Protein AF-0000000074527961 (afdb_homodimer)

Radius of gyration: 29.9 Å; Cα contacts (8 Å, |Δi|>4): 1436; chains: 2; bounding box: 62×96×98 Å

pLDDT: mean 75.79, std 20.91, range [19.77, 98.75]

Sequence (774 aa):
KKMTSTSEQVPQQLAVVESGIPLIKEGDTILVKLNSGSMILQQHIKPETNLKIGKKQTFPLKLLIGQPYYAFYEIFEEASAVIPGDDEAPQEEMQDEEGETVDANTKRLIDNNKSQTLTQDEILELKKQGVEGKEIISKLIEGSKSFQVRTQFSQQKYLKRKKKKYLTYFKVIDPSAYDICDFYFSKNPEKISHMRVDGLAQLLTLGSIYPNRKVMVMETCMGLVTAAVFERMGCYGEIIRVAPDDMLGKHVHAVTYLNINRNLASSVVRDVPFGKLVSGDMSDENATDENMVDCLLIATNQYSPISVLTNLYPYLRESGSFAIYSSYREPLEECHNKLKDDKSAVLVQLTETWMREYQVLPKRTHPMMTTSSASGFVLSGIKVKIDKKMTSTSEQVPQQLAVVESGIPLIKEGDTILVKLNSGSMILQQHIKPETNLKIGKKQTFPLKLLIGQPYYAFYEIFEEASAVIPGDDEAPQEEMQDEEGETVDANTKRLIDNNKSQTLTQDEILELKKQGVEGKEIISKLIEGSKSFQVRTQFSQQKYLKRKKKKYLTYFKVIDPSAYDICDFYFSKNPEKISHMRVDGLAQLLTLGSIYPNRKVMVMETCMGLVTAAVFERMGCYGEIIRVAPDDMLGKHVHAVTYLNINRNLASSVVRDVPFGKLVSGDMSDENATDENMVDCLLIATNQYSPISVLTNLYPYLRESGSFAIYSSYREPLEECHNKLKDDKSAVLVQLTETWMREYQVLPKRTHPMMTTSSASGFVLSGIKVKID

Organism: Naegleria gruberi (NCBI:txid5762)

Foldseek 3Di:
DPPPPPPPPPPPPPPPPPPDFDADAQQAWKWKAKLLRQATDIDHQDQVDWDDDPDPDIHGSVVRGGPGAFFKFWQQPPPRPGDSDDPPSLQHDPPPPPDDPPVDPVVPPPPPPVQFPQDPVNLVVCSVVVPDLVVSLVSRCVSHPCLVVDDPVVNSVVSSVSCSVNIIMMGIHQDALQNLQCNCLSPPCVQQQNAHSVNLVVQCVLQPQEAQWEEEEEERGLQSNVLNSCVRHVLGAAYEYEDAPVCWPPSNVNNSNNRDDPVSSPVRYDYDYLVVQQVCCCVPVVVLVVQATQGYEAYYPPDQPLVSCVSCVSSYDAQGKYKYWHQDDVSLVVNVVVCVVQVFWPPKDKDFDFDWDWRDDVVDIDTDPPGDPGNTMMIMTGTHDDD/DPPPPPPPPPPPPPPPPPPDFDADAQQAWKWKAKLLRQATDIDHQDQVDWDDDPDPDIHGSVVRGGPGAFFKFWQQPPDRPGDSDDPPSLQRPPPPPPPDPPVDPVVPPPPPVVQFPQDPVNLVVCSVVVPDLVVSLVSRCVSHPCLVVDDPVVNSVVSSVSCSVNIIMMGIHQDALQNLQCNCLSPPCVQQQNAHSVNLVVQCVLQPQEAQWEEEEEERGLQSNVLNSCVRHVLGAAYEYEYAPVCWPPSNVNNSNNRDDPVSSPVRYDYDYLCVQQVCCCVPVVVLVVQATQGYEAYYPPDQPLVSCVSCVSSYDAQGKYKYWHQDDVSLVVNVVVCVVQVFWPPKDKDFDFDWDWRDDVVDIDIDPPGDPGNTMMIMTGTHDDD

Solvent-accessible surface area (backbone atoms only — not comparable to full-atom values): 41952 Å² total; per-residue (Å²): 135,83,76,76,77,72,76,74,74,68,72,77,69,68,73,68,68,64,91,60,72,62,55,38,47,82,68,32,34,35,33,35,41,36,70,77,72,76,48,69,44,80,45,66,36,37,74,88,37,64,43,72,46,82,93,79,41,71,41,64,38,48,74,45,51,69,32,58,52,65,40,39,34,35,63,45,76,46,84,71,50,72,42,69,42,74,65,70,59,72,77,68,80,68,68,75,71,76,62,83,71,76,60,69,77,59,71,69,63,67,81,51,82,75,42,47,69,64,45,72,68,53,52,50,51,40,31,60,71,59,54,52,53,70,54,52,51,51,51,47,50,73,26,24,68,62,51,77,74,41,53,70,65,53,36,50,51,51,49,51,52,49,41,57,68,68,39,52,37,36,31,39,37,75,45,43,52,59,51,49,33,47,41,38,42,73,74,45,26,74,54,36,38,41,38,34,53,68,34,51,42,48,45,41,57,56,20,67,65,26,36,60,37,36,35,34,38,36,62,53,26,39,21,41,65,59,26,36,52,46,54,32,19,51,75,36,43,38,33,38,38,35,29,54,71,91,43,63,82,68,47,41,57,40,41,63,39,33,79,60,58,65,69,58,48,56,71,24,47,40,82,40,45,43,61,60,62,58,70,41,79,38,80,42,70,64,50,52,62,71,55,47,20,44,21,39,40,36,35,38,71,85,56,60,58,46,63,53,46,67,58,50,49,79,31,43,37,64,67,12,26,26,18,36,39,25,64,50,62,65,55,47,49,52,37,50,51,49,37,57,75,62,35,34,51,41,81,68,45,38,36,36,44,39,60,41,45,44,45,81,48,94,94,43,72,42,72,48,81,80,51,66,79,66,24,28,30,37,36,29,30,28,32,40,76,63,126,135,82,77,76,76,72,76,73,72,69,72,76,70,68,72,68,68,66,92,59,71,62,54,39,48,83,68,32,34,34,32,33,41,35,71,78,72,76,47,70,43,79,44,66,36,36,75,89,37,65,44,72,47,82,92,80,42,73,41,64,39,48,74,47,52,71,33,57,53,66,40,38,33,33,64,44,76,44,82,73,50,74,41,69,42,73,66,70,60,71,76,68,82,68,69,74,71,78,61,82,71,74,61,69,77,58,71,70,62,66,82,51,83,76,44,48,69,65,44,71,67,53,51,50,50,40,31,59,72,56,53,51,52,70,56,52,51,51,52,46,51,74,27,22,67,62,50,76,73,40,52,68,66,53,36,50,50,49,49,51,52,50,40,57,70,68,38,51,38,36,31,37,36,74,45,44,54,60,51,48,34,47,41,37,41,72,74,45,26,74,54,37,40,42,38,33,54,67,35,52,41,48,44,42,58,56,19,66,67,29,36,62,36,36,34,32,37,37,63,54,28,40,21,40,65,58,28,37,50,45,53,32,20,52,74,36,43,37,34,38,37,36,28,55,71,91,44,62,82,67,48,40,55,41,40,63,38,34,80,60,60,64,69,58,49,57,71,26,45,42,81,42,46,41,61,61,62,60,69,40,79,38,80,44,70,66,51,52,61,72,57,46,20,44,20,39,41,36,35,38,71,85,57,60,59,45,63,53,46,67,55,50,49,80,31,43,37,66,67,13,26,27,19,36,37,26,64,49,62,64,56,48,49,52,37,49,51,48,36,57,74,60,36,34,51,42,80,67,46,38,34,35,42,39,60,42,44,43,45,80,47,93,96,42,73,42,72,48,79,80,51,66,78,66,25,27,30,38,37,29,30,28,31,39,76,63,128

InterPro domains:
  IPR017423 tRNA (adenine(58)-N(1))-methyltransferase non-catalytic subunit TRM6 [PF04189] (24-287)
  IPR017423 tRNA (adenine(58)-N(1))-methyltransferase non-catalytic subunit TRM6 [PTHR12945] (11-286)
  IPR018247 EF-Hand 1, calcium-binding site [PS00018] (111-123)
  IPR029063 S-adenosyl-L-methionine-dependent methyltransferase superfamily [G3DSA:3.40.50.150] (194-386)

Nearest PDB structures (foldseek):
  5ccb-assembly1_B  TM=8.387E-01  e=3.618E-34  Homo sapiens
  5cd1-assembly1_E  TM=8.389E-01  e=4.598E-34  Homo sapiens
  5cd1-assembly1_B  TM=8.473E-01  e=5.923E-30  Homo sapiens
  5eqj-assembly1_A-2  TM=7.385E-01  e=2.740E-19  Saccharomyces cerevisiae S288C
  5erg-assembly1_A-2  TM=7.251E-01  e=2.909E-19  Saccharomyces cerevisiae S288C

Secondary structure (DSSP, 8-state):
------------------SSPPBP-TT-EEEEEETTSS-EEEEE--TT-EEEETTTEEEEGGGGTTPBTT-EEEEPSSS---EE-------------------SGGGS----GGGBSS-HHHHHHHHHTT--HHHHHHHHHHHBTTGGGS-HHHHHHHHHHHHHHH-EEEEEE---HHHHHHHHHHH-GGGGTT--HHHHHHHHHHTT--TTEEEEEEE-STTHHHHHHHHHHTT-EEEEEEE-GGGTTTS-HHHHHS---HHHHHHHEEEEEHHHHHS-TT-SHHHHHHT-EEEEEEE-SSS-HHHHHHHHGGGEEEEEEEEEEES-HHHHHHHHHHHHHHT-EEEEEEEEEEEEEEEEETTEEEE-TT--S---EEEEEEE----/------------------SSPPBP-TT-EEEEEETTSS-EEEEE--TT-EEEETTTEEEEGGGGTTPBTT-EEEEPSSS---EE--S----------------SGGGS----GGGBSS-HHHHHHHHHTT--HHHHHHHHHHHBTTGGGS-HHHHHHHHHHHHHHH-EEEEEE---HHHHHHHHHHH-GGGGTT--HHHHHHHHHHTT--TTEEEEEEE-STTHHHHHHHHHHTT-EEEEEEE-GGGTTTS-HHHHHS---HHHHHHHEEEEEHHHHHS-TT-SHHHHHHT-EEEEEEE-SSS-HHHHHHHHGGGEEEEEEEEEEES-HHHHHHHHHHHHHHT-EEEEEEEEEEEEEEEEETTEEEE-TT--S---EEEEEEE----

Structure (mmCIF, N/CA/C/O backbone):
data_AF-0000000074527961-model_v1
#
loop_
_entity.id
_entity.type
_entity.pdbx_description
1 polymer 'tRNA (adenine(58)-N(1))-methyltransferase non-catalytic subunit TRM6'
#
loop_
_atom_site.group_PDB
_atom_site.id
_atom_site.type_symbol
_atom_site.label_atom_id
_atom_site.label_alt_id
_atom_site.label_comp_id
_atom_site.label_asym_id
_atom_site.label_entity_id
_atom_site.label_seq_id
_atom_site.pdbx_PDB_ins_code
_atom_site.Cartn_x
_atom_site.Cartn_y
_atom_site.Cartn_z
_atom_site.occupancy
_atom_site.B_iso_or_equiv
_atom_site.auth_seq_id
_atom_site.auth_comp_id
_atom_site.auth_asym_id
_atom_site.auth_atom_id
_atom_site.pdbx_PDB_model_num
ATOM 1 N N . LYS A 1 1 ? -19.594 -15.367 47.594 1 19.95 1 LYS A N 1
ATOM 2 C CA . LYS A 1 1 ? -18.172 -15.492 47.344 1 19.95 1 LYS A CA 1
ATOM 3 C C . LYS A 1 1 ? -17.906 -15.688 45.844 1 19.95 1 LYS A C 1
ATOM 5 O O . LYS A 1 1 ? -17.812 -16.828 45.375 1 19.95 1 LYS A O 1
ATOM 10 N N . LYS A 1 2 ? -18.578 -15.094 44.938 1 23.19 2 LYS A N 1
ATOM 11 C CA . LYS A 1 2 ? -18.656 -15.289 43.469 1 23.19 2 LYS A CA 1
ATOM 12 C C . LYS A 1 2 ? -17.328 -15.008 42.812 1 23.19 2 LYS A C 1
ATOM 14 O O . LYS A 1 2 ? -16.797 -13.898 42.906 1 23.19 2 LYS A O 1
ATOM 19 N N . MET A 1 3 ? -16.453 -16.078 42.562 1 24.66 3 MET A N 1
ATOM 20 C CA . MET A 1 3 ? -15.086 -16.141 42.062 1 24.66 3 MET A CA 1
ATOM 21 C C . MET A 1 3 ? -14.977 -15.453 40.719 1 24.66 3 MET A C 1
ATOM 23 O O . MET A 1 3 ? -15.805 -15.688 39.812 1 24.66 3 MET A O 1
ATOM 27 N N . THR A 1 4 ? -14.5 -14.273 40.656 1 28.73 4 THR A N 1
ATOM 28 C CA . THR A 1 4 ? -14.203 -13.367 39.562 1 28.73 4 THR A CA 1
ATOM 29 C C . THR A 1 4 ? -13.406 -14.07 38.469 1 28.73 4 THR A C 1
ATOM 31 O O . THR A 1 4 ? -12.305 -14.562 38.719 1 28.73 4 THR A O 1
ATOM 34 N N . SER A 1 5 ? -14.078 -14.914 37.625 1 27.72 5 SER A N 1
ATOM 35 C CA . SER A 1 5 ? -13.484 -15.688 36.562 1 27.72 5 SER A CA 1
ATOM 36 C C . SER A 1 5 ? -12.531 -14.844 35.719 1 27.72 5 SER A C 1
ATOM 38 O O . SER A 1 5 ? -12.914 -13.789 35.188 1 27.72 5 SER A O 1
ATOM 40 N N . THR A 1 6 ? -11.281 -14.68 36.156 1 29.27 6 THR A N 1
ATOM 41 C CA . THR A 1 6 ? -10.117 -14.117 35.469 1 29.27 6 THR A CA 1
ATOM 42 C C . THR A 1 6 ? -10.016 -14.641 34.031 1 29.27 6 THR A C 1
ATOM 44 O O . THR A 1 6 ? -9.812 -15.844 33.844 1 29.27 6 THR A O 1
ATOM 47 N N . SER A 1 7 ? -10.82 -14.133 33.188 1 28.77 7 SER A N 1
ATOM 48 C CA . SER A 1 7 ? -10.781 -14.508 31.766 1 28.77 7 SER A CA 1
ATOM 49 C C . SER A 1 7 ? -9.344 -14.648 31.281 1 28.77 7 SER A C 1
ATOM 51 O O . SER A 1 7 ? -8.555 -13.711 31.375 1 28.77 7 SER A O 1
ATOM 53 N N . GLU A 1 8 ? -8.734 -15.805 31.438 1 28.42 8 GLU A N 1
ATOM 54 C CA . GLU A 1 8 ? -7.453 -16.266 30.922 1 28.42 8 GLU A CA 1
ATOM 55 C C . GLU A 1 8 ? -7.211 -15.758 29.5 1 28.42 8 GLU A C 1
ATOM 57 O O . GLU A 1 8 ? -7.988 -16.047 28.594 1 28.42 8 GLU A O 1
ATOM 62 N N . GLN A 1 9 ? -6.766 -14.586 29.406 1 28.14 9 GLN A N 1
ATOM 63 C CA . GLN A 1 9 ? -6.297 -14.031 28.141 1 28.14 9 GLN A CA 1
ATOM 64 C C . GLN A 1 9 ? -5.473 -15.055 27.375 1 28.14 9 GLN A C 1
ATOM 66 O O . GLN A 1 9 ? -4.492 -15.594 27.891 1 28.14 9 GLN A O 1
ATOM 71 N N . VAL A 1 10 ? -6.09 -15.938 26.594 1 29.77 10 VAL A N 1
ATOM 72 C CA . VAL A 1 10 ? -5.418 -16.875 25.719 1 29.77 10 VAL A CA 1
ATOM 73 C C . VAL A 1 10 ? -4.16 -16.234 25.125 1 29.77 10 VAL A C 1
ATOM 75 O O . VAL A 1 10 ? -4.203 -15.094 24.656 1 29.77 10 VAL A O 1
ATOM 78 N N . PRO A 1 11 ? -3.08 -16.594 25.641 1 30.14 11 PRO A N 1
ATOM 79 C CA . PRO A 1 11 ? -1.842 -16.125 25.031 1 30.14 11 PRO A CA 1
ATOM 80 C C . PRO A 1 11 ? -1.91 -16.109 23.5 1 30.14 11 PRO A C 1
ATOM 82 O O . PRO A 1 11 ? -2.436 -17.047 22.891 1 30.14 11 PRO A O 1
ATOM 85 N N . GLN A 1 12 ? -2.262 -15.008 22.938 1 31.58 12 GLN A N 1
ATOM 86 C CA . GLN A 1 12 ? -2.234 -14.891 21.484 1 31.58 12 GLN A CA 1
ATOM 87 C C . GLN A 1 12 ? -1.084 -15.703 20.891 1 31.58 12 GLN A C 1
ATOM 89 O O . GLN A 1 12 ? 0.084 -15.445 21.188 1 31.58 12 GLN A O 1
ATOM 94 N N . GLN A 1 13 ? -1.192 -17 20.875 1 30.23 13 GLN A N 1
ATOM 95 C CA . GLN A 1 13 ? -0.257 -17.828 20.141 1 30.23 13 GLN A CA 1
ATOM 96 C C . GLN A 1 13 ? 0.303 -17.094 18.922 1 30.23 13 GLN A C 1
ATOM 98 O O . GLN A 1 13 ? -0.451 -16.688 18.047 1 30.23 13 GLN A O 1
ATOM 103 N N . LEU A 1 14 ? 1.282 -16.328 19.156 1 33.59 14 LEU A N 1
ATOM 104 C CA . LEU A 1 14 ? 2.094 -15.852 18.031 1 33.59 14 LEU A CA 1
ATOM 105 C C . LEU A 1 14 ? 2.127 -16.891 16.906 1 33.59 14 LEU A C 1
ATOM 107 O O . LEU A 1 14 ? 2.531 -18.031 17.125 1 33.59 14 LEU A O 1
ATOM 111 N N . ALA A 1 15 ? 1.173 -17.062 16.172 1 35.06 15 ALA A N 1
ATOM 112 C CA . ALA A 1 15 ? 1.354 -17.953 15.039 1 35.06 15 ALA A CA 1
ATOM 113 C C . ALA A 1 15 ? 2.812 -17.984 14.594 1 35.06 15 ALA A C 1
ATOM 115 O O . ALA A 1 15 ? 3.314 -17 14.039 1 35.06 15 ALA A O 1
ATOM 116 N N . VAL A 1 16 ? 3.643 -18.5 15.383 1 34.03 16 VAL A N 1
ATOM 117 C CA . VAL A 1 16 ? 4.996 -18.812 14.922 1 34.03 16 VAL A CA 1
ATOM 118 C C . VAL A 1 16 ? 4.945 -19.359 13.5 1 34.03 16 VAL A C 1
ATOM 120 O O . VAL A 1 16 ? 4.238 -20.328 13.219 1 34.03 16 VAL A O 1
ATOM 123 N N . VAL A 1 17 ? 5.027 -18.5 12.43 1 41.44 17 VAL A N 1
ATOM 124 C CA . VAL A 1 17 ? 5.289 -18.953 11.07 1 41.44 17 VAL A CA 1
ATOM 125 C C . VAL A 1 17 ? 6.227 -20.156 11.094 1 41.44 17 VAL A C 1
ATOM 127 O O . VAL A 1 17 ? 7.359 -20.062 11.562 1 41.44 17 VAL A O 1
ATOM 130 N N . GLU A 1 18 ? 5.754 -21.281 11.297 1 42.38 18 GLU A N 1
ATOM 131 C CA . GLU A 1 18 ? 6.562 -22.484 11.125 1 42.38 18 GLU A CA 1
ATOM 132 C C . GLU A 1 18 ? 7.43 -22.391 9.875 1 42.38 18 GLU A C 1
ATOM 134 O O . GLU A 1 18 ? 6.992 -21.859 8.844 1 42.38 18 GLU A O 1
ATOM 139 N N . SER A 1 19 ? 8.734 -22.219 9.992 1 47.25 19 SER A N 1
ATOM 140 C CA . SER A 1 19 ? 9.844 -22.172 9.055 1 47.25 19 SER A CA 1
ATOM 141 C C . SER A 1 19 ? 9.578 -23.062 7.844 1 47.25 19 SER A C 1
ATOM 143 O O . SER A 1 19 ? 10.32 -23.016 6.859 1 47.25 19 SER A O 1
ATOM 145 N N . GLY A 1 20 ? 8.461 -23.875 7.84 1 55.97 20 GLY A N 1
ATOM 146 C CA . GLY A 1 20 ? 8.398 -24.844 6.758 1 55.97 20 GLY A CA 1
ATOM 147 C C . GLY A 1 20 ? 7.613 -24.344 5.559 1 55.97 20 GLY A C 1
ATOM 148 O O . GLY A 1 20 ? 6.973 -23.281 5.621 1 55.97 20 GLY A O 1
ATOM 149 N N . ILE A 1 21 ? 7.824 -24.922 4.438 1 64.5 21 ILE A N 1
ATOM 150 C CA . ILE A 1 21 ? 7.082 -24.672 3.201 1 64.5 21 ILE A CA 1
ATOM 151 C C . ILE A 1 21 ? 5.586 -24.828 3.463 1 64.5 21 ILE A C 1
ATOM 153 O O . ILE A 1 21 ? 5.137 -25.828 4.02 1 64.5 21 ILE A O 1
ATOM 157 N N . PRO A 1 22 ? 4.848 -23.734 3.223 1 77.94 22 PRO A N 1
ATOM 158 C CA . PRO A 1 22 ? 3.4 -23.859 3.424 1 77.94 22 PRO A CA 1
ATOM 159 C C . PRO A 1 22 ? 2.77 -24.906 2.525 1 77.94 22 PRO A C 1
ATOM 161 O O . PRO A 1 22 ? 2.941 -24.875 1.305 1 77.94 22 PRO A O 1
ATOM 164 N N . LEU A 1 23 ? 2.143 -25.891 3.164 1 86.94 23 LEU A N 1
ATOM 165 C CA . LEU A 1 23 ? 1.497 -26.969 2.436 1 86.94 23 LEU A CA 1
ATOM 166 C C . LEU A 1 23 ? -0.015 -26.766 2.393 1 86.94 23 LEU A C 1
ATOM 168 O O . LEU A 1 23 ? -0.594 -26.188 3.311 1 86.94 23 LEU A O 1
ATOM 172 N N . ILE A 1 24 ? -0.571 -27.266 1.3 1 90.75 24 ILE A N 1
ATOM 173 C CA . ILE A 1 24 ? -2.018 -27.172 1.122 1 90.75 24 ILE A CA 1
ATOM 174 C C . ILE A 1 24 ? -2.707 -28.156 2.066 1 90.75 24 ILE A C 1
ATOM 176 O O . ILE A 1 24 ? -2.285 -29.312 2.191 1 90.75 24 ILE A O 1
ATOM 180 N N . LYS A 1 25 ? -3.699 -27.656 2.758 1 91.94 25 LYS A N 1
ATOM 181 C CA . LYS A 1 25 ? -4.453 -28.484 3.697 1 91.94 25 LYS A CA 1
ATOM 182 C C . LYS A 1 25 ? -5.926 -28.562 3.299 1 91.94 25 LYS A C 1
ATOM 184 O O . LYS A 1 25 ? -6.418 -27.719 2.545 1 91.94 25 LYS A O 1
ATOM 189 N N . GLU A 1 26 ? -6.488 -29.578 3.809 1 92.31 26 GLU A N 1
ATOM 190 C CA . GLU A 1 26 ? -7.934 -29.672 3.629 1 92.31 26 GLU A CA 1
ATOM 191 C C . GLU A 1 26 ? -8.648 -28.484 4.25 1 92.31 26 GLU A C 1
ATOM 193 O O . GLU A 1 26 ? -8.32 -28.062 5.359 1 92.31 26 GLU A O 1
ATOM 198 N N . GLY A 1 27 ? -9.562 -27.875 3.492 1 90.38 27 GLY A N 1
ATOM 199 C CA . GLY A 1 27 ? -10.305 -26.734 3.992 1 90.38 27 GLY A CA 1
ATOM 200 C C . GLY A 1 27 ? -9.75 -25.406 3.52 1 90.38 27 GLY A C 1
ATOM 201 O O . GLY A 1 27 ? -10.406 -24.375 3.656 1 90.38 27 GLY A O 1
ATOM 202 N N . ASP A 1 28 ? -8.578 -25.516 2.924 1 92 28 ASP A N 1
ATOM 203 C CA . ASP A 1 28 ? -7.969 -24.281 2.42 1 92 28 ASP A CA 1
ATOM 204 C C . ASP A 1 28 ? -8.742 -23.734 1.228 1 92 28 ASP A C 1
ATOM 206 O O . ASP A 1 28 ? -9.375 -24.484 0.487 1 92 28 ASP A O 1
ATOM 210 N N . THR A 1 29 ? -8.812 -22.469 1.164 1 92.19 29 THR A N 1
ATOM 211 C CA . THR A 1 29 ? -9.203 -21.828 -0.081 1 92.19 29 THR A CA 1
ATOM 212 C C . THR A 1 29 ? -7.984 -21.547 -0.95 1 92.19 29 THR A C 1
ATOM 214 O O . THR A 1 29 ? -6.949 -21.094 -0.45 1 92.19 29 THR A O 1
ATOM 217 N N . ILE A 1 30 ? -8.078 -21.891 -2.234 1 92.31 30 ILE A N 1
ATOM 218 C CA . ILE A 1 30 ? -6.945 -21.672 -3.125 1 92.31 30 ILE A CA 1
ATOM 219 C C . ILE A 1 30 ? -7.406 -20.906 -4.363 1 92.31 30 ILE A C 1
ATOM 221 O O . ILE A 1 30 ? -8.594 -20.906 -4.703 1 92.31 30 ILE A O 1
ATOM 225 N N . LEU A 1 31 ? -6.5 -20.156 -4.883 1 91.88 31 LEU A N 1
ATOM 226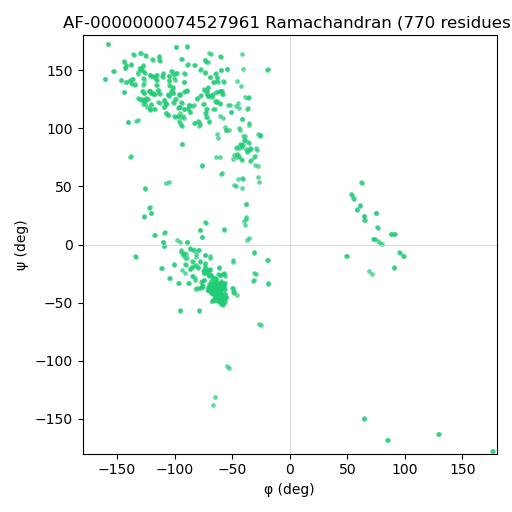 C CA . LEU A 1 31 ? -6.676 -19.609 -6.223 1 91.88 31 LEU A CA 1
ATOM 227 C C . LEU A 1 31 ? -5.867 -20.406 -7.246 1 91.88 31 LEU A C 1
ATOM 229 O O . LEU A 1 31 ? -4.734 -20.797 -6.973 1 91.88 31 LEU A O 1
ATOM 233 N N . VAL A 1 32 ? -6.516 -20.656 -8.312 1 89 32 VAL A N 1
ATOM 234 C CA . VAL A 1 32 ? -5.867 -21.438 -9.367 1 89 32 VAL A CA 1
ATOM 235 C C . VAL A 1 32 ? -5.672 -20.562 -10.602 1 89 32 VAL A C 1
ATOM 237 O O . VAL A 1 32 ? -6.629 -19.984 -11.117 1 89 32 VAL A O 1
ATOM 240 N N . LYS A 1 33 ? -4.441 -20.484 -10.961 1 84.81 33 LYS A N 1
ATOM 241 C CA . LYS A 1 33 ? -4.125 -19.719 -12.164 1 84.81 33 LYS A CA 1
ATOM 242 C C . LYS A 1 33 ? -3.721 -20.641 -13.305 1 84.81 33 LYS A C 1
ATOM 244 O O . LYS A 1 33 ? -2.744 -21.391 -13.195 1 84.81 33 LYS A O 1
ATOM 249 N N . LEU A 1 34 ? -4.473 -20.5 -14.352 1 76.81 34 LEU A N 1
ATOM 250 C CA . LEU A 1 34 ? -4.215 -21.359 -15.508 1 76.81 34 LEU A CA 1
ATOM 251 C C . LEU A 1 34 ? -3.252 -20.672 -16.469 1 76.81 34 LEU A C 1
ATOM 253 O O . LEU A 1 34 ? -3.158 -19.453 -16.5 1 76.81 34 LEU A O 1
ATOM 257 N N . ASN A 1 35 ? -2.412 -21.438 -17.172 1 65.31 35 ASN A N 1
ATOM 258 C CA . ASN A 1 35 ? -1.429 -20.922 -18.109 1 65.31 35 ASN A CA 1
ATOM 259 C C . ASN A 1 35 ? -2.096 -20.172 -19.266 1 65.31 35 ASN A C 1
ATOM 261 O O . ASN A 1 35 ? -1.451 -19.359 -19.938 1 65.31 35 ASN A O 1
ATOM 265 N N . SER A 1 36 ? -3.324 -20.547 -19.516 1 55.59 36 SER A N 1
ATOM 266 C CA . SER A 1 36 ? -3.943 -19.859 -20.641 1 55.59 36 SER A CA 1
ATOM 267 C C . SER A 1 36 ? -4.312 -18.422 -20.281 1 55.59 36 SER A C 1
ATOM 269 O O . SER A 1 36 ? -4.773 -17.656 -21.125 1 55.59 36 SER A O 1
ATOM 271 N N . GLY A 1 37 ? -3.717 -17.797 -19.203 1 55.47 37 GLY A N 1
ATOM 272 C CA . GLY A 1 37 ? -3.744 -16.391 -18.812 1 55.47 37 GLY A CA 1
ATOM 273 C C . GLY A 1 37 ? -5.094 -15.953 -18.281 1 55.47 37 GLY A C 1
ATOM 274 O O . GLY A 1 37 ? -5.215 -14.875 -17.688 1 55.47 37 GLY A O 1
ATOM 275 N N . SER A 1 38 ? -6.242 -16.641 -18.688 1 52.28 38 SER A N 1
ATOM 276 C CA . SER A 1 38 ? -7.516 -15.938 -18.562 1 52.28 38 SER A CA 1
ATOM 277 C C . SER A 1 38 ? -8.195 -16.266 -17.234 1 52.28 38 SER A C 1
ATOM 279 O O . SER A 1 38 ? -9.016 -15.492 -16.734 1 52.28 38 SER A O 1
ATOM 281 N N . MET A 1 39 ? -7.785 -17.422 -16.656 1 59.78 39 MET A N 1
ATOM 282 C CA . MET A 1 39 ? -8.828 -17.703 -15.672 1 59.78 39 MET A CA 1
ATOM 283 C C . MET A 1 39 ? -8.227 -18.047 -14.32 1 59.78 39 MET A C 1
ATOM 285 O O . MET A 1 39 ? -7.375 -18.938 -14.219 1 59.78 39 MET A O 1
ATOM 289 N N . ILE A 1 40 ? -8.375 -17.031 -13.383 1 67.25 40 ILE A N 1
ATOM 290 C CA . ILE A 1 40 ? -8.148 -17.359 -11.984 1 67.25 40 ILE A CA 1
ATOM 291 C C . ILE A 1 40 ? -9.43 -17.938 -11.383 1 67.25 40 ILE A C 1
ATOM 293 O O . ILE A 1 40 ? -10.508 -17.359 -11.516 1 67.25 40 ILE A O 1
ATOM 297 N N . LEU A 1 41 ? -9.375 -19.203 -10.891 1 79.75 41 LEU A N 1
ATOM 298 C CA . LEU A 1 41 ? -10.5 -19.844 -10.219 1 79.75 41 LEU A CA 1
ATOM 299 C C . LEU A 1 41 ? -10.273 -19.891 -8.711 1 79.75 41 LEU A C 1
ATOM 301 O O . LEU A 1 41 ? -9.141 -20.078 -8.258 1 79.75 41 LEU A O 1
ATOM 305 N N . GLN A 1 42 ? -11.297 -19.594 -8.047 1 86.5 42 GLN A N 1
ATOM 306 C CA . GLN A 1 42 ? -11.273 -19.781 -6.605 1 86.5 42 GLN A CA 1
ATOM 307 C C . GLN A 1 42 ? -11.891 -21.125 -6.215 1 86.5 42 GLN A C 1
ATOM 309 O O . GLN A 1 42 ? -12.953 -21.484 -6.727 1 86.5 42 GLN A O 1
ATOM 314 N N . GLN A 1 43 ? -11.156 -21.922 -5.383 1 89.19 43 GLN A N 1
ATOM 315 C CA . GLN A 1 43 ? -11.641 -23.234 -4.988 1 89.19 43 GLN A CA 1
ATOM 316 C C . GLN A 1 43 ? -11.414 -23.484 -3.5 1 89.19 43 GLN A C 1
ATOM 318 O O . GLN A 1 43 ? -10.406 -23.047 -2.939 1 89.19 43 GLN A O 1
ATOM 323 N N . HIS A 1 44 ? -12.367 -24.141 -2.906 1 91 44 HIS A N 1
ATOM 324 C CA . HIS A 1 44 ? -12.195 -24.688 -1.562 1 91 44 HIS A CA 1
ATOM 325 C C . HIS A 1 44 ? -11.781 -26.156 -1.61 1 91 44 HIS A C 1
ATOM 327 O O . HIS A 1 44 ? -12.43 -26.969 -2.279 1 91 44 HIS A O 1
ATOM 333 N N . ILE A 1 45 ? -10.773 -26.453 -0.935 1 91.56 45 ILE A N 1
ATOM 334 C CA . ILE A 1 45 ? -10.227 -27.797 -1.003 1 91.56 45 ILE A CA 1
ATOM 335 C C . ILE A 1 45 ? -11.07 -28.75 -0.14 1 91.56 45 ILE A C 1
ATOM 337 O O . ILE A 1 45 ? -10.992 -28.703 1.091 1 91.56 45 ILE A O 1
ATOM 341 N N . LYS A 1 46 ? -11.773 -29.484 -0.793 1 90.44 46 LYS A N 1
ATOM 342 C CA . LYS A 1 46 ? -12.508 -30.594 -0.208 1 90.44 46 LYS A CA 1
ATOM 343 C C . LYS A 1 46 ? -12.211 -31.891 -0.949 1 90.44 46 LYS A C 1
ATOM 345 O O . LYS A 1 46 ? -12.039 -31.891 -2.168 1 90.44 46 LYS A O 1
ATOM 350 N N . PRO A 1 47 ? -12.141 -32.938 -0.194 1 85.31 47 PRO A N 1
ATOM 351 C CA . PRO A 1 47 ? -11.75 -34.188 -0.812 1 85.31 47 PRO A CA 1
ATOM 352 C C . PRO A 1 47 ? -12.672 -34.594 -1.961 1 85.31 47 PRO A C 1
ATOM 354 O O . PRO A 1 47 ? -12.219 -35.219 -2.932 1 85.31 47 PRO A O 1
ATOM 357 N N . GLU A 1 48 ? -13.891 -34.156 -1.954 1 87.44 48 GLU A N 1
ATOM 358 C CA . GLU A 1 48 ? -14.852 -34.656 -2.947 1 87.44 48 GLU A CA 1
ATOM 359 C C . GLU A 1 48 ? -14.969 -33.656 -4.113 1 87.44 48 GLU A C 1
ATOM 361 O O . GLU A 1 48 ? -15.695 -33.938 -5.074 1 87.44 48 GLU A O 1
ATOM 366 N N . THR A 1 49 ? -14.195 -32.656 -4.078 1 88 49 THR A N 1
ATOM 367 C CA . THR A 1 49 ? -14.383 -31.609 -5.074 1 88 49 THR A CA 1
ATOM 368 C C . THR A 1 49 ? -13.367 -31.75 -6.203 1 88 49 THR A C 1
ATOM 370 O O . THR A 1 49 ? -12.219 -32.156 -5.973 1 88 49 THR A O 1
ATOM 373 N N . ASN A 1 50 ? -13.867 -31.438 -7.48 1 86.88 50 ASN A N 1
ATOM 374 C CA . ASN A 1 50 ? -13.016 -31.453 -8.664 1 86.88 50 ASN A CA 1
ATOM 375 C C . ASN A 1 50 ? -12.898 -30.062 -9.281 1 86.88 50 ASN A C 1
ATOM 377 O O . ASN A 1 50 ? -13.859 -29.297 -9.266 1 86.88 50 ASN A O 1
ATOM 381 N N . LEU A 1 51 ? -11.734 -29.844 -9.703 1 85.88 51 LEU A N 1
ATOM 382 C CA . LEU A 1 51 ? -11.484 -28.594 -10.43 1 85.88 51 LEU A CA 1
ATOM 383 C C . LEU A 1 51 ? -11.781 -28.766 -11.914 1 85.88 51 LEU A C 1
ATOM 385 O O . LEU A 1 51 ? -11.25 -29.672 -12.562 1 85.88 51 LEU A O 1
ATOM 389 N N . LYS A 1 52 ? -12.688 -27.984 -12.375 1 80.19 52 LYS A N 1
ATOM 390 C CA . LYS A 1 52 ? -12.992 -28 -13.805 1 80.19 52 LYS A CA 1
ATOM 391 C C . LYS A 1 52 ? -12.078 -27.062 -14.57 1 80.19 52 LYS A C 1
ATOM 393 O O . LYS A 1 52 ? -12 -25.875 -14.266 1 80.19 52 LYS A O 1
ATOM 398 N N . ILE A 1 53 ? -11.328 -27.578 -15.328 1 74.75 53 ILE A N 1
ATOM 399 C CA . ILE A 1 53 ? -10.422 -26.781 -16.156 1 74.75 53 ILE A CA 1
ATOM 400 C C . ILE A 1 53 ? -10.891 -26.797 -17.609 1 74.75 53 ILE A C 1
ATOM 402 O O . ILE A 1 53 ? -10.852 -27.844 -18.266 1 74.75 53 ILE A O 1
ATOM 406 N N . GLY A 1 54 ? -11.297 -25.672 -18.031 1 65.69 54 GLY A N 1
ATOM 407 C CA . GLY A 1 54 ? -11.82 -25.594 -19.391 1 65.69 54 GLY A CA 1
ATOM 408 C C . GLY A 1 54 ? -13.086 -26.422 -19.578 1 65.69 54 GLY A C 1
ATOM 409 O O . GLY A 1 54 ? -13.93 -26.484 -18.688 1 65.69 54 GLY A O 1
ATOM 410 N N . LYS A 1 55 ? -13.336 -26.938 -20.75 1 62.06 55 LYS A N 1
ATOM 411 C CA . LYS A 1 55 ? -14.562 -27.656 -21.094 1 62.06 55 LYS A CA 1
ATOM 412 C C . LYS A 1 55 ? -14.422 -29.141 -20.812 1 62.06 55 LYS A C 1
ATOM 414 O O . LYS A 1 55 ? -15.414 -29.844 -20.578 1 62.06 55 LYS A O 1
ATOM 419 N N . LYS A 1 56 ? -13.234 -29.531 -20.688 1 63 56 LYS A N 1
ATOM 420 C CA . LYS A 1 56 ? -13.188 -30.984 -20.812 1 63 56 LYS A CA 1
ATOM 421 C C . LYS A 1 56 ? -12.336 -31.609 -19.703 1 63 56 LYS A C 1
ATOM 423 O O . LYS A 1 56 ? -12.32 -32.812 -19.531 1 63 56 LYS A O 1
ATOM 428 N N . GLN A 1 57 ? -11.625 -30.797 -18.984 1 72.81 57 GLN A N 1
ATOM 429 C CA . GLN A 1 57 ? -10.688 -31.422 -18.062 1 72.81 57 GLN A CA 1
ATOM 430 C C . GLN A 1 57 ? -11.07 -31.141 -16.609 1 72.81 57 GLN A C 1
ATOM 432 O O . GLN A 1 57 ? -11.547 -30.047 -16.297 1 72.81 57 GLN A O 1
ATOM 437 N N . THR A 1 58 ? -11.039 -32.281 -15.875 1 78 58 THR A N 1
ATOM 438 C CA . THR A 1 58 ? -11.297 -32.125 -14.445 1 78 58 THR A CA 1
ATOM 439 C C . THR A 1 58 ? -10.102 -32.625 -13.633 1 78 58 THR A C 1
ATOM 441 O O . THR A 1 58 ? -9.383 -33.531 -14.055 1 78 58 THR A O 1
ATOM 444 N N . PHE A 1 59 ? -9.836 -31.984 -12.555 1 82.88 59 PHE A N 1
ATOM 445 C CA . PHE A 1 59 ? -8.742 -32.312 -11.656 1 82.88 59 PHE A CA 1
ATOM 446 C C . PHE A 1 59 ? -9.25 -32.5 -10.227 1 82.88 59 PHE A C 1
ATOM 448 O O . PHE A 1 59 ? -9.836 -31.562 -9.656 1 82.88 59 PHE A O 1
ATOM 455 N N . PRO A 1 60 ? -9 -33.75 -9.672 1 86.69 60 PRO A N 1
ATOM 456 C CA . PRO A 1 60 ? -9.422 -33.938 -8.289 1 86.69 60 PRO A CA 1
ATOM 457 C C . PRO A 1 60 ? -8.609 -33.094 -7.305 1 86.69 60 PRO A C 1
ATOM 459 O O . PRO A 1 60 ? -7.391 -33.25 -7.203 1 86.69 60 PRO A O 1
ATOM 462 N N . LEU A 1 61 ? -9.195 -32.344 -6.449 1 90.25 61 LEU A N 1
ATOM 463 C CA . LEU A 1 61 ? -8.523 -31.422 -5.551 1 90.25 61 LEU A CA 1
ATOM 464 C C . LEU A 1 61 ? -7.824 -32.188 -4.422 1 90.25 61 LEU A C 1
ATOM 466 O O . LEU A 1 61 ? -6.918 -31.641 -3.783 1 90.25 61 LEU A O 1
ATOM 470 N N . LYS A 1 62 ? -8.273 -33.375 -4.141 1 89.94 62 LYS A N 1
ATOM 471 C CA . LYS A 1 62 ? -7.66 -34.188 -3.086 1 89.94 62 LYS A CA 1
ATOM 472 C C . LYS A 1 62 ? -6.172 -34.406 -3.352 1 89.94 62 LYS A C 1
ATOM 474 O O . LYS A 1 62 ? -5.391 -34.562 -2.416 1 89.94 62 LYS A O 1
ATOM 479 N N . LEU A 1 63 ? -5.77 -34.312 -4.621 1 88.06 63 LEU A N 1
ATOM 480 C CA . LEU A 1 63 ? -4.383 -34.531 -5.008 1 88.06 63 LEU A CA 1
ATOM 481 C C . LEU A 1 63 ? -3.5 -33.375 -4.605 1 88.06 63 LEU A C 1
ATOM 483 O O . LEU A 1 63 ? -2.273 -33.5 -4.574 1 88.06 63 LEU A O 1
ATOM 487 N N . LEU A 1 64 ? -4.133 -32.312 -4.316 1 89.56 64 LEU A N 1
ATOM 488 C CA . LEU A 1 64 ? -3.369 -31.109 -3.951 1 89.56 64 LEU A CA 1
ATOM 489 C C . LEU A 1 64 ? -3.025 -31.125 -2.465 1 89.56 64 LEU A C 1
ATOM 491 O O . LEU A 1 64 ? -2.129 -30.391 -2.027 1 89.56 64 LEU A O 1
ATOM 495 N N . ILE A 1 65 ? -3.762 -31.922 -1.711 1 91.38 65 ILE A N 1
ATOM 496 C CA . ILE A 1 65 ? -3.561 -31.938 -0.266 1 91.38 65 ILE A CA 1
ATOM 497 C C . ILE A 1 65 ? -2.156 -32.438 0.056 1 91.38 65 ILE A C 1
ATOM 499 O O . ILE A 1 65 ? -1.736 -33.5 -0.435 1 91.38 65 ILE A O 1
ATOM 503 N N . GLY A 1 66 ? -1.367 -31.641 0.771 1 88.25 66 GLY A N 1
ATOM 504 C CA . GLY A 1 66 ? -0.006 -32 1.139 1 88.25 66 GLY A CA 1
ATOM 505 C C . GLY A 1 66 ? 1.034 -31.453 0.179 1 88.25 66 GLY A C 1
ATOM 506 O O . GLY A 1 66 ? 2.236 -31.562 0.428 1 88.25 66 GLY A O 1
ATOM 507 N N . GLN A 1 67 ? 0.567 -30.875 -0.875 1 86.06 67 GLN A N 1
ATOM 508 C CA . GLN A 1 67 ? 1.484 -30.281 -1.845 1 86.06 67 GLN A CA 1
ATOM 509 C C . GLN A 1 67 ? 1.788 -28.828 -1.502 1 86.06 67 GLN A C 1
ATOM 511 O O . GLN A 1 67 ? 1.01 -28.172 -0.805 1 86.06 67 GLN A O 1
ATOM 516 N N . PRO A 1 68 ? 2.92 -28.359 -1.94 1 85.25 68 PRO A N 1
ATOM 517 C CA . PRO A 1 68 ? 3.275 -26.969 -1.641 1 85.25 68 PRO A CA 1
ATOM 518 C C . PRO A 1 68 ? 2.467 -25.953 -2.457 1 85.25 68 PRO A C 1
ATOM 520 O O . PRO A 1 68 ? 2.098 -26.25 -3.602 1 85.25 68 PRO A O 1
ATOM 523 N N . TYR A 1 69 ? 2.234 -24.859 -1.856 1 87.81 69 TYR A N 1
ATOM 524 C CA . TYR A 1 69 ? 1.696 -23.719 -2.605 1 87.81 69 TYR A CA 1
ATOM 525 C C . TYR A 1 69 ? 2.689 -23.25 -3.658 1 87.81 69 TYR A C 1
ATOM 527 O O . TYR A 1 69 ? 3.9 -23.438 -3.508 1 87.81 69 TYR A O 1
ATOM 535 N N . TYR A 1 70 ? 2.154 -22.766 -4.746 1 85.56 70 TYR A N 1
ATOM 536 C CA . TYR A 1 70 ? 2.891 -22.078 -5.805 1 85.56 70 TYR A CA 1
ATOM 537 C C . TYR A 1 70 ? 3.664 -23.078 -6.66 1 85.56 70 TYR A C 1
ATOM 539 O O . TYR A 1 70 ? 4.582 -22.703 -7.395 1 85.56 70 TYR A O 1
ATOM 547 N N . ALA A 1 71 ? 3.266 -24.312 -6.465 1 79.69 71 ALA A N 1
ATOM 548 C CA . ALA A 1 71 ? 3.797 -25.328 -7.371 1 79.69 71 ALA A CA 1
ATOM 549 C C . ALA A 1 71 ? 3 -25.375 -8.672 1 79.69 71 ALA A C 1
ATOM 551 O O . ALA A 1 71 ? 1.854 -24.922 -8.719 1 79.69 71 ALA A O 1
ATOM 552 N N . PHE A 1 72 ? 3.67 -25.828 -9.68 1 76.81 72 PHE A N 1
ATOM 553 C CA . PHE A 1 72 ? 3.02 -26.031 -10.969 1 76.81 72 PHE A CA 1
ATOM 554 C C . PHE A 1 72 ? 2.482 -27.453 -11.086 1 76.81 72 PHE A C 1
ATOM 556 O O . PHE A 1 72 ? 3.137 -28.406 -10.664 1 76.81 72 PHE A O 1
ATOM 563 N N . TYR A 1 73 ? 1.297 -27.484 -11.664 1 77.38 73 TYR A N 1
ATOM 564 C CA . TYR A 1 73 ? 0.682 -28.781 -11.898 1 77.38 73 TYR A CA 1
ATOM 565 C C . TYR A 1 73 ? 0.281 -28.953 -13.359 1 77.38 73 TYR A C 1
ATOM 567 O O . TYR A 1 73 ? -0.263 -28.016 -13.969 1 77.38 73 TYR A O 1
ATOM 575 N N . GLU A 1 74 ? 0.677 -30.047 -13.906 1 75.62 74 GLU A N 1
ATOM 576 C CA . GLU A 1 74 ? 0.277 -30.391 -15.266 1 75.62 74 GLU A CA 1
ATOM 577 C C . GLU A 1 74 ? -0.833 -31.438 -15.273 1 75.62 74 GLU A C 1
ATOM 579 O O . GLU A 1 74 ? -0.8 -32.375 -14.492 1 75.62 74 GLU A O 1
ATOM 584 N N . ILE A 1 75 ? -1.895 -31.203 -16.062 1 70.7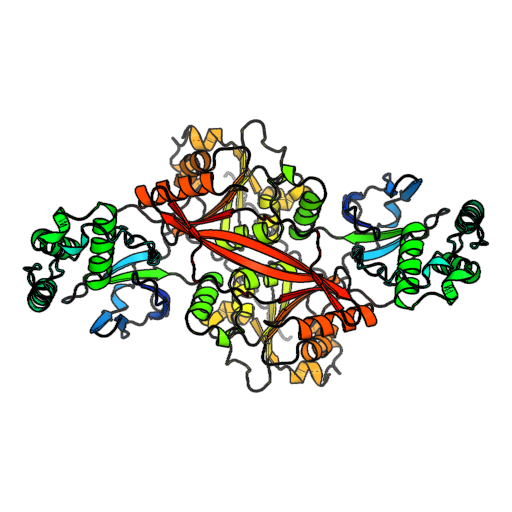5 75 ILE A N 1
ATOM 585 C CA . ILE A 1 75 ? -3.016 -32.125 -16.156 1 70.75 75 ILE A CA 1
ATOM 586 C C . ILE A 1 75 ? -2.842 -33.031 -17.391 1 70.75 75 ILE A C 1
ATOM 588 O O . ILE A 1 75 ? -2.689 -32.531 -18.5 1 70.75 75 ILE A O 1
ATOM 592 N N . PHE A 1 76 ? -2.715 -34.375 -17.078 1 61.31 76 PHE A N 1
ATOM 593 C CA . PHE A 1 76 ? -2.658 -35.344 -18.172 1 61.31 76 PHE A CA 1
ATOM 594 C C . PHE A 1 76 ? -4.016 -36.031 -18.359 1 61.31 76 PHE A C 1
ATOM 596 O O . PHE A 1 76 ? -4.824 -36.094 -17.438 1 61.31 76 PHE A O 1
ATOM 603 N N . GLU A 1 77 ? -4.645 -36 -19.469 1 52.78 77 GLU A N 1
ATOM 604 C CA . GLU A 1 77 ? -5.945 -36.594 -19.766 1 52.78 77 GLU A CA 1
ATOM 605 C C . GLU A 1 77 ? -6.238 -37.781 -18.828 1 52.78 77 GLU A C 1
ATOM 607 O O . GLU A 1 77 ? -7.355 -37.906 -18.344 1 52.78 77 GLU A O 1
ATOM 612 N N . GLU A 1 78 ? -5.484 -38.906 -18.984 1 47.06 78 GLU A N 1
ATOM 613 C CA . GLU A 1 78 ? -5.953 -39.969 -18.125 1 47.06 78 GLU A CA 1
ATOM 614 C C . GLU A 1 78 ? -5.742 -39.625 -16.656 1 47.06 78 GLU A C 1
ATOM 616 O O . GLU A 1 78 ? -5.211 -38.562 -16.328 1 47.06 78 GLU A O 1
ATOM 621 N N . ALA A 1 79 ? -5.258 -40.656 -15.734 1 42.69 79 ALA A N 1
ATOM 622 C CA . ALA A 1 79 ? -5.145 -40.531 -14.281 1 42.69 79 ALA A CA 1
ATOM 623 C C . ALA A 1 79 ? -4.242 -39.344 -13.922 1 42.69 79 ALA A C 1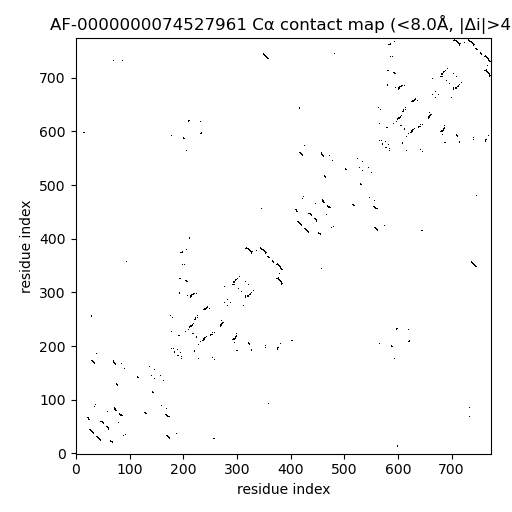
ATOM 625 O O . ALA A 1 79 ? -3.154 -39.188 -14.477 1 42.69 79 ALA A O 1
ATOM 626 N N . SER A 1 80 ? -4.754 -38.25 -13.391 1 45.41 80 SER A N 1
ATOM 627 C CA . SER A 1 80 ? -4.277 -36.906 -13.039 1 45.41 80 SER A CA 1
ATOM 628 C C . SER A 1 80 ? -2.928 -36.969 -12.328 1 45.41 80 SER A C 1
ATOM 630 O O . SER A 1 80 ? -2.838 -37.438 -11.203 1 45.41 80 SER A O 1
ATOM 632 N N . ALA A 1 81 ? -1.932 -37.625 -13.07 1 43.25 81 ALA A N 1
ATOM 633 C CA . ALA A 1 81 ? -0.692 -37.5 -12.305 1 43.25 81 ALA A CA 1
ATOM 634 C C . ALA A 1 81 ? -0.235 -36.062 -12.188 1 43.25 81 ALA A C 1
ATOM 636 O O . ALA A 1 81 ? -0.38 -35.281 -13.133 1 43.25 81 ALA A O 1
ATOM 637 N N . VAL A 1 82 ? -0.203 -35.594 -10.984 1 47.22 82 VAL A N 1
ATOM 638 C CA . VAL A 1 82 ? 0.303 -34.312 -10.516 1 47.22 82 VAL A CA 1
ATOM 639 C C . VAL A 1 82 ? 1.806 -34.219 -10.773 1 47.22 82 VAL A C 1
ATOM 641 O O . VAL A 1 82 ? 2.578 -35.031 -10.266 1 47.22 82 VAL A O 1
ATOM 644 N N . ILE A 1 83 ? 2.344 -34 -12 1 45.66 83 ILE A N 1
ATOM 645 C CA . ILE A 1 83 ? 3.779 -33.75 -12.016 1 45.66 83 ILE A CA 1
ATOM 646 C C . ILE A 1 83 ? 4.031 -32.25 -11.711 1 45.66 83 ILE A C 1
ATOM 648 O O . ILE A 1 83 ? 3.51 -31.375 -12.391 1 45.66 83 ILE A O 1
ATOM 652 N N . PRO A 1 84 ? 4.461 -32.031 -10.523 1 44.31 84 PRO A N 1
ATOM 653 C CA . PRO A 1 84 ? 4.945 -30.672 -10.344 1 44.31 84 PRO A CA 1
ATOM 654 C C . PRO A 1 84 ? 5.754 -30.172 -11.539 1 44.31 84 PRO A C 1
ATOM 656 O O . PRO A 1 84 ? 6.68 -30.859 -11.992 1 44.31 84 PRO A O 1
ATOM 659 N N . GLY A 1 85 ? 5.098 -29.891 -12.641 1 40.69 85 GLY A N 1
ATOM 660 C CA . GLY A 1 85 ? 5.719 -29.562 -13.914 1 40.69 85 GLY A CA 1
ATOM 661 C C . GLY A 1 85 ? 6.848 -28.562 -13.797 1 40.69 85 GLY A C 1
ATOM 662 O O . GLY A 1 85 ? 6.973 -27.891 -12.773 1 40.69 85 GLY A O 1
ATOM 663 N N . ASP A 1 86 ? 7.84 -28.797 -14.555 1 35.53 86 ASP A N 1
ATOM 664 C CA . ASP A 1 86 ? 8.945 -27.875 -14.828 1 35.53 86 ASP A CA 1
ATOM 665 C C . ASP A 1 86 ? 8.43 -26.469 -15.141 1 35.53 86 ASP A C 1
ATOM 667 O O . ASP A 1 86 ? 7.359 -26.312 -15.742 1 35.53 86 ASP A O 1
ATOM 671 N N . ASP A 1 87 ? 8.773 -25.547 -14.398 1 38 87 ASP A N 1
ATOM 672 C CA . ASP A 1 87 ? 8.523 -24.109 -14.43 1 38 87 ASP A CA 1
ATOM 673 C C . ASP A 1 87 ? 8.5 -23.594 -15.859 1 38 87 ASP A C 1
ATOM 675 O O . ASP A 1 87 ? 8.766 -22.406 -16.094 1 38 87 ASP A O 1
ATOM 679 N N . GLU A 1 88 ? 8.586 -24.469 -16.844 1 36.62 88 GLU A N 1
ATOM 680 C CA . GLU A 1 88 ? 8.555 -23.625 -18.031 1 36.62 88 GLU A CA 1
ATOM 681 C C . GLU A 1 88 ? 7.273 -22.797 -18.094 1 36.62 88 GLU A C 1
ATOM 683 O O . GLU A 1 88 ? 6.207 -23.312 -18.422 1 36.62 88 GLU A O 1
ATOM 688 N N . ALA A 1 89 ? 7.078 -22 -17.188 1 38.06 89 ALA A N 1
ATOM 689 C CA . ALA A 1 89 ? 5.996 -21.031 -17.359 1 38.06 89 ALA A CA 1
ATOM 690 C C . ALA A 1 89 ? 5.727 -20.781 -18.844 1 38.06 89 ALA A C 1
ATOM 692 O O . ALA A 1 89 ? 6.637 -20.438 -19.594 1 38.06 89 ALA A O 1
ATOM 693 N N . PRO A 1 90 ? 4.82 -21.484 -19.438 1 36.5 90 PRO A N 1
ATOM 694 C CA . PRO A 1 90 ? 4.621 -20.922 -20.781 1 36.5 90 PRO A CA 1
ATOM 695 C C . PRO A 1 90 ? 4.73 -19.391 -20.797 1 36.5 90 PRO A C 1
ATOM 697 O O . PRO A 1 90 ? 4.441 -18.734 -19.781 1 36.5 90 PRO A O 1
ATOM 700 N N . GLN A 1 91 ? 5.719 -18.828 -21.5 1 35.88 91 GLN A N 1
ATOM 701 C CA . GLN A 1 91 ? 5.863 -17.406 -21.766 1 35.88 91 GLN A CA 1
ATOM 702 C C . GLN A 1 91 ? 4.508 -16.703 -21.734 1 35.88 91 GLN A C 1
ATOM 704 O O . GLN A 1 91 ? 3.553 -17.172 -22.375 1 35.88 91 GLN A O 1
ATOM 709 N N . GLU A 1 92 ? 4.133 -16.156 -20.641 1 36.81 92 GLU A N 1
ATOM 710 C CA . GLU A 1 92 ? 2.934 -15.328 -20.562 1 36.81 92 GLU A CA 1
ATOM 711 C C . GLU A 1 92 ? 2.506 -14.828 -21.938 1 36.81 92 GLU A C 1
ATOM 713 O O . GLU A 1 92 ? 3.332 -14.711 -22.844 1 36.81 92 GLU A O 1
ATOM 718 N N . GLU A 1 93 ? 1.236 -14.625 -22.109 1 34.94 93 GLU A N 1
ATOM 719 C CA . GLU A 1 93 ? 0.497 -14.234 -23.312 1 34.94 93 GLU A CA 1
ATOM 720 C C . GLU A 1 93 ? 1.188 -13.078 -24.031 1 34.94 93 GLU A C 1
ATOM 722 O O . GLU A 1 93 ? 1.363 -12 -23.469 1 34.94 93 GLU A O 1
ATOM 727 N N . MET A 1 94 ? 2.248 -13.25 -24.766 1 32.81 94 MET A N 1
ATOM 728 C CA . MET A 1 94 ? 2.479 -12.258 -25.812 1 32.81 94 MET A CA 1
ATOM 729 C C . MET A 1 94 ? 1.16 -11.805 -26.438 1 32.81 94 MET A C 1
ATOM 731 O O . MET A 1 94 ? 0.399 -12.617 -26.953 1 32.81 94 MET A O 1
ATOM 735 N N . GLN A 1 95 ? 0.508 -10.922 -25.75 1 32.59 95 GLN A N 1
ATOM 736 C CA . GLN A 1 95 ? -0.522 -10.375 -26.625 1 32.59 95 GLN A CA 1
ATOM 737 C C . GLN A 1 95 ? -0.015 -10.258 -28.062 1 32.59 95 GLN A C 1
ATOM 739 O O . GLN A 1 95 ? 1.14 -9.891 -28.281 1 32.59 95 GLN A O 1
ATOM 744 N N . ASP A 1 96 ? -0.721 -10.805 -28.938 1 33.69 96 ASP A N 1
ATOM 745 C CA . ASP A 1 96 ? -0.627 -10.734 -30.391 1 33.69 96 ASP A CA 1
ATOM 746 C C . ASP A 1 96 ? -0.31 -9.305 -30.844 1 33.69 96 ASP A C 1
ATOM 748 O O . ASP A 1 96 ? -1.142 -8.406 -30.719 1 33.69 96 ASP A O 1
ATOM 752 N N . GLU A 1 97 ? 0.735 -8.633 -30.438 1 31.38 97 GLU A N 1
ATOM 753 C CA . GLU A 1 97 ? 0.858 -7.543 -31.406 1 31.38 97 GLU A CA 1
ATOM 754 C C . GLU A 1 97 ? 0.673 -8.055 -32.812 1 31.38 97 GLU A C 1
ATOM 756 O O . GLU A 1 97 ? 1.344 -9 -33.25 1 31.38 97 GLU A O 1
ATOM 761 N N . GLU A 1 98 ? -0.536 -7.84 -33.344 1 31.19 98 GLU A N 1
ATOM 762 C CA . GLU A 1 98 ? -0.726 -7.73 -34.812 1 31.19 98 GLU A CA 1
ATOM 763 C C . GLU A 1 98 ? 0.414 -6.949 -35.438 1 31.19 98 GLU A C 1
ATOM 765 O O . GLU A 1 98 ? 0.344 -5.727 -35.562 1 31.19 98 GLU A O 1
ATOM 770 N N . GLY A 1 99 ? 1.519 -6.785 -34.906 1 29.66 99 GLY A N 1
ATOM 771 C CA . GLY A 1 99 ? 2.34 -6.07 -35.875 1 29.66 99 GLY A CA 1
ATOM 772 C C . GLY A 1 99 ? 2.15 -6.562 -37.281 1 29.66 99 GLY A C 1
ATOM 773 O O . GLY A 1 99 ? 1.625 -7.656 -37.5 1 29.66 99 GLY A O 1
ATOM 774 N N . GLU A 1 100 ? 2.365 -5.582 -38.25 1 29.95 100 GLU A N 1
ATOM 775 C CA . GLU A 1 100 ? 2.371 -5.59 -39.719 1 29.95 100 GLU A CA 1
ATOM 776 C C . GLU A 1 100 ? 3.008 -6.863 -40.25 1 29.95 100 GLU A C 1
ATOM 778 O O . GLU A 1 100 ? 3.959 -7.387 -39.656 1 29.95 100 GLU A O 1
ATOM 783 N N . THR A 1 101 ? 2.207 -7.5 -41.125 1 30.25 101 THR A N 1
ATOM 784 C CA . THR A 1 101 ? 2.326 -8.297 -42.344 1 30.25 101 THR A CA 1
ATOM 785 C C . THR A 1 101 ? 3.58 -7.914 -43.094 1 30.25 101 THR A C 1
ATOM 787 O O . THR A 1 101 ? 3.639 -6.84 -43.719 1 30.25 101 THR A O 1
ATOM 790 N N . VAL A 1 102 ? 4.703 -7.969 -42.656 1 31.12 102 VAL A N 1
ATOM 791 C CA . VAL A 1 102 ? 5.488 -8.062 -43.875 1 31.12 102 VAL A CA 1
ATOM 792 C C . VAL A 1 102 ? 4.855 -9.094 -44.812 1 31.12 102 VAL A C 1
ATOM 794 O O . VAL A 1 102 ? 4.754 -10.273 -44.469 1 31.12 102 VAL A O 1
ATOM 797 N N . ASP A 1 103 ? 3.861 -8.727 -45.594 1 32.09 103 ASP A N 1
ATOM 798 C CA . ASP A 1 103 ? 3.217 -9.281 -46.781 1 32.09 103 ASP A CA 1
ATOM 799 C C . ASP A 1 103 ? 4.223 -10.039 -47.625 1 32.09 103 ASP A C 1
ATOM 801 O O . ASP A 1 103 ? 3.855 -10.609 -48.656 1 32.09 103 ASP A O 1
ATOM 805 N N . ALA A 1 104 ? 5.527 -9.609 -47.625 1 31.91 104 ALA A N 1
ATOM 806 C CA . ALA A 1 104 ? 5.988 -10.109 -48.938 1 31.91 104 ALA A CA 1
ATOM 807 C C . ALA A 1 104 ? 5.734 -11.609 -49.062 1 31.91 104 ALA A C 1
ATOM 809 O O . ALA A 1 104 ? 5.141 -12.062 -50.031 1 31.91 104 ALA A O 1
ATOM 810 N N . ASN A 1 105 ? 6.801 -12.453 -48.938 1 32.62 105 ASN A N 1
ATOM 811 C CA . ASN A 1 105 ? 6.824 -13.82 -49.438 1 32.62 105 ASN A CA 1
ATOM 812 C C . ASN A 1 105 ? 6.023 -14.766 -48.562 1 32.62 105 ASN A C 1
ATOM 814 O O . ASN A 1 105 ? 6.227 -15.984 -48.594 1 32.62 105 ASN A O 1
ATOM 818 N N . THR A 1 106 ? 5.324 -14.289 -47.594 1 33.78 106 THR A N 1
ATOM 819 C CA . THR A 1 106 ? 4.43 -15.18 -46.844 1 33.78 106 THR A CA 1
ATOM 820 C C . THR A 1 106 ? 3.254 -15.609 -47.719 1 33.78 106 THR A C 1
ATOM 822 O O . THR A 1 106 ? 2.346 -16.297 -47.25 1 33.78 106 THR A O 1
ATOM 825 N N . LYS A 1 107 ? 3.164 -14.922 -48.906 1 34.62 107 LYS A N 1
ATOM 826 C CA . LYS A 1 107 ? 2.176 -15.398 -49.875 1 34.62 107 LYS A CA 1
ATOM 827 C C . LYS A 1 107 ? 2.314 -16.906 -50.094 1 34.62 107 LYS A C 1
ATOM 829 O O . LYS A 1 107 ? 1.43 -17.531 -50.688 1 34.62 107 LYS A O 1
ATOM 834 N N . ARG A 1 108 ? 3.494 -17.375 -50.094 1 34.12 108 ARG A N 1
ATOM 835 C CA . ARG A 1 108 ? 3.607 -18.75 -50.562 1 34.12 108 ARG A CA 1
ATOM 836 C C . ARG A 1 108 ? 3.379 -19.75 -49.406 1 34.12 108 ARG A C 1
ATOM 838 O O . ARG A 1 108 ? 3.42 -20.953 -49.625 1 34.12 108 ARG A O 1
ATOM 845 N N . LEU A 1 109 ? 3.57 -19.266 -48.125 1 36.97 109 LEU A N 1
ATOM 846 C CA . LEU A 1 109 ? 3.316 -20.359 -47.188 1 36.97 109 LEU A CA 1
ATOM 847 C C . LEU A 1 109 ? 1.819 -20.609 -47.031 1 36.97 109 LEU A C 1
ATOM 849 O O . LEU A 1 109 ? 1.097 -19.781 -46.469 1 36.97 109 LEU A O 1
ATOM 853 N N . ILE A 1 110 ? 1.128 -21.078 -48 1 34.53 110 ILE A N 1
ATOM 854 C CA . ILE A 1 110 ? -0.215 -21.641 -48 1 34.53 110 ILE A CA 1
ATOM 855 C C . ILE A 1 110 ? -0.443 -22.422 -46.719 1 34.53 110 ILE A C 1
ATOM 857 O O . ILE A 1 110 ? 0.305 -23.344 -46.406 1 34.53 110 ILE A O 1
ATOM 861 N N . ASP A 1 111 ? -0.882 -21.828 -45.688 1 39.66 111 ASP A N 1
ATOM 862 C CA . ASP A 1 111 ? -1.438 -22.516 -44.531 1 39.66 111 ASP A CA 1
ATOM 863 C C . ASP A 1 111 ? -2.266 -23.719 -44.938 1 39.66 111 ASP A C 1
ATOM 865 O O . ASP A 1 111 ? -3.479 -23.625 -45.125 1 39.66 111 ASP A O 1
ATOM 869 N N . ASN A 1 112 ? -1.97 -24.438 -45.938 1 37.12 112 ASN A N 1
ATOM 870 C CA . ASN A 1 112 ? -2.746 -25.641 -46.188 1 37.12 112 ASN A CA 1
ATOM 871 C C . ASN A 1 112 ? -2.744 -26.562 -44.969 1 37.12 112 ASN A C 1
ATOM 873 O O . ASN A 1 112 ? -1.687 -26.844 -44.406 1 37.12 112 ASN A O 1
ATOM 877 N N . ASN A 1 113 ? -3.738 -26.578 -44.125 1 42.34 113 ASN A N 1
ATOM 878 C CA . ASN A 1 113 ? -4.066 -27.578 -43.125 1 42.34 113 ASN A CA 1
ATOM 879 C C . ASN A 1 113 ? -3.379 -28.922 -43.438 1 42.34 113 ASN A C 1
ATOM 881 O O . ASN A 1 113 ? -3.461 -29.844 -42.625 1 42.34 113 ASN A O 1
ATOM 885 N N . LYS A 1 114 ? -2.912 -29.031 -44.531 1 44.81 114 LYS A N 1
ATOM 886 C CA . LYS A 1 114 ? -2.33 -30.281 -45 1 44.81 114 LYS A CA 1
ATOM 887 C C . LYS A 1 114 ? -0.9 -30.438 -44.5 1 44.81 114 LYS A C 1
ATOM 889 O O . LYS A 1 114 ? -0.291 -31.5 -44.688 1 44.81 114 LYS A O 1
ATOM 894 N N . SER A 1 115 ? -0.37 -29.438 -43.906 1 49.88 115 SER A N 1
ATOM 895 C CA . SER A 1 115 ? 1.05 -29.531 -43.594 1 49.88 115 SER A CA 1
ATOM 896 C C . SER A 1 115 ? 1.264 -30.125 -42.188 1 49.88 115 SER A C 1
ATOM 898 O O . SER A 1 115 ? 2.398 -30.406 -41.812 1 49.88 115 SER A O 1
ATOM 900 N N . GLN A 1 116 ? 0.273 -30.266 -41.375 1 55.78 116 GLN A N 1
ATOM 901 C CA . GLN A 1 116 ? 0.385 -30.938 -40.094 1 55.78 116 GLN A CA 1
ATOM 902 C C . GLN A 1 116 ? 0.046 -32.406 -40.188 1 55.78 116 GLN A C 1
ATOM 904 O O . GLN A 1 116 ? -1.041 -32.781 -40.656 1 55.78 116 GLN A O 1
ATOM 909 N N . THR A 1 117 ? 1.021 -33.188 -40.031 1 59.69 117 THR A N 1
ATOM 910 C CA . THR A 1 117 ? 0.836 -34.625 -40.156 1 59.69 117 THR A CA 1
ATOM 911 C C . THR A 1 117 ? 0.043 -35.188 -38.969 1 59.69 117 THR A C 1
ATOM 913 O O . THR A 1 117 ? -0.649 -36.188 -39.125 1 59.69 117 THR A O 1
ATOM 916 N N . LEU A 1 118 ? 0.164 -34.438 -37.875 1 66.44 118 LEU A N 1
ATOM 917 C CA . LEU A 1 118 ? -0.595 -34.969 -36.75 1 66.44 118 LEU A CA 1
ATOM 918 C C . LEU A 1 118 ? -1.97 -34.312 -36.656 1 66.44 118 LEU A C 1
ATOM 920 O O . LEU A 1 118 ? -2.072 -33.094 -36.531 1 66.44 118 LEU A O 1
ATOM 924 N N . THR A 1 119 ? -3 -35.125 -36.906 1 64.12 119 THR A N 1
ATOM 925 C CA . THR A 1 119 ? -4.379 -34.656 -36.844 1 64.12 119 THR A CA 1
ATOM 926 C C . THR A 1 119 ? -4.797 -34.438 -35.375 1 64.12 119 THR A C 1
ATOM 928 O O . THR A 1 119 ? -4.148 -34.938 -34.469 1 64.12 119 THR A O 1
ATOM 931 N N . GLN A 1 120 ? -5.766 -33.625 -35.156 1 65.81 120 GLN A N 1
ATOM 932 C CA . GLN A 1 120 ? -6.332 -33.406 -33.844 1 65.81 120 GLN A CA 1
ATOM 933 C C . GLN A 1 120 ? -6.652 -34.719 -33.125 1 65.81 120 GLN A C 1
ATOM 935 O O . GLN A 1 120 ? -6.418 -34.875 -31.938 1 65.81 120 GLN A O 1
ATOM 940 N N . ASP A 1 121 ? -7.199 -35.625 -33.969 1 64.81 121 ASP A N 1
ATOM 941 C CA . ASP A 1 121 ? -7.574 -36.906 -33.438 1 64.81 121 ASP A CA 1
ATOM 942 C C . ASP A 1 121 ? -6.344 -37.688 -32.938 1 64.81 121 ASP A C 1
ATOM 944 O O . ASP A 1 121 ? -6.387 -38.344 -31.906 1 64.81 121 ASP A O 1
ATOM 948 N N . GLU A 1 122 ? -5.277 -37.531 -33.625 1 69.44 122 GLU A N 1
ATOM 949 C CA . GLU A 1 122 ? -4.039 -38.188 -33.25 1 69.44 122 GLU A CA 1
ATOM 950 C C . GLU A 1 122 ? -3.451 -37.594 -31.984 1 69.44 122 GLU A C 1
ATOM 952 O O . GLU A 1 122 ? -2.918 -38.312 -31.125 1 69.44 122 GLU A O 1
ATOM 957 N N . ILE A 1 123 ? -3.58 -36.344 -31.859 1 70.69 123 ILE A N 1
ATOM 958 C CA . ILE A 1 123 ? -3.082 -35.625 -30.688 1 70.69 123 ILE A CA 1
ATOM 959 C C . ILE A 1 123 ? -3.883 -36.031 -29.453 1 70.69 123 ILE A C 1
ATOM 961 O O . ILE A 1 123 ? -3.311 -36.312 -28.391 1 70.69 123 ILE A O 1
ATOM 965 N N . LEU A 1 124 ? -5.125 -36.219 -29.703 1 66 124 LEU A N 1
ATOM 966 C CA . LEU A 1 124 ? -5.988 -36.656 -28.609 1 66 124 LEU A CA 1
ATOM 967 C C . LEU A 1 124 ? -5.648 -38.062 -28.188 1 66 124 LEU A C 1
ATOM 969 O O . LEU A 1 124 ? -5.676 -38.375 -27 1 66 124 LEU A O 1
ATOM 973 N N . GLU A 1 125 ? -5.375 -38.781 -29.188 1 68.5 125 GLU A N 1
ATOM 974 C CA . GLU A 1 125 ? -5 -40.188 -28.906 1 68.5 125 GLU A CA 1
ATOM 975 C C . GLU A 1 125 ? -3.689 -40.25 -28.125 1 68.5 125 GLU A C 1
ATOM 977 O O . GLU A 1 125 ? -3.533 -41.094 -27.234 1 68.5 125 GLU A O 1
ATOM 982 N N . LEU A 1 126 ? -2.836 -39.406 -28.453 1 72.94 126 LEU A N 1
ATOM 983 C CA . LEU A 1 126 ? -1.561 -39.375 -27.75 1 72.94 126 LEU A CA 1
ATOM 984 C C . LEU A 1 126 ? -1.756 -38.906 -26.297 1 72.94 126 LEU A C 1
ATOM 986 O O . LEU A 1 126 ? -1.123 -39.469 -25.391 1 72.94 126 LEU A O 1
ATOM 990 N N . LYS A 1 127 ? -2.623 -38.031 -26.125 1 65.56 127 LYS A N 1
ATOM 991 C CA . LYS A 1 127 ? -2.941 -37.562 -24.797 1 65.56 127 LYS A CA 1
ATOM 992 C C . LYS A 1 127 ? -3.566 -38.656 -23.938 1 65.56 127 LYS A C 1
ATOM 994 O O . LYS A 1 127 ? -3.223 -38.812 -22.766 1 65.56 127 LYS A O 1
ATOM 999 N N . LYS A 1 128 ? -4.352 -39.406 -24.609 1 64.5 128 LYS A N 1
ATOM 1000 C CA . LYS A 1 128 ? -5.023 -40.531 -23.938 1 64.5 128 LYS A CA 1
ATOM 1001 C C . LYS A 1 128 ? -4.02 -41.594 -23.516 1 64.5 128 LYS A C 1
ATOM 1003 O O . LYS A 1 128 ? -4.215 -42.281 -22.516 1 64.5 128 LYS A O 1
ATOM 1008 N N . GLN A 1 129 ? -2.982 -41.625 -24.281 1 64.38 129 GLN A N 1
ATOM 1009 C CA . GLN A 1 129 ? -1.958 -42.625 -24.016 1 64.38 129 GLN A CA 1
ATOM 1010 C C . GLN A 1 129 ? -0.988 -42.156 -22.938 1 64.38 129 GLN A C 1
ATOM 1012 O O . GLN A 1 129 ? -0.095 -42.906 -22.531 1 64.38 129 GLN A O 1
ATOM 1017 N N . GLY A 1 130 ? -1.195 -40.906 -22.531 1 61.09 130 GLY A N 1
ATOM 1018 C CA . GLY A 1 130 ? -0.403 -40.406 -21.422 1 61.09 130 GLY A CA 1
ATOM 1019 C C . GLY A 1 130 ? 0.875 -39.719 -21.859 1 61.09 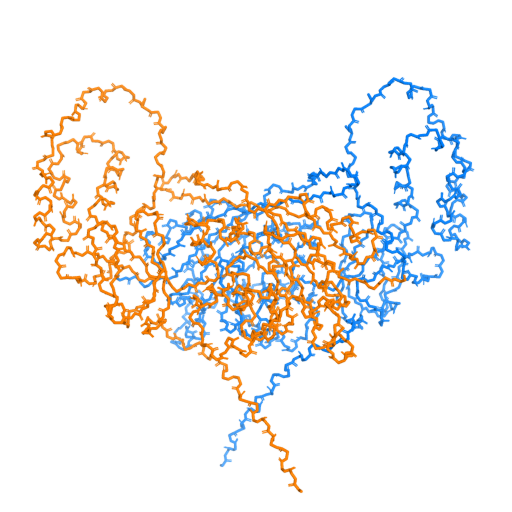130 GLY A C 1
ATOM 1020 O O . GLY A 1 130 ? 1.825 -39.594 -21.078 1 61.09 130 GLY A O 1
ATOM 1021 N N . VAL A 1 131 ? 0.961 -39.531 -23.078 1 64.5 131 VAL A N 1
ATOM 1022 C CA . VAL A 1 131 ? 2.164 -38.875 -23.562 1 64.5 131 VAL A CA 1
ATOM 1023 C C . VAL A 1 131 ? 2.246 -37.438 -23 1 64.5 131 VAL A C 1
ATOM 1025 O O . VAL A 1 131 ? 1.245 -36.719 -22.969 1 64.5 131 VAL A O 1
ATOM 1028 N N . GLU A 1 132 ? 3.418 -37.188 -22.5 1 64.19 132 GLU A N 1
ATOM 1029 C CA . GLU A 1 132 ? 3.66 -35.875 -21.859 1 64.19 132 GLU A CA 1
ATOM 1030 C C . GLU A 1 132 ? 3.52 -34.75 -22.859 1 64.19 132 GLU A C 1
ATOM 1032 O O . GLU A 1 132 ? 3.791 -34.906 -24.047 1 64.19 132 GLU A O 1
ATOM 1037 N N . GLY A 1 133 ? 3.006 -33.625 -22.438 1 63.75 133 GLY A N 1
ATOM 1038 C CA . GLY A 1 133 ? 2.787 -32.469 -23.25 1 63.75 133 GLY A CA 1
ATOM 1039 C C . GLY A 1 133 ? 3.996 -32.062 -24.094 1 63.75 133 GLY A C 1
ATOM 1040 O O . GLY A 1 133 ? 3.865 -31.766 -25.281 1 63.75 133 GLY A O 1
ATOM 1041 N N . LYS A 1 134 ? 5.082 -32.188 -23.469 1 67 134 LYS A N 1
ATOM 1042 C CA . LYS A 1 134 ? 6.312 -31.828 -24.172 1 67 134 LYS A CA 1
ATOM 1043 C C . LYS A 1 134 ? 6.531 -32.719 -25.375 1 67 134 LYS A C 1
ATOM 1045 O O . LYS A 1 134 ? 6.977 -32.281 -26.438 1 67 134 LYS A O 1
ATOM 1050 N N . GLU A 1 135 ? 6.211 -33.938 -25.219 1 69.94 135 GLU A N 1
ATOM 1051 C CA . GLU A 1 135 ? 6.379 -34.906 -26.297 1 69.94 135 GLU A CA 1
ATOM 1052 C C . GLU A 1 135 ? 5.379 -34.656 -27.422 1 69.94 135 GLU A C 1
ATOM 1054 O O . GLU A 1 135 ? 5.711 -34.781 -28.609 1 69.94 135 GLU A O 1
ATOM 1059 N N . ILE A 1 136 ? 4.266 -34.281 -27.016 1 71.06 136 ILE A N 1
ATOM 1060 C CA . ILE A 1 136 ? 3.24 -33.969 -28 1 71.06 136 ILE A CA 1
ATOM 1061 C C . ILE A 1 136 ? 3.693 -32.781 -28.844 1 71.06 136 ILE A C 1
ATOM 1063 O O . ILE A 1 136 ? 3.576 -32.781 -30.078 1 71.06 136 ILE A O 1
ATOM 1067 N N . ILE A 1 137 ? 4.191 -31.844 -28.234 1 74.12 137 ILE A N 1
ATOM 1068 C CA . ILE A 1 137 ? 4.652 -30.641 -28.922 1 74.12 137 ILE A CA 1
ATOM 1069 C C . ILE A 1 137 ? 5.805 -31 -29.859 1 74.12 137 ILE A C 1
ATOM 1071 O O . ILE A 1 137 ? 5.871 -30.516 -31 1 74.12 137 ILE A O 1
ATOM 1075 N N . SER A 1 138 ? 6.641 -31.828 -29.422 1 75.12 138 SER A N 1
ATOM 1076 C CA . SER A 1 138 ? 7.75 -32.281 -30.266 1 75.12 138 SER A CA 1
ATOM 1077 C C . SER A 1 138 ? 7.25 -32.969 -31.516 1 75.12 138 SER A C 1
ATOM 1079 O O . SER A 1 138 ? 7.777 -32.75 -32.594 1 75.12 138 SER A O 1
ATOM 1081 N N . LYS A 1 139 ? 6.285 -33.75 -31.297 1 74.44 139 LYS A N 1
ATOM 1082 C CA . LYS A 1 139 ? 5.719 -34.469 -32.438 1 74.44 139 LYS A CA 1
ATOM 1083 C C . LYS A 1 139 ? 5.027 -33.531 -33.406 1 74.44 139 LYS A C 1
ATOM 1085 O O . LYS A 1 139 ? 5.082 -33.75 -34.625 1 74.44 139 LYS A O 1
ATOM 1090 N N . LEU A 1 140 ? 4.48 -32.562 -32.844 1 74.94 140 LEU A N 1
ATOM 1091 C CA . LEU A 1 140 ? 3.822 -31.562 -33.688 1 74.94 140 LEU A CA 1
ATOM 1092 C C . LEU A 1 140 ? 4.844 -30.797 -34.531 1 74.94 140 LEU A C 1
ATOM 1094 O O . LEU A 1 140 ? 4.613 -30.547 -35.719 1 74.94 140 LEU A O 1
ATOM 1098 N N . ILE A 1 141 ? 5.855 -30.484 -33.938 1 75.88 141 ILE A N 1
ATOM 1099 C CA . ILE A 1 141 ? 6.926 -29.766 -34.625 1 75.88 141 ILE A CA 1
ATOM 1100 C C . ILE A 1 141 ? 7.496 -30.625 -35.75 1 75.88 141 ILE A C 1
ATOM 1102 O O . ILE A 1 141 ? 7.711 -30.156 -36.875 1 75.88 141 ILE A O 1
ATOM 1106 N N . GLU A 1 142 ? 7.676 -31.797 -35.406 1 71.44 142 GLU A N 1
ATOM 1107 C CA . GLU A 1 142 ? 8.234 -32.75 -36.375 1 71.44 142 GLU A CA 1
ATOM 1108 C C . GLU A 1 142 ? 7.285 -32.938 -37.531 1 71.44 142 GLU A C 1
ATOM 1110 O O . GLU A 1 142 ? 7.73 -33.156 -38.656 1 71.44 142 GLU A O 1
ATOM 1115 N N . GLY A 1 143 ? 6.062 -32.781 -37.188 1 65.69 143 GLY A N 1
ATOM 1116 C CA . GLY A 1 143 ? 5.066 -33 -38.219 1 65.69 143 GLY A CA 1
ATOM 1117 C C . GLY A 1 143 ? 4.715 -31.766 -39 1 65.69 143 GLY A C 1
ATOM 1118 O O . GLY A 1 143 ? 3.947 -31.828 -39.969 1 65.69 143 GLY A O 1
ATOM 1119 N N . SER A 1 144 ? 5.234 -30.703 -38.5 1 65.44 144 SER A N 1
ATOM 1120 C CA . SER A 1 144 ? 4.926 -29.453 -39.188 1 65.44 144 SER A CA 1
ATOM 1121 C C . SER A 1 144 ? 6.027 -29.078 -40.188 1 65.44 144 SER A C 1
ATOM 1123 O O . SER A 1 144 ? 7.133 -28.719 -39.781 1 65.44 144 SER A O 1
ATOM 1125 N N . LYS A 1 145 ? 5.738 -29.266 -41.375 1 63.72 145 LYS A N 1
ATOM 1126 C CA . LYS A 1 145 ? 6.695 -28.938 -42.438 1 63.72 145 LYS A CA 1
ATOM 1127 C C . LYS A 1 145 ? 7.027 -27.453 -42.438 1 63.72 145 LYS A C 1
ATOM 1129 O O . LYS A 1 145 ? 8.156 -27.062 -42.75 1 63.72 145 LYS A O 1
ATOM 1134 N N . SER A 1 146 ? 6.074 -26.703 -42.125 1 63.53 146 SER A N 1
ATOM 1135 C CA . SER A 1 146 ? 6.242 -25.25 -42.219 1 63.53 146 SER A CA 1
ATOM 1136 C C . SER A 1 146 ? 6.969 -24.703 -40.969 1 63.53 146 SER A C 1
ATOM 1138 O O . SER A 1 146 ? 7.48 -23.594 -41 1 63.53 146 SER A O 1
ATOM 1140 N N . PHE A 1 147 ? 7.02 -25.406 -39.938 1 74.62 147 PHE A N 1
ATOM 1141 C CA . PHE A 1 147 ? 7.625 -24.938 -38.688 1 74.62 147 PHE A CA 1
ATOM 1142 C C . PHE A 1 147 ? 9.102 -24.609 -38.906 1 74.62 147 PHE A C 1
ATOM 1144 O O . PHE A 1 147 ? 9.594 -23.594 -38.406 1 74.62 147 PHE A O 1
ATOM 1151 N N . GLN A 1 148 ? 9.75 -25.422 -39.656 1 65.94 148 GLN A N 1
ATOM 1152 C CA . GLN A 1 148 ? 11.188 -25.266 -39.812 1 65.94 148 GLN A CA 1
ATOM 1153 C C . GLN A 1 148 ? 11.523 -24.031 -40.625 1 65.94 148 GLN A C 1
ATOM 1155 O O . GLN A 1 148 ? 12.602 -23.453 -40.5 1 65.94 148 GLN A O 1
ATOM 1160 N N . VAL A 1 149 ? 10.555 -23.625 -41.375 1 65.56 149 VAL A N 1
ATOM 1161 C CA . VAL A 1 149 ? 10.844 -22.531 -42.312 1 65.56 149 VAL A CA 1
ATOM 1162 C C . VAL A 1 149 ? 10.453 -21.203 -41.656 1 65.56 149 VAL A C 1
ATOM 1164 O O . VAL A 1 149 ? 10.82 -20.125 -42.156 1 65.56 149 VAL A O 1
ATOM 1167 N N . ARG A 1 150 ? 9.875 -21.297 -40.562 1 67.38 150 ARG A N 1
ATOM 1168 C CA . ARG A 1 150 ? 9.43 -20.078 -39.875 1 67.38 150 ARG A CA 1
ATOM 1169 C C . ARG A 1 150 ? 10.602 -19.375 -39.188 1 67.38 150 ARG A C 1
ATOM 1171 O O . ARG A 1 150 ? 11.633 -19.984 -38.938 1 67.38 150 ARG A O 1
ATOM 1178 N N . THR A 1 151 ? 10.414 -17.984 -39.125 1 68.88 151 THR A N 1
ATOM 1179 C CA . THR A 1 151 ? 11.391 -17.25 -38.312 1 68.88 151 THR A CA 1
ATOM 1180 C C . THR A 1 151 ? 11.375 -17.719 -36.875 1 68.88 151 THR A C 1
ATOM 1182 O O . THR A 1 151 ? 10.43 -18.391 -36.438 1 68.88 151 THR A O 1
ATOM 1185 N N . GLN A 1 152 ? 12.383 -17.422 -36.219 1 64 152 GLN A N 1
ATOM 1186 C CA . GLN A 1 152 ? 12.477 -17.812 -34.812 1 64 152 GLN A CA 1
ATOM 1187 C C . GLN A 1 152 ? 11.297 -17.266 -34 1 64 152 GLN A C 1
ATOM 1189 O O . GLN A 1 152 ? 10.75 -17.953 -33.156 1 64 152 GLN A O 1
ATOM 1194 N N . PHE A 1 153 ? 11.008 -16.125 -34.375 1 61.16 153 PHE A N 1
ATOM 1195 C CA . PHE A 1 153 ? 9.891 -15.477 -33.688 1 61.16 153 PHE A CA 1
ATOM 1196 C C . PHE A 1 153 ? 8.586 -16.219 -33.969 1 61.16 153 PHE A C 1
ATOM 1198 O O . PHE A 1 153 ? 7.809 -16.469 -33.031 1 61.16 153 PHE A O 1
ATOM 1205 N N . SER A 1 154 ? 8.453 -16.469 -35.219 1 65.81 154 SER A N 1
ATOM 1206 C CA . SER A 1 154 ? 7.234 -17.172 -35.594 1 65.81 154 SER A CA 1
ATOM 1207 C C . SER A 1 154 ? 7.191 -18.578 -35.031 1 65.81 154 SER A C 1
ATOM 1209 O O . SER A 1 154 ? 6.117 -19.078 -34.688 1 65.81 154 SER A O 1
ATOM 1211 N N . GLN A 1 155 ? 8.281 -19.172 -34.938 1 66.5 155 GLN A N 1
ATOM 1212 C CA . GLN A 1 155 ? 8.367 -20.5 -34.344 1 66.5 155 GLN A CA 1
ATOM 1213 C C . GLN A 1 155 ? 7.969 -20.469 -32.875 1 66.5 155 GLN A C 1
ATOM 1215 O O . GLN A 1 155 ? 7.207 -21.312 -32.406 1 66.5 155 GLN A O 1
ATOM 1220 N N . GLN A 1 156 ? 8.445 -19.484 -32.219 1 65.38 156 GLN A N 1
ATOM 1221 C CA . GLN A 1 156 ? 8.133 -19.359 -30.781 1 65.38 156 GLN A CA 1
ATOM 1222 C C . GLN A 1 156 ? 6.645 -19.094 -30.578 1 65.38 156 GLN A C 1
ATOM 1224 O O . GLN A 1 156 ? 6.035 -19.656 -29.656 1 65.38 156 GLN A O 1
ATOM 1229 N N . LYS A 1 157 ? 6.254 -18.281 -31.391 1 64.5 157 LYS A N 1
ATOM 1230 C CA . LYS A 1 157 ? 4.824 -18 -31.328 1 64.5 157 LYS A CA 1
ATOM 1231 C C . LYS A 1 157 ? 3.996 -19.266 -31.547 1 64.5 157 LYS A C 1
ATOM 1233 O O . LYS A 1 157 ? 3.018 -19.5 -30.828 1 64.5 157 LYS A O 1
ATOM 1238 N N . TYR A 1 158 ? 4.41 -20 -32.625 1 66.94 158 TYR A N 1
ATOM 1239 C CA . TYR A 1 158 ? 3.75 -21.266 -32.938 1 66.94 158 TYR A CA 1
ATOM 1240 C C . TYR A 1 158 ? 3.801 -22.203 -31.75 1 66.94 158 TYR A C 1
ATOM 1242 O O . TYR A 1 158 ? 2.785 -22.797 -31.359 1 66.94 158 TYR A O 1
ATOM 1250 N N . LEU A 1 159 ? 4.879 -22.328 -31.172 1 68.44 159 LEU A N 1
ATOM 1251 C CA . LEU A 1 159 ? 5.078 -23.234 -30.031 1 68.44 159 LEU A CA 1
ATOM 1252 C C . LEU A 1 159 ? 4.223 -22.812 -28.844 1 68.44 159 LEU A C 1
ATOM 1254 O O . LEU A 1 159 ? 3.6 -23.641 -28.188 1 68.44 159 LEU A O 1
ATOM 1258 N N . LYS A 1 160 ? 4.23 -21.625 -28.641 1 65.94 160 LYS A N 1
ATOM 1259 C CA . LYS A 1 160 ? 3.438 -21.078 -27.547 1 65.94 160 LYS A CA 1
ATOM 1260 C C . LYS A 1 160 ? 1.952 -21.375 -27.734 1 65.94 160 LYS A C 1
ATOM 1262 O O . LYS A 1 160 ? 1.257 -21.766 -26.797 1 65.94 160 LYS A O 1
ATOM 1267 N N . ARG A 1 161 ? 1.59 -21.203 -28.922 1 65.69 161 ARG A N 1
ATOM 1268 C CA . ARG A 1 161 ? 0.188 -21.438 -29.25 1 65.69 161 ARG A CA 1
ATOM 1269 C C . ARG A 1 161 ? -0.172 -22.906 -29.078 1 65.69 161 ARG A C 1
ATOM 1271 O O . ARG A 1 161 ? -1.243 -23.234 -28.562 1 65.69 161 ARG A O 1
ATOM 1278 N N . LYS A 1 162 ? 0.703 -23.719 -29.5 1 65.62 162 LYS A N 1
ATOM 1279 C CA . LYS A 1 162 ? 0.438 -25.156 -29.422 1 65.62 162 LYS A CA 1
ATOM 1280 C C . LYS A 1 162 ? 0.489 -25.641 -27.969 1 65.62 162 LYS A C 1
ATOM 1282 O O . LYS A 1 162 ? -0.305 -26.5 -27.578 1 65.62 162 LYS A O 1
ATOM 1287 N N . LYS A 1 163 ? 1.399 -25.109 -27.281 1 63.84 163 LYS A N 1
ATOM 1288 C CA . LYS A 1 163 ? 1.487 -25.469 -25.859 1 63.84 163 LYS A CA 1
ATOM 1289 C C . LYS A 1 163 ? 0.223 -25.047 -25.109 1 63.84 163 LYS A C 1
ATOM 1291 O O . LYS A 1 163 ? -0.309 -25.812 -24.312 1 63.84 163 LYS A O 1
ATOM 1296 N N . LYS A 1 164 ? -0.153 -23.875 -25.359 1 64.12 164 LYS A N 1
ATOM 1297 C CA . LYS A 1 164 ? -1.377 -23.375 -24.734 1 64.12 164 LYS A CA 1
ATOM 1298 C C . LYS A 1 164 ? -2.566 -24.266 -25.062 1 64.12 164 LYS A C 1
ATOM 1300 O O . LYS A 1 164 ? -3.441 -24.5 -24.234 1 64.12 164 LYS A O 1
ATOM 1305 N N . LYS A 1 165 ? -2.465 -24.719 -26.188 1 63.47 165 LYS A N 1
ATOM 1306 C CA . LYS A 1 165 ? -3.584 -25.531 -26.688 1 63.47 165 LYS A CA 1
ATOM 1307 C C . LYS A 1 165 ? -3.541 -26.938 -26.109 1 63.47 165 LYS A C 1
ATOM 1309 O O . LYS A 1 165 ? -4.578 -27.5 -25.75 1 63.47 165 LYS A O 1
ATOM 1314 N N . TYR A 1 166 ? -2.373 -27.484 -25.953 1 64.56 166 TYR A N 1
ATOM 1315 C CA . TYR A 1 166 ? -2.336 -28.906 -25.688 1 64.56 166 TYR A CA 1
ATOM 1316 C C . TYR A 1 166 ? -1.849 -29.188 -24.266 1 64.56 166 TYR A C 1
ATOM 1318 O O . TYR A 1 166 ? -2.021 -30.281 -23.75 1 64.56 166 TYR A O 1
ATOM 1326 N N . LEU A 1 167 ? -1.199 -28.234 -23.719 1 66.5 167 LEU A N 1
ATOM 1327 C CA . LEU A 1 167 ? -0.714 -28.391 -22.359 1 66.5 167 LEU A CA 1
ATOM 1328 C C . LEU A 1 167 ? -1.5 -27.5 -21.391 1 66.5 167 LEU A C 1
ATOM 1330 O O . LEU A 1 167 ? -1.674 -26.312 -21.641 1 66.5 167 LEU A O 1
ATOM 1334 N N . THR A 1 168 ? -2.152 -28.25 -20.469 1 70.56 168 THR A N 1
ATOM 1335 C CA . THR A 1 168 ? -2.854 -27.469 -19.453 1 70.56 168 THR A CA 1
ATOM 1336 C C . THR A 1 168 ? -2.107 -27.516 -18.125 1 70.56 168 THR A C 1
ATOM 1338 O O . THR A 1 168 ? -1.862 -28.594 -17.578 1 70.56 168 THR A O 1
ATOM 1341 N N . TYR A 1 169 ? -1.575 -26.344 -17.797 1 76 169 TYR A N 1
ATOM 1342 C CA . TYR A 1 169 ? -0.901 -26.203 -16.516 1 76 169 TYR A CA 1
ATOM 1343 C C . TYR A 1 169 ? -1.608 -25.172 -15.641 1 76 169 TYR A C 1
ATOM 1345 O O . TYR A 1 169 ? -2.301 -24.281 -16.156 1 76 169 TYR A O 1
ATOM 1353 N N . PHE A 1 170 ? -1.568 -25.547 -14.32 1 81.12 170 PHE A N 1
ATOM 1354 C CA . PHE A 1 170 ? -2.1 -24.516 -13.43 1 81.12 170 PHE A CA 1
ATOM 1355 C C . PHE A 1 170 ? -1.222 -24.375 -12.195 1 81.12 170 PHE A C 1
ATOM 1357 O O . PHE A 1 170 ? -0.471 -25.281 -11.844 1 81.12 170 PHE A O 1
ATOM 1364 N N . LYS A 1 171 ? -1.326 -23.203 -11.688 1 84.75 171 LYS A N 1
ATOM 1365 C CA . LYS A 1 171 ? -0.637 -22.891 -10.43 1 84.75 171 LYS A CA 1
ATOM 1366 C C . LYS A 1 171 ? -1.631 -22.719 -9.289 1 84.75 171 LYS A C 1
ATOM 1368 O O . LYS A 1 171 ? -2.732 -22.203 -9.492 1 84.75 171 LYS A O 1
ATOM 1373 N N . VAL A 1 172 ? -1.169 -23.172 -8.148 1 88.44 172 VAL A N 1
ATOM 1374 C CA . VAL A 1 172 ? -2.004 -23.016 -6.961 1 88.44 172 VAL A CA 1
ATOM 1375 C C . VAL A 1 172 ? -1.457 -21.891 -6.09 1 88.44 172 VAL A C 1
ATOM 1377 O O . VAL A 1 172 ? -0.285 -21.906 -5.707 1 88.44 172 VAL A O 1
ATOM 1380 N N . ILE A 1 173 ? -2.348 -20.969 -5.758 1 91.31 173 ILE A N 1
ATOM 1381 C CA . ILE A 1 173 ? -1.928 -19.781 -5.039 1 91.31 173 ILE A CA 1
ATOM 1382 C C . ILE A 1 173 ? -2.604 -19.734 -3.668 1 91.31 173 ILE A C 1
ATOM 1384 O O . ILE A 1 173 ? -3.799 -20.016 -3.551 1 91.31 173 ILE A O 1
ATOM 1388 N N . ASP A 1 174 ? -1.743 -19.531 -2.658 1 91.19 174 ASP A N 1
ATOM 1389 C CA . ASP A 1 174 ? -2.301 -19.125 -1.371 1 91.19 174 ASP A CA 1
ATOM 1390 C C . ASP A 1 174 ? -2.777 -17.672 -1.414 1 91.19 174 ASP A C 1
ATOM 1392 O O . ASP A 1 174 ? -1.965 -16.75 -1.497 1 91.19 174 ASP A O 1
ATOM 1396 N N . PRO A 1 175 ? -4.016 -17.484 -1.312 1 92.12 175 PRO A N 1
ATOM 1397 C CA . PRO A 1 175 ? -4.555 -16.156 -1.631 1 92.12 175 PRO A CA 1
ATOM 1398 C C . PRO A 1 175 ? -4.188 -15.109 -0.585 1 92.12 175 PRO A C 1
ATOM 1400 O O . PRO A 1 175 ? -4.414 -15.312 0.609 1 92.12 175 PRO A O 1
ATOM 1403 N N . SER A 1 176 ? -3.645 -14.023 -1.026 1 91.75 176 SER A N 1
ATOM 1404 C CA . SER A 1 176 ? -3.539 -12.773 -0.288 1 91.75 176 SER A CA 1
ATOM 1405 C C . SER A 1 176 ? -4.637 -11.797 -0.694 1 91.75 176 SER A C 1
ATOM 1407 O O . SER A 1 176 ? -5.391 -12.062 -1.636 1 91.75 176 SER A O 1
ATOM 1409 N N . ALA A 1 177 ? -4.742 -10.727 0.068 1 93.31 177 ALA A N 1
ATOM 1410 C CA . ALA A 1 177 ? -5.703 -9.703 -0.337 1 93.31 177 ALA A CA 1
ATOM 1411 C C . ALA A 1 177 ? -5.402 -9.195 -1.744 1 93.31 177 ALA A C 1
ATOM 1413 O O . ALA A 1 177 ? -6.32 -8.891 -2.508 1 93.31 177 ALA A O 1
ATOM 1414 N N . TYR A 1 178 ? -4.191 -9.133 -2.021 1 92.75 178 TYR A N 1
ATOM 1415 C CA . TYR A 1 178 ? -3.77 -8.75 -3.365 1 92.75 178 TYR A CA 1
ATOM 1416 C C . TYR A 1 178 ? -4.305 -9.727 -4.406 1 92.75 178 TYR A C 1
ATOM 1418 O O . TYR A 1 178 ? -4.883 -9.312 -5.414 1 92.75 178 TYR A O 1
ATOM 1426 N N . ASP A 1 179 ? -4.133 -10.984 -4.152 1 92.44 179 ASP A N 1
ATOM 1427 C CA . ASP A 1 179 ? -4.559 -12.023 -5.078 1 92.44 179 ASP A CA 1
ATOM 1428 C C . ASP A 1 179 ? -6.078 -12.031 -5.238 1 92.44 179 ASP A C 1
ATOM 1430 O O . ASP A 1 179 ? -6.59 -12.203 -6.348 1 92.44 179 ASP A O 1
ATOM 1434 N N . ILE A 1 180 ? -6.676 -11.852 -4.18 1 93.69 180 ILE A N 1
ATOM 1435 C CA . ILE A 1 180 ? -8.133 -11.844 -4.191 1 93.69 180 ILE A CA 1
ATOM 1436 C C . ILE A 1 180 ? -8.641 -10.648 -4.992 1 93.69 180 ILE A C 1
ATOM 1438 O O . ILE A 1 180 ? -9.57 -10.781 -5.793 1 93.69 180 ILE A O 1
ATOM 1442 N N . CYS A 1 181 ? -8.031 -9.539 -4.766 1 94.44 181 CYS A N 1
ATOM 1443 C CA . CYS A 1 181 ? -8.391 -8.352 -5.523 1 94.44 181 CYS A CA 1
ATOM 1444 C C . CYS A 1 181 ? -8.188 -8.57 -7.016 1 94.44 181 CYS A C 1
ATOM 1446 O O . CYS A 1 181 ? -9.062 -8.25 -7.82 1 94.44 181 CYS A O 1
ATOM 1448 N N . ASP A 1 182 ? -7.109 -9.094 -7.316 1 90.62 182 ASP A N 1
ATOM 1449 C CA . ASP A 1 182 ? -6.781 -9.359 -8.719 1 90.62 182 ASP A CA 1
ATOM 1450 C C . ASP A 1 182 ? -7.77 -10.344 -9.336 1 90.62 182 ASP A C 1
ATOM 1452 O O . ASP A 1 182 ? -8.188 -10.172 -10.484 1 90.62 182 ASP A O 1
ATOM 1456 N N . PHE A 1 183 ? -8.125 -11.328 -8.609 1 90.38 183 PHE A N 1
ATOM 1457 C CA . PHE A 1 183 ? -9.102 -12.328 -9.031 1 90.38 183 PHE A CA 1
ATOM 1458 C C . PHE A 1 183 ? -10.438 -11.68 -9.367 1 90.38 183 PHE A C 1
ATOM 1460 O O . PHE A 1 183 ? -10.961 -11.859 -10.469 1 90.38 183 PHE A O 1
ATOM 1467 N N . TYR A 1 184 ? -10.945 -10.867 -8.422 1 91.5 184 TYR A N 1
ATOM 1468 C CA . TYR A 1 184 ? -12.234 -10.219 -8.633 1 91.5 184 TYR A CA 1
ATOM 1469 C C . TYR A 1 184 ? -12.164 -9.211 -9.773 1 91.5 184 TYR A C 1
ATOM 1471 O O . TYR A 1 184 ? -13.086 -9.117 -10.578 1 91.5 184 TYR A O 1
ATOM 1479 N N . PHE A 1 185 ? -11.086 -8.547 -9.812 1 90.75 185 PHE A N 1
ATOM 1480 C CA . PHE A 1 185 ? -10.945 -7.52 -10.836 1 90.75 185 PHE A CA 1
ATOM 1481 C C . PHE A 1 185 ? -10.938 -8.141 -12.227 1 90.75 185 PHE A C 1
ATOM 1483 O O . PHE A 1 185 ? -11.484 -7.562 -13.172 1 90.75 185 PHE A O 1
ATOM 1490 N N . SER A 1 186 ? -10.344 -9.242 -12.375 1 85.69 186 SER A N 1
ATOM 1491 C CA . SER A 1 186 ? -10.242 -9.93 -13.664 1 85.69 186 SER A CA 1
ATOM 1492 C C . SER A 1 186 ? -11.562 -10.594 -14.039 1 85.69 186 SER A C 1
ATOM 1494 O O . SER A 1 186 ? -11.945 -10.602 -15.211 1 85.69 186 SER A O 1
ATOM 1496 N N . LYS A 1 187 ? -12.273 -11.094 -13.086 1 86.81 187 LYS A N 1
ATOM 1497 C CA . LYS A 1 187 ? -13.461 -11.906 -13.359 1 86.81 187 LYS A CA 1
ATOM 1498 C C . LYS A 1 187 ? -14.727 -11.062 -13.32 1 86.81 187 LYS A C 1
ATOM 1500 O O . LYS A 1 187 ? -15.547 -11.125 -14.234 1 86.81 187 LYS A O 1
ATOM 1505 N N . ASN A 1 188 ? -14.906 -10.406 -12.18 1 90.44 188 ASN A N 1
ATOM 1506 C CA . ASN A 1 188 ? -16.094 -9.602 -11.945 1 90.44 188 ASN A CA 1
ATOM 1507 C C . ASN A 1 188 ? -15.758 -8.289 -11.25 1 90.44 188 ASN A C 1
ATOM 1509 O O . ASN A 1 188 ? -16.062 -8.102 -10.07 1 90.44 188 ASN A O 1
ATOM 1513 N N . PRO A 1 189 ? -15.195 -7.359 -12.055 1 91.31 189 PRO A N 1
ATOM 1514 C CA . PRO A 1 189 ? -14.75 -6.113 -11.43 1 91.31 189 PRO A CA 1
ATOM 1515 C C . PRO A 1 189 ? -15.883 -5.336 -10.766 1 91.31 189 PRO A C 1
ATOM 1517 O O . PRO A 1 189 ? -15.656 -4.602 -9.805 1 91.31 189 PRO A O 1
ATOM 1520 N N . GLU A 1 190 ? -17.109 -5.477 -11.188 1 92.44 190 GLU A N 1
ATOM 1521 C CA . GLU A 1 190 ? -18.25 -4.754 -10.625 1 92.44 190 GLU A CA 1
ATOM 1522 C C . GLU A 1 190 ? -18.484 -5.152 -9.172 1 92.44 190 GLU A C 1
ATOM 1524 O O . GLU A 1 190 ? -18.953 -4.34 -8.367 1 92.44 190 GLU A O 1
ATOM 1529 N N . LYS A 1 191 ? -18.125 -6.34 -8.836 1 92 191 LYS A N 1
ATOM 1530 C CA . LYS A 1 191 ? -18.375 -6.859 -7.492 1 92 191 LYS A CA 1
ATOM 1531 C C . LYS A 1 191 ? -17.5 -6.156 -6.461 1 92 191 LYS A C 1
ATOM 1533 O O . LYS A 1 191 ? -17.797 -6.164 -5.27 1 92 191 LYS A O 1
ATOM 1538 N N . ILE A 1 192 ? -16.406 -5.57 -6.922 1 93.88 192 ILE A N 1
ATOM 1539 C CA . ILE A 1 192 ? -15.516 -4.887 -5.992 1 93.88 192 ILE A CA 1
ATOM 1540 C C . ILE A 1 192 ? -15.398 -3.414 -6.383 1 93.88 192 ILE A C 1
ATOM 1542 O O . ILE A 1 192 ? -14.344 -2.801 -6.191 1 93.88 192 ILE A O 1
ATOM 1546 N N . SER A 1 193 ? -16.359 -2.932 -6.973 1 93.75 193 SER A N 1
ATOM 1547 C CA . SER A 1 193 ? -16.453 -1.523 -7.348 1 93.75 193 SER A CA 1
ATOM 1548 C C . SER A 1 193 ? -15.281 -1.12 -8.242 1 93.75 193 SER A C 1
ATOM 1550 O O . SER A 1 193 ? -14.773 -0.003 -8.141 1 93.75 193 SER A O 1
ATOM 1552 N N . HIS A 1 194 ? -14.773 -2.055 -9.016 1 93.44 194 HIS A N 1
ATOM 1553 C CA . HIS A 1 194 ? -13.727 -1.854 -10.016 1 93.44 194 HIS A CA 1
ATOM 1554 C C . HIS A 1 194 ? -12.414 -1.437 -9.359 1 93.44 194 HIS A C 1
ATOM 1556 O O . HIS A 1 194 ? -11.594 -0.767 -9.984 1 93.44 194 HIS A O 1
ATOM 1562 N N . MET A 1 195 ? -12.273 -1.791 -8.133 1 94.31 195 MET A N 1
ATOM 1563 C CA . MET A 1 195 ? -11.031 -1.487 -7.441 1 94.31 195 MET A CA 1
ATOM 1564 C C . MET A 1 195 ? -9.914 -2.416 -7.902 1 94.31 195 MET A C 1
ATOM 1566 O O . MET A 1 195 ? -10.031 -3.639 -7.805 1 94.31 195 MET A O 1
ATOM 1570 N N . ARG A 1 196 ? -8.914 -1.812 -8.406 1 93.62 196 ARG A N 1
ATOM 1571 C CA . ARG A 1 196 ? -7.73 -2.578 -8.789 1 93.62 196 ARG A CA 1
ATOM 1572 C C . ARG A 1 196 ? -6.75 -2.695 -7.629 1 93.62 196 ARG A C 1
ATOM 1574 O O . ARG A 1 196 ? -6.926 -2.045 -6.598 1 93.62 196 ARG A O 1
ATOM 1581 N N . VAL A 1 197 ? -5.734 -3.49 -7.742 1 93.12 197 VAL A N 1
ATOM 1582 C CA . VAL A 1 197 ? -4.801 -3.793 -6.664 1 93.12 197 VAL A CA 1
ATOM 1583 C C . VAL A 1 197 ? -4.07 -2.52 -6.242 1 93.12 197 VAL A C 1
ATOM 1585 O O . VAL A 1 197 ? -3.76 -2.336 -5.062 1 93.12 197 VAL A O 1
ATOM 1588 N N . ASP A 1 198 ? -3.684 -1.656 -7.152 1 91.62 198 ASP A N 1
ATOM 1589 C CA . ASP A 1 198 ? -3.004 -0.413 -6.801 1 91.62 198 ASP A CA 1
ATOM 1590 C C . ASP A 1 198 ? -3.924 0.509 -6.004 1 91.62 198 ASP A C 1
ATOM 1592 O O . ASP A 1 198 ? -3.475 1.189 -5.078 1 91.62 198 ASP A O 1
ATOM 1596 N N . GLY A 1 199 ? -5.191 0.566 -6.434 1 93.31 199 GLY A N 1
ATOM 1597 C CA . GLY A 1 199 ? -6.164 1.324 -5.664 1 93.31 199 GLY A CA 1
ATOM 1598 C C . GLY A 1 199 ? -6.324 0.821 -4.242 1 93.31 199 GLY A C 1
ATOM 1599 O O . GLY A 1 199 ? -6.402 1.615 -3.303 1 93.31 199 GLY A O 1
ATOM 1600 N N . LEU A 1 200 ? -6.371 -0.479 -4.109 1 95.94 200 LEU A N 1
ATOM 1601 C CA . LEU A 1 200 ? -6.477 -1.087 -2.787 1 95.94 200 LEU A CA 1
ATOM 1602 C C . LEU A 1 200 ? -5.27 -0.724 -1.925 1 95.94 200 LEU A C 1
ATOM 1604 O O . LEU A 1 200 ? -5.426 -0.367 -0.755 1 95.94 200 LEU A O 1
ATOM 1608 N N . ALA A 1 201 ? -4.148 -0.825 -2.516 1 94.19 201 ALA A N 1
ATOM 1609 C CA . ALA A 1 201 ? -2.92 -0.484 -1.8 1 94.19 201 ALA A CA 1
ATOM 1610 C C . ALA A 1 201 ? -2.945 0.968 -1.332 1 94.19 201 ALA A C 1
ATOM 1612 O O . ALA A 1 201 ? -2.57 1.268 -0.195 1 94.19 201 ALA A O 1
ATOM 1613 N N . GLN A 1 202 ? -3.355 1.811 -2.166 1 93.56 202 GLN A N 1
ATOM 1614 C CA . GLN A 1 202 ? -3.424 3.23 -1.835 1 93.56 202 GLN A CA 1
ATOM 1615 C C . GLN A 1 202 ? -4.445 3.49 -0.731 1 93.56 202 GLN A C 1
ATOM 1617 O O . GLN A 1 202 ? -4.184 4.262 0.193 1 93.56 202 GLN A O 1
ATOM 1622 N N . LEU A 1 203 ? -5.555 2.877 -0.863 1 97.12 203 LEU A N 1
ATOM 1623 C CA . LEU A 1 203 ? -6.602 3.031 0.14 1 97.12 203 LEU A CA 1
ATOM 1624 C C . LEU A 1 203 ? -6.082 2.676 1.528 1 97.12 203 LEU A C 1
ATOM 1626 O O . LEU A 1 203 ? -6.281 3.43 2.482 1 97.12 203 LEU A O 1
ATOM 1630 N N . LEU A 1 204 ? -5.387 1.595 1.595 1 96.94 204 LEU A N 1
ATOM 1631 C CA . LEU A 1 204 ? -4.898 1.104 2.877 1 96.94 204 LEU A CA 1
ATOM 1632 C C . LEU A 1 204 ? -3.781 1.997 3.41 1 96.94 204 LEU A C 1
ATOM 1634 O O . LEU A 1 204 ? -3.689 2.23 4.617 1 96.94 204 LEU A O 1
ATOM 1638 N N . THR A 1 205 ? -2.975 2.439 2.533 1 93.5 205 THR A N 1
ATOM 1639 C CA . THR A 1 205 ? -1.861 3.293 2.934 1 93.5 205 THR A CA 1
ATOM 1640 C C . THR A 1 205 ? -2.367 4.641 3.439 1 93.5 205 THR A C 1
ATOM 1642 O O . THR A 1 205 ? -1.998 5.078 4.531 1 93.5 205 THR A O 1
ATOM 1645 N N . LEU A 1 206 ? -3.23 5.238 2.684 1 95.25 206 LEU A N 1
ATOM 1646 C CA . LEU A 1 206 ? -3.76 6.555 3.029 1 95.25 206 LEU A CA 1
ATOM 1647 C C . LEU A 1 206 ? -4.684 6.469 4.238 1 95.25 206 LEU A C 1
ATOM 1649 O O . LEU A 1 206 ? -4.832 7.441 4.98 1 95.25 206 LEU A O 1
ATOM 1653 N N . GLY A 1 207 ? -5.246 5.336 4.406 1 96.69 207 GLY A N 1
ATOM 1654 C CA . GLY A 1 207 ? -6.082 5.102 5.57 1 96.69 207 GLY A CA 1
ATOM 1655 C C . GLY A 1 207 ? -5.285 4.809 6.828 1 96.69 207 GLY A C 1
ATOM 1656 O O . GLY A 1 207 ? -5.855 4.629 7.906 1 96.69 207 GLY A O 1
ATOM 1657 N N . SER A 1 208 ? -4.012 4.699 6.719 1 93.88 208 SER A N 1
ATOM 1658 C CA . SER A 1 208 ? -3.094 4.48 7.832 1 93.88 208 SER A CA 1
ATOM 1659 C C . SER A 1 208 ? -3.379 3.15 8.523 1 93.88 208 SER A C 1
ATOM 1661 O O . SER A 1 208 ? -3.51 3.1 9.75 1 93.88 208 SER A O 1
ATOM 1663 N N . ILE A 1 209 ? -3.408 2.096 7.746 1 95.62 209 ILE A N 1
ATOM 1664 C CA . ILE A 1 209 ? -3.74 0.781 8.289 1 95.62 209 ILE A CA 1
ATOM 1665 C C . ILE A 1 209 ? -2.461 0.058 8.711 1 95.62 209 ILE A C 1
ATOM 1667 O O . ILE A 1 209 ? -1.618 -0.263 7.867 1 95.62 209 ILE A O 1
ATOM 1671 N N . TYR A 1 210 ? -2.312 -0.225 9.945 1 91.88 210 TYR A N 1
ATOM 1672 C CA . TYR A 1 210 ? -1.231 -1.025 10.508 1 91.88 210 TYR A CA 1
ATOM 1673 C C . TYR A 1 210 ? -1.634 -1.616 11.859 1 91.88 210 TYR A C 1
ATOM 1675 O O . TYR A 1 210 ? -2.715 -1.323 12.375 1 91.88 210 TYR A O 1
ATOM 1683 N N . PRO A 1 211 ? -0.904 -2.459 12.453 1 92.12 211 PRO A N 1
ATOM 1684 C CA . PRO A 1 211 ? -1.317 -3.211 13.641 1 92.12 211 PRO A CA 1
ATOM 1685 C C . PRO A 1 211 ? -1.682 -2.307 14.82 1 92.12 211 PRO A C 1
ATOM 1687 O O . PRO A 1 211 ? -1.187 -1.18 14.914 1 92.12 211 PRO A O 1
ATOM 1690 N N . ASN A 1 212 ? -2.541 -2.729 15.633 1 91.19 212 ASN A N 1
ATOM 1691 C CA . ASN A 1 212 ? -2.969 -2.133 16.891 1 91.19 212 ASN A CA 1
ATOM 1692 C C . ASN A 1 212 ? -3.867 -0.92 16.656 1 91.19 212 ASN A C 1
ATOM 1694 O O . ASN A 1 212 ? -3.852 0.028 17.453 1 91.19 212 ASN A O 1
ATOM 1698 N N . ARG A 1 213 ? -4.543 -0.93 15.539 1 93.44 213 ARG A N 1
ATOM 1699 C CA . ARG A 1 213 ? -5.523 0.112 15.242 1 93.44 213 ARG A CA 1
ATOM 1700 C C . ARG A 1 213 ? -6.941 -0.444 15.289 1 93.44 213 ARG A C 1
ATOM 1702 O O . ARG A 1 213 ? -7.148 -1.646 15.117 1 93.44 213 ARG A O 1
ATOM 1709 N N . LYS A 1 214 ? -7.766 0.428 15.695 1 96.19 214 LYS A N 1
ATOM 1710 C CA . LYS A 1 214 ? -9.188 0.138 15.547 1 96.19 214 LYS A CA 1
ATOM 1711 C C . LYS A 1 214 ? -9.742 0.762 14.273 1 96.19 214 LYS A C 1
ATOM 1713 O O . LYS A 1 214 ? -9.758 1.986 14.125 1 96.19 214 LYS A O 1
ATOM 1718 N N . VAL A 1 215 ? -10.234 -0.09 13.367 1 97.62 215 VAL A N 1
ATOM 1719 C CA . VAL A 1 215 ? -10.57 0.364 12.023 1 97.62 215 VAL A CA 1
ATOM 1720 C C . VAL A 1 215 ? -12.055 0.118 11.75 1 97.62 215 VAL A C 1
ATOM 1722 O O . VAL A 1 215 ? -12.562 -0.973 12.016 1 97.62 215 VAL A O 1
ATOM 1725 N N . MET A 1 216 ? -12.711 1.108 11.289 1 97.94 216 MET A N 1
ATOM 1726 C CA . MET A 1 216 ? -14.086 0.954 10.812 1 97.94 216 MET A CA 1
ATOM 1727 C C . MET A 1 216 ? -14.117 0.888 9.289 1 97.94 216 MET A C 1
ATOM 1729 O O . MET A 1 216 ? -13.531 1.733 8.609 1 97.94 216 MET A O 1
ATOM 1733 N N . VAL A 1 217 ? -14.82 -0.128 8.828 1 97.5 217 VAL A N 1
ATOM 1734 C CA . VAL A 1 217 ? -14.883 -0.338 7.387 1 97.5 217 VAL A CA 1
ATOM 1735 C C . VAL A 1 217 ? -16.344 -0.4 6.934 1 97.5 217 VAL A C 1
ATOM 1737 O O . VAL A 1 217 ? -17.125 -1.182 7.473 1 97.5 217 VAL A O 1
ATOM 1740 N N . MET A 1 218 ? -16.719 0.413 6.031 1 96.75 218 MET A N 1
ATOM 1741 C CA . MET A 1 218 ? -17.953 0.292 5.273 1 96.75 218 MET A CA 1
ATOM 1742 C C . MET A 1 218 ? -17.672 0.085 3.789 1 96.75 218 MET A C 1
ATOM 1744 O O . MET A 1 218 ? -17.109 0.964 3.133 1 96.75 218 MET A O 1
ATOM 1748 N N . GLU A 1 219 ? -18.062 -1.021 3.309 1 95.44 219 GLU A N 1
ATOM 1749 C CA . GLU A 1 219 ? -17.688 -1.34 1.933 1 95.44 219 GLU A CA 1
ATOM 1750 C C . GLU A 1 219 ? -18.797 -2.105 1.224 1 95.44 219 GLU A C 1
ATOM 1752 O O . GLU A 1 219 ? -19.703 -2.65 1.872 1 95.44 219 GLU A O 1
ATOM 1757 N N . THR A 1 220 ? -18.75 -2.014 -0.112 1 92.19 220 THR A N 1
ATOM 1758 C CA . THR A 1 220 ? -19.531 -2.879 -0.999 1 92.19 220 THR A CA 1
ATOM 1759 C C . THR A 1 220 ? -18.609 -3.57 -2.008 1 92.19 220 THR A C 1
ATOM 1761 O O . THR A 1 220 ? -18.875 -3.555 -3.211 1 92.19 220 THR A O 1
ATOM 1764 N N . CYS A 1 221 ? -17.562 -4.137 -1.53 1 94 221 CYS A N 1
ATOM 1765 C CA . CYS A 1 221 ? -16.531 -4.766 -2.35 1 94 221 CYS A CA 1
ATOM 1766 C C . CYS A 1 221 ? -16.344 -6.227 -1.969 1 94 221 CYS A C 1
ATOM 1768 O O . CYS A 1 221 ? -15.219 -6.727 -1.931 1 94 221 CYS A O 1
ATOM 1770 N N . MET A 1 222 ? -17.406 -6.863 -1.539 1 91.81 222 MET A N 1
ATOM 1771 C CA . MET A 1 222 ? -17.438 -8.297 -1.247 1 91.81 222 MET A CA 1
ATOM 1772 C C . MET A 1 222 ? -16.531 -8.625 -0.071 1 91.81 222 MET A C 1
ATOM 1774 O O . MET A 1 222 ? -15.984 -9.734 0.01 1 91.81 222 MET A O 1
ATOM 1778 N N . GLY A 1 223 ? -16.203 -7.695 0.742 1 93.06 223 GLY A N 1
ATOM 1779 C CA . GLY A 1 223 ? -15.367 -7.93 1.905 1 93.06 223 GLY A CA 1
ATOM 1780 C C . GLY A 1 223 ? -13.883 -7.801 1.604 1 93.06 223 GLY A C 1
ATOM 1781 O O . GLY A 1 223 ? -13.047 -8.117 2.449 1 93.06 223 GLY A O 1
ATOM 1782 N N . LEU A 1 224 ? -13.578 -7.344 0.456 1 95.81 224 LEU A N 1
ATOM 1783 C CA . LEU A 1 224 ? -12.188 -7.242 0.022 1 95.81 224 LEU A CA 1
ATOM 1784 C C . LEU A 1 224 ? -11.406 -6.289 0.919 1 95.81 224 LEU A C 1
ATOM 1786 O O . LEU A 1 224 ? -10.297 -6.605 1.353 1 95.81 224 LEU A O 1
ATOM 1790 N N . VAL A 1 225 ? -12.016 -5.164 1.238 1 97 225 VAL A N 1
ATOM 1791 C CA . VAL A 1 225 ? -11.336 -4.168 2.059 1 97 225 VAL A CA 1
ATOM 1792 C C . VAL A 1 225 ? -11.141 -4.707 3.475 1 97 225 VAL A C 1
ATOM 1794 O O . VAL A 1 225 ? -10.062 -4.574 4.055 1 97 225 VAL A O 1
ATOM 1797 N N . THR A 1 226 ? -12.133 -5.332 3.945 1 94.81 226 THR A N 1
ATOM 1798 C CA . THR A 1 226 ? -12.047 -5.945 5.266 1 94.81 226 THR A CA 1
ATOM 1799 C C . THR A 1 226 ? -10.93 -6.988 5.305 1 94.81 226 THR A C 1
ATOM 1801 O O . THR A 1 226 ? -10.141 -7.027 6.246 1 94.81 226 THR A O 1
ATOM 1804 N N . ALA A 1 227 ? -10.891 -7.781 4.281 1 93.81 227 ALA A N 1
ATOM 1805 C CA . ALA A 1 227 ? -9.859 -8.812 4.195 1 93.81 227 ALA A CA 1
ATOM 1806 C C . ALA A 1 227 ? -8.469 -8.188 4.152 1 93.81 227 ALA A C 1
ATOM 1808 O O . ALA A 1 227 ? -7.547 -8.664 4.816 1 93.81 227 ALA A O 1
ATOM 1809 N N . ALA A 1 228 ? -8.359 -7.184 3.375 1 95.94 228 ALA A N 1
ATOM 1810 C CA . ALA A 1 228 ? -7.074 -6.512 3.223 1 95.94 228 ALA A CA 1
ATOM 1811 C C . ALA A 1 228 ? -6.633 -5.863 4.531 1 95.94 228 ALA A C 1
ATOM 1813 O O . ALA A 1 228 ? -5.457 -5.918 4.891 1 95.94 228 ALA A O 1
ATOM 1814 N N . VAL A 1 229 ? -7.551 -5.262 5.246 1 96.25 229 VAL A N 1
ATOM 1815 C CA . VAL A 1 229 ? -7.258 -4.66 6.543 1 96.25 229 VAL A CA 1
ATOM 1816 C C . VAL A 1 229 ? -6.836 -5.742 7.531 1 96.25 229 VAL A C 1
ATOM 1818 O O . VAL A 1 229 ? -5.859 -5.574 8.266 1 96.25 229 VAL A O 1
ATOM 1821 N N . PHE A 1 230 ? -7.535 -6.801 7.516 1 93.12 230 PHE A N 1
ATOM 1822 C CA . PHE A 1 230 ? -7.227 -7.922 8.398 1 93.12 230 PHE A CA 1
ATOM 1823 C C . PHE A 1 230 ? -5.809 -8.43 8.156 1 93.12 230 PHE A C 1
ATOM 1825 O O . PHE A 1 230 ? -5.039 -8.609 9.102 1 93.12 230 PHE A O 1
ATOM 1832 N N . GLU A 1 231 ? -5.555 -8.656 6.91 1 91.5 231 GLU A N 1
ATOM 1833 C CA . GLU A 1 231 ? -4.23 -9.148 6.547 1 91.5 231 GLU A CA 1
ATOM 1834 C C . GLU A 1 231 ? -3.143 -8.172 6.977 1 91.5 231 GLU A C 1
ATOM 1836 O O . GLU A 1 231 ? -2.117 -8.578 7.531 1 91.5 231 GLU A O 1
ATOM 1841 N N . ARG A 1 232 ? -3.379 -6.969 6.766 1 92.69 232 ARG A N 1
ATOM 1842 C CA . ARG A 1 232 ? -2.383 -5.938 7.051 1 92.69 232 ARG A CA 1
ATOM 1843 C C . ARG A 1 232 ? -2.164 -5.789 8.555 1 92.69 232 ARG A C 1
ATOM 1845 O O . ARG A 1 232 ? -1.039 -5.555 9 1 92.69 232 ARG A O 1
ATOM 1852 N N . MET A 1 233 ? -3.107 -5.91 9.336 1 92.5 233 MET A N 1
ATOM 1853 C CA . MET A 1 233 ? -2.988 -5.738 10.781 1 92.5 233 MET A CA 1
ATOM 1854 C C . MET A 1 233 ? -2.516 -7.027 11.445 1 92.5 233 MET A C 1
ATOM 1856 O O . MET A 1 233 ? -2.064 -7.012 12.586 1 92.5 233 MET A O 1
ATOM 1860 N N . GLY A 1 234 ? -2.537 -8.125 10.844 1 82.81 234 GLY A N 1
ATOM 1861 C CA . GLY A 1 234 ?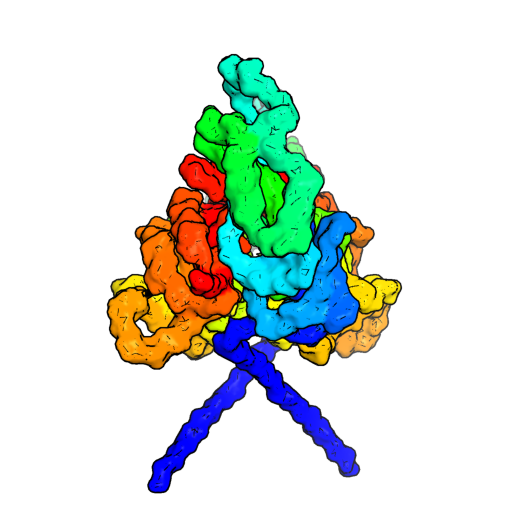 -2.07 -9.391 11.383 1 82.81 234 GLY A CA 1
ATOM 1862 C C . GLY A 1 234 ? -2.824 -9.828 12.625 1 82.81 234 GLY A C 1
ATOM 1863 O O . GLY A 1 234 ? -2.221 -10.297 13.594 1 82.81 234 GLY A O 1
ATOM 1864 N N . CYS A 1 235 ? -3.996 -9.602 12.844 1 80.75 235 CYS A N 1
ATOM 1865 C CA . CYS A 1 235 ? -4.855 -9.961 13.969 1 80.75 235 CYS A CA 1
ATOM 1866 C C . CYS A 1 235 ? -4.633 -9.023 15.148 1 80.75 235 CYS A C 1
ATOM 1868 O O . CYS A 1 235 ? -5.184 -9.234 16.234 1 80.75 235 CYS A O 1
ATOM 1870 N N . TYR A 1 236 ? -3.775 -8.125 14.938 1 88.69 236 TYR A N 1
ATOM 1871 C CA . TYR A 1 236 ? -3.484 -7.145 15.969 1 88.69 236 TYR A CA 1
ATOM 1872 C C . TYR A 1 236 ? -4.32 -5.883 15.781 1 88.69 236 TYR A C 1
ATOM 1874 O O . TYR A 1 236 ? -3.986 -5.031 14.953 1 88.69 236 TYR A O 1
ATOM 1882 N N . GLY A 1 237 ? -5.348 -5.758 16.562 1 92 237 GLY A N 1
ATOM 1883 C CA . GLY A 1 237 ? -6.273 -4.641 16.469 1 92 237 GLY A CA 1
ATOM 1884 C C . GLY A 1 237 ? -7.723 -5.07 16.391 1 92 237 GLY A C 1
ATOM 1885 O O . GLY A 1 237 ? -8.07 -6.184 16.797 1 92 237 GLY A O 1
ATOM 1886 N N . GLU A 1 238 ? -8.539 -4.133 15.953 1 95 238 GLU A N 1
ATOM 1887 C CA . GLU A 1 238 ? -9.969 -4.402 15.844 1 95 238 GLU A CA 1
ATOM 1888 C C . GLU A 1 238 ? -10.539 -3.816 14.555 1 95 238 GLU A C 1
ATOM 1890 O O . GLU A 1 238 ? -10.148 -2.727 14.133 1 95 238 GLU A O 1
ATOM 1895 N N . ILE A 1 239 ? -11.445 -4.605 14 1 95.5 239 ILE A N 1
ATOM 1896 C CA . ILE A 1 239 ? -12.125 -4.152 12.789 1 95.5 239 ILE A CA 1
ATOM 1897 C C . ILE A 1 239 ? -13.633 -4.098 13.039 1 95.5 239 ILE A C 1
ATOM 1899 O O . ILE A 1 239 ? -14.242 -5.098 13.43 1 95.5 239 ILE A O 1
ATOM 1903 N N . ILE A 1 240 ? -14.156 -2.951 12.883 1 95.56 240 ILE A N 1
ATOM 1904 C CA . ILE A 1 240 ? -15.609 -2.785 12.906 1 95.56 240 ILE A CA 1
ATOM 1905 C C . ILE A 1 240 ? -16.141 -2.707 11.477 1 95.56 240 ILE A C 1
ATOM 1907 O O . ILE A 1 240 ? -15.914 -1.719 10.781 1 95.56 240 ILE A O 1
ATOM 1911 N N . ARG A 1 241 ? -16.781 -3.697 11.133 1 94.19 241 ARG A N 1
ATOM 1912 C CA . ARG A 1 241 ? -17.391 -3.723 9.805 1 94.19 241 ARG A CA 1
ATOM 1913 C C . ARG A 1 241 ? -18.828 -3.234 9.852 1 94.19 241 ARG A C 1
ATOM 1915 O O . ARG A 1 241 ? -19.656 -3.803 10.562 1 94.19 241 ARG A O 1
ATOM 1922 N N . VAL A 1 242 ? -19.078 -2.201 9.086 1 94.56 242 VAL A N 1
ATOM 1923 C CA . VAL A 1 242 ? -20.422 -1.614 9.047 1 94.56 242 VAL A CA 1
ATOM 1924 C C . VAL A 1 242 ? -21.109 -1.989 7.734 1 94.56 242 VAL A C 1
ATOM 1926 O O . VAL A 1 242 ? -20.516 -1.871 6.66 1 94.56 242 VAL A O 1
ATOM 1929 N N . ALA A 1 243 ? -22.25 -2.467 7.828 1 89.06 243 ALA A N 1
ATOM 1930 C CA . ALA A 1 243 ? -23.031 -2.861 6.648 1 89.06 243 ALA A CA 1
ATOM 1931 C C . ALA A 1 243 ? -24.5 -2.537 6.828 1 89.06 243 ALA A C 1
ATOM 1933 O O . ALA A 1 243 ? -24.984 -2.381 7.957 1 89.06 243 ALA A O 1
ATOM 1934 N N . PRO A 1 244 ? -25.094 -2.357 5.629 1 84.19 244 PRO A N 1
ATOM 1935 C CA . PRO A 1 244 ? -26.547 -2.246 5.754 1 84.19 244 PRO A CA 1
ATOM 1936 C C . PRO A 1 244 ? -27.172 -3.432 6.488 1 84.19 244 PRO A C 1
ATOM 1938 O O . PRO A 1 244 ? -26.641 -4.547 6.426 1 84.19 244 PRO A O 1
ATOM 1941 N N . ASP A 1 245 ? -28.203 -3.207 7.098 1 78.31 245 ASP A N 1
ATOM 1942 C CA . ASP A 1 245 ? -28.844 -4.18 7.977 1 78.31 245 ASP A CA 1
ATOM 1943 C C . ASP A 1 245 ? -29.156 -5.473 7.227 1 78.31 245 ASP A C 1
ATOM 1945 O O . ASP A 1 245 ? -29.047 -6.562 7.793 1 78.31 245 ASP A O 1
ATOM 1949 N N . ASP A 1 246 ? -29.453 -5.367 5.98 1 77.62 246 ASP A N 1
ATOM 1950 C CA . ASP A 1 246 ? -29.828 -6.547 5.211 1 77.62 246 ASP A CA 1
ATOM 1951 C C . ASP A 1 246 ? -28.609 -7.258 4.648 1 77.62 246 ASP A C 1
ATOM 1953 O O . ASP A 1 246 ? -28.719 -8.344 4.078 1 77.62 246 ASP A O 1
ATOM 1957 N N . MET A 1 247 ? -27.469 -6.688 4.871 1 75.12 247 MET A N 1
ATOM 1958 C CA . MET A 1 247 ? -26.281 -7.23 4.238 1 75.12 247 MET A CA 1
ATOM 1959 C C . MET A 1 247 ? -25.281 -7.727 5.285 1 75.12 247 MET A C 1
ATOM 1961 O O . MET A 1 247 ? -24.172 -8.148 4.949 1 75.12 247 MET A O 1
ATOM 1965 N N . LEU A 1 248 ? -25.766 -7.707 6.445 1 71 248 LEU A N 1
ATOM 1966 C CA . LEU A 1 248 ? -24.859 -8.133 7.508 1 71 248 LEU A CA 1
ATOM 1967 C C . LEU A 1 248 ? -24.453 -9.586 7.316 1 71 248 LEU A C 1
ATOM 1969 O O . LEU A 1 248 ? -25.297 -10.453 7.09 1 71 248 LEU A O 1
ATOM 1973 N N . GLY A 1 249 ? -23.203 -9.836 7.23 1 65.38 249 GLY A N 1
ATOM 1974 C CA . GLY A 1 249 ? -22.688 -11.188 7.121 1 65.38 249 GLY A CA 1
ATOM 1975 C C . GLY A 1 249 ? -22.547 -11.656 5.688 1 65.38 249 GLY A C 1
ATOM 1976 O O . GLY A 1 249 ? -21.891 -12.672 5.422 1 65.38 249 GLY A O 1
ATOM 1977 N N . LYS A 1 250 ? -23.188 -11.109 4.688 1 61.5 250 LYS A N 1
ATOM 1978 C CA . LYS A 1 250 ? -23.234 -11.633 3.322 1 61.5 250 LYS A CA 1
ATOM 1979 C C . LYS A 1 250 ? -21.984 -11.227 2.537 1 61.5 250 LYS A C 1
ATOM 1981 O O . LYS A 1 250 ? -21.516 -11.969 1.672 1 61.5 250 LYS A O 1
ATOM 1986 N N . HIS A 1 251 ? -21.406 -10.188 2.826 1 59.47 251 HIS A N 1
ATOM 1987 C CA . HIS A 1 251 ? -20.359 -9.625 1.979 1 59.47 251 HIS A CA 1
ATOM 1988 C C . HIS A 1 251 ? -18.984 -9.805 2.613 1 59.47 251 HIS A C 1
ATOM 1990 O O . HIS A 1 251 ? -18.203 -8.852 2.676 1 59.47 251 HIS A O 1
ATOM 1996 N N . VAL A 1 252 ? -18.844 -11.188 2.922 1 70.44 252 VAL A N 1
ATOM 1997 C CA . VAL A 1 252 ? -17.578 -11.398 3.631 1 70.44 252 VAL A CA 1
ATOM 1998 C C . VAL A 1 252 ? -16.766 -12.484 2.928 1 70.44 252 VAL A C 1
ATOM 2000 O O . VAL A 1 252 ? -15.859 -13.07 3.521 1 70.44 252 VAL A O 1
ATOM 2003 N N . HIS A 1 253 ? -17.031 -12.641 1.669 1 77.5 253 HIS A N 1
ATOM 2004 C CA . HIS A 1 253 ? -16.422 -13.75 0.949 1 77.5 253 HIS A CA 1
ATOM 2005 C C . HIS A 1 253 ? -14.906 -13.609 0.907 1 77.5 253 HIS A C 1
ATOM 2007 O O . HIS A 1 253 ? -14.18 -14.586 1.114 1 77.5 253 HIS A O 1
ATOM 2013 N N . ALA A 1 254 ? -14.516 -12.422 0.729 1 84.56 254 ALA A N 1
ATOM 2014 C CA . ALA A 1 254 ? -13.078 -12.219 0.579 1 84.56 254 ALA A CA 1
ATOM 2015 C C . ALA A 1 254 ? -12.336 -12.586 1.86 1 84.56 254 ALA A C 1
ATOM 2017 O O . ALA A 1 254 ? -11.219 -13.109 1.81 1 84.56 254 ALA A O 1
ATOM 2018 N N . VAL A 1 255 ? -12.977 -12.398 2.936 1 84.31 255 VAL A N 1
ATOM 2019 C CA . VAL A 1 255 ? -12.344 -12.711 4.211 1 84.31 255 VAL A CA 1
ATOM 2020 C C . VAL A 1 255 ? -12.188 -14.227 4.352 1 84.31 255 VAL A C 1
ATOM 2022 O O . VAL A 1 255 ? -11.18 -14.703 4.875 1 84.31 255 VAL A O 1
ATOM 2025 N N . THR A 1 256 ? -13.125 -14.898 3.822 1 83.81 256 THR A N 1
ATOM 2026 C CA . THR A 1 256 ? -13.094 -16.359 3.914 1 83.81 256 THR A CA 1
ATOM 2027 C C . THR A 1 256 ? -12.023 -16.938 2.994 1 83.81 256 THR A C 1
ATOM 2029 O O . THR A 1 256 ? -11.594 -18.078 3.172 1 83.81 256 THR A O 1
ATOM 2032 N N . TYR A 1 257 ? -11.734 -16.094 2.043 1 87.88 257 TYR A N 1
ATOM 2033 C CA . TYR A 1 257 ? -10.719 -16.562 1.109 1 87.88 257 TYR A CA 1
ATOM 2034 C C . TYR A 1 257 ? -9.336 -16.531 1.748 1 87.88 257 TYR A C 1
ATOM 2036 O O . TYR A 1 257 ? -8.414 -17.203 1.273 1 87.88 257 TYR A O 1
ATOM 2044 N N . LEU A 1 258 ? -9.328 -15.727 2.805 1 87.38 258 LEU A N 1
ATOM 2045 C CA . LEU A 1 258 ? -8.055 -15.703 3.516 1 87.38 258 LEU A CA 1
ATOM 2046 C C . LEU A 1 258 ? -7.91 -16.922 4.41 1 87.38 258 LEU A C 1
ATOM 2048 O O . LEU A 1 258 ? -8.875 -17.375 5.031 1 87.38 258 LEU A O 1
ATOM 2052 N N . ASN A 1 259 ? -7.215 -17.953 4.16 1 84.94 259 ASN A N 1
ATOM 2053 C CA . ASN A 1 259 ? -6.988 -19.156 4.938 1 84.94 259 ASN A CA 1
ATOM 2054 C C . ASN A 1 259 ? -6.656 -18.844 6.391 1 84.94 259 ASN A C 1
ATOM 2056 O O . ASN A 1 259 ? -5.637 -19.297 6.918 1 84.94 259 ASN A O 1
ATOM 2060 N N . ILE A 1 260 ? -7.555 -17.969 6.977 1 79.94 260 ILE A N 1
ATOM 2061 C CA . ILE A 1 260 ? -7.359 -17.594 8.367 1 79.94 260 ILE A CA 1
ATOM 2062 C C . ILE A 1 260 ? -8.289 -18.406 9.266 1 79.94 260 ILE A C 1
ATOM 2064 O O . ILE A 1 260 ? -9.406 -18.75 8.859 1 79.94 260 ILE A O 1
ATOM 2068 N N . ASN A 1 261 ? -7.781 -18.656 10.391 1 76.75 261 ASN A N 1
ATOM 2069 C CA . ASN A 1 261 ? -8.602 -19.328 11.391 1 76.75 261 ASN A CA 1
ATOM 2070 C C . ASN A 1 261 ? -9.867 -18.531 11.703 1 76.75 261 ASN A C 1
ATOM 2072 O O . ASN A 1 261 ? -9.797 -17.344 12.023 1 76.75 261 ASN A O 1
ATOM 2076 N N . ARG A 1 262 ? -10.961 -19.188 11.656 1 74.31 262 ARG A N 1
ATOM 2077 C CA . ARG A 1 262 ? -12.258 -18.547 11.828 1 74.31 262 ARG A CA 1
ATOM 2078 C C . ARG A 1 262 ? -12.367 -17.906 13.195 1 74.31 262 ARG A C 1
ATOM 2080 O O . ARG A 1 262 ? -12.945 -16.812 13.336 1 74.31 262 ARG A O 1
ATOM 2087 N N . ASN A 1 263 ? -11.859 -18.547 14.133 1 74.94 263 ASN A N 1
ATOM 2088 C CA . ASN A 1 263 ? -11.922 -18.016 15.484 1 74.94 263 ASN A CA 1
ATOM 2089 C C . ASN A 1 263 ? -11.117 -16.719 15.609 1 74.94 263 ASN A C 1
ATOM 2091 O O . ASN A 1 263 ? -11.555 -15.781 16.281 1 74.94 263 ASN A O 1
ATOM 2095 N N . LEU A 1 264 ? -10.078 -16.703 14.938 1 79.06 264 LEU A N 1
ATOM 2096 C CA . LEU A 1 264 ? -9.25 -15.508 14.945 1 79.06 264 LEU A CA 1
ATOM 2097 C C . LEU A 1 264 ? -9.938 -14.359 14.227 1 79.06 264 LEU A C 1
ATOM 2099 O O . LEU A 1 264 ? -9.945 -13.227 14.711 1 79.06 264 LEU A O 1
ATOM 2103 N N . ALA A 1 265 ? -10.539 -14.711 13.195 1 80.06 265 ALA A N 1
ATOM 2104 C CA . ALA A 1 265 ? -11.234 -13.688 12.414 1 80.06 265 ALA A CA 1
ATOM 2105 C C . ALA A 1 265 ? -12.383 -13.078 13.219 1 80.06 265 ALA A C 1
ATOM 2107 O O . ALA A 1 265 ? -12.578 -11.859 13.203 1 80.06 265 ALA A O 1
ATOM 2108 N N . SER A 1 266 ? -13.008 -13.906 13.945 1 82.31 266 SER A N 1
ATOM 2109 C CA . SER A 1 266 ? -14.18 -13.453 14.695 1 82.31 266 SER A CA 1
ATOM 2110 C C . SER A 1 266 ? -13.773 -12.602 15.891 1 82.31 266 SER A C 1
ATOM 2112 O O . SER A 1 266 ? -14.555 -11.789 16.375 1 82.31 266 SER A O 1
ATOM 2114 N N . SER A 1 267 ? -12.625 -12.82 16.312 1 85 267 SER A N 1
ATOM 2115 C CA . SER A 1 267 ? -12.148 -12.039 17.453 1 85 267 SER A CA 1
ATOM 2116 C C . SER A 1 267 ? -11.688 -10.656 17.016 1 85 267 SER A C 1
ATOM 2118 O O . SER A 1 267 ? -11.633 -9.727 17.828 1 85 267 SER A O 1
ATOM 2120 N N . VAL A 1 268 ? -11.414 -10.492 15.789 1 89.75 268 VAL A N 1
ATOM 2121 C CA . VAL A 1 268 ? -10.828 -9.25 15.305 1 89.75 268 VAL A CA 1
ATOM 2122 C C . VAL A 1 268 ? -11.891 -8.43 14.578 1 89.75 268 VAL A C 1
ATOM 2124 O O . VAL A 1 268 ? -11.875 -7.195 14.633 1 89.75 268 VAL A O 1
ATOM 2127 N N . VAL A 1 269 ? -12.859 -9.141 13.992 1 90.62 269 VAL A N 1
ATOM 2128 C CA . VAL A 1 269 ? -13.859 -8.469 13.172 1 90.62 269 VAL A CA 1
ATOM 2129 C C . VAL A 1 269 ? -15.211 -8.477 13.883 1 90.62 269 VAL A C 1
ATOM 2131 O O . VAL A 1 269 ? -15.711 -9.539 14.266 1 90.62 269 VAL A O 1
ATOM 2134 N N . ARG A 1 270 ? -15.742 -7.305 14.047 1 90.31 270 ARG A N 1
ATOM 2135 C CA . ARG A 1 270 ? -17.078 -7.141 14.617 1 90.31 270 ARG A CA 1
ATOM 2136 C C . ARG A 1 270 ? -18.016 -6.469 13.625 1 90.31 270 ARG A C 1
ATOM 2138 O O . ARG A 1 270 ? -17.703 -5.41 13.078 1 90.31 270 ARG A O 1
ATOM 2145 N N . ASP A 1 271 ? -19.156 -7.078 13.469 1 90.5 271 ASP A N 1
ATOM 2146 C CA . ASP A 1 271 ? -20.156 -6.516 12.562 1 90.5 271 ASP A CA 1
ATOM 2147 C C . ASP A 1 271 ? -21.109 -5.586 13.305 1 90.5 271 ASP A C 1
ATOM 2149 O O . ASP A 1 271 ? -21.609 -5.93 14.375 1 90.5 271 ASP A O 1
ATOM 2153 N N . VAL A 1 272 ? -21.297 -4.426 12.727 1 91.25 272 VAL A N 1
ATOM 2154 C CA . VAL A 1 272 ? -22.234 -3.455 13.289 1 91.25 272 VAL A CA 1
ATOM 2155 C C . VAL A 1 272 ? -23.172 -2.945 12.195 1 91.25 272 VAL A C 1
ATOM 2157 O O . VAL A 1 272 ? -22.719 -2.49 11.141 1 91.25 272 VAL A O 1
ATOM 2160 N N . PRO A 1 273 ? -24.438 -3.057 12.43 1 90.81 273 PRO A N 1
ATOM 2161 C CA . PRO A 1 273 ? -25.375 -2.531 11.43 1 90.81 273 PRO A CA 1
ATOM 2162 C C . PRO A 1 273 ? -25.297 -1.012 11.289 1 90.81 273 PRO A C 1
ATOM 2164 O O . PRO A 1 273 ? -25.156 -0.304 12.289 1 90.81 273 PRO A O 1
ATOM 2167 N N . PHE A 1 274 ? -25.375 -0.606 10.07 1 91.5 274 PHE A N 1
ATOM 2168 C CA . PHE A 1 274 ? -25.328 0.819 9.766 1 91.5 274 PHE A CA 1
ATOM 2169 C C . PHE A 1 274 ? -26.422 1.57 10.523 1 91.5 274 PHE A C 1
ATOM 2171 O O . PHE A 1 274 ? -26.172 2.643 11.078 1 91.5 274 PHE A O 1
ATOM 2178 N N . GLY A 1 275 ? -27.641 0.995 10.57 1 87.94 275 GLY A N 1
ATOM 2179 C CA . GLY A 1 275 ? -28.766 1.615 11.242 1 87.94 275 GLY A CA 1
ATOM 2180 C C . GLY A 1 275 ? -28.531 1.86 12.719 1 87.94 275 GLY A C 1
ATOM 2181 O O . GLY A 1 275 ? -29 2.854 13.273 1 87.94 275 GLY A O 1
ATOM 2182 N N . LYS A 1 276 ? -27.781 1.048 13.328 1 86.12 276 LYS A N 1
ATOM 2183 C CA . LYS A 1 276 ? -27.469 1.188 14.75 1 86.12 276 LYS A CA 1
ATOM 2184 C C . LYS A 1 276 ? -26.578 2.408 15 1 86.12 276 LYS A C 1
ATOM 2186 O O . LYS A 1 276 ? -26.734 3.086 16.016 1 86.12 276 LYS A O 1
ATOM 2191 N N . LEU A 1 277 ? -25.672 2.65 14.117 1 87.62 277 LEU A N 1
ATOM 2192 C CA . LEU A 1 277 ? -24.75 3.775 14.273 1 87.62 277 LEU A CA 1
ATOM 2193 C C . LEU A 1 277 ? -25.453 5.094 13.945 1 87.62 277 LEU A C 1
ATOM 2195 O O . LEU A 1 277 ? -25.141 6.125 14.547 1 87.62 277 LEU A O 1
ATOM 2199 N N . VAL A 1 278 ? -26.422 5.066 13.023 1 85.88 278 VAL A N 1
ATOM 2200 C CA . VAL A 1 278 ? -27.109 6.273 12.578 1 85.88 278 VAL A CA 1
ATOM 2201 C C . VAL A 1 278 ? -28.156 6.68 13.617 1 85.88 278 VAL A C 1
ATOM 2203 O O . VAL A 1 278 ? -28.328 7.867 13.898 1 85.88 278 VAL A O 1
ATOM 2206 N N . SER A 1 279 ? -29.156 5.754 13.961 1 76.62 279 SER A N 1
ATOM 2207 C CA . SER A 1 279 ? -30.25 6.051 14.891 1 76.62 279 SER A CA 1
ATOM 2208 C C . SER A 1 279 ? -29.703 6.5 16.25 1 76.62 279 SER A C 1
ATOM 2210 O O . SER A 1 279 ? -30.422 7.141 17.016 1 76.62 279 SER A O 1
ATOM 2212 N N . GLY A 1 280 ? -28.453 6.809 16.359 1 62.28 280 GLY A N 1
ATOM 2213 C CA . GLY A 1 280 ? -27.938 7.336 17.609 1 62.28 280 GLY A CA 1
ATOM 2214 C C . GLY A 1 280 ? -28.344 6.516 18.828 1 62.28 280 GLY A C 1
ATOM 2215 O O . GLY A 1 280 ? -28.359 7.023 19.938 1 62.28 280 GLY A O 1
ATOM 2216 N N . ASP A 1 281 ? -29.234 5.594 18.625 1 52.12 281 ASP A N 1
ATOM 2217 C CA . ASP A 1 281 ? -29.562 5.004 19.922 1 52.12 281 ASP A CA 1
ATOM 2218 C C . ASP A 1 281 ? -28.328 4.887 20.812 1 52.12 281 ASP A C 1
ATOM 2220 O O . ASP A 1 281 ? -27.891 3.781 21.125 1 52.12 281 ASP A O 1
ATOM 2224 N N . MET A 1 282 ? -27.422 5.703 20.438 1 49.44 282 MET A N 1
ATOM 2225 C CA . MET A 1 282 ? -26.25 6.141 21.203 1 49.44 282 MET A CA 1
ATOM 2226 C C . MET A 1 282 ? -26.641 6.59 22.594 1 49.44 282 MET A C 1
ATOM 2228 O O . MET A 1 282 ? -25.859 7.215 23.297 1 49.44 282 MET A O 1
ATOM 2232 N N . SER A 1 283 ? -27.828 6.773 22.797 1 48 283 SER A N 1
ATOM 2233 C CA . SER A 1 283 ? -28.172 7.176 24.156 1 48 283 SER A CA 1
ATOM 2234 C C . SER A 1 283 ? -27.188 6.625 25.172 1 48 283 SER A C 1
ATOM 2236 O O . SER A 1 283 ? -27.156 7.066 26.328 1 48 283 SER A O 1
ATOM 2238 N N . ASP A 1 284 ? -26.609 5.617 24.859 1 47.53 284 ASP A N 1
ATOM 2239 C CA . ASP A 1 284 ? -25.641 5.145 25.859 1 47.53 284 ASP A CA 1
ATOM 2240 C C . ASP A 1 284 ? -24.25 5.672 25.562 1 47.53 284 ASP A C 1
ATOM 2242 O O . ASP A 1 284 ? -23.656 5.359 24.516 1 47.53 284 ASP A O 1
ATOM 2246 N N . GLU A 1 285 ? -23.938 6.887 26.062 1 52.47 285 GLU A N 1
ATOM 2247 C CA . GLU A 1 285 ? -22.594 7.461 26.094 1 52.47 285 GLU A CA 1
ATOM 2248 C C . GLU A 1 285 ? -21.531 6.379 25.922 1 52.47 285 GLU A C 1
ATOM 2250 O O . GLU A 1 285 ? -20.5 6.613 25.281 1 52.47 285 GLU A O 1
ATOM 2255 N N . ASN A 1 286 ? -21.891 5.301 26.438 1 54.81 286 ASN A N 1
ATOM 2256 C CA . ASN A 1 286 ? -20.953 4.176 26.422 1 54.81 286 ASN A CA 1
ATOM 2257 C C . ASN A 1 286 ? -20.828 3.576 25.031 1 54.81 286 ASN A C 1
ATOM 2259 O O . ASN A 1 286 ? -19.766 3.064 24.672 1 54.81 286 ASN A O 1
ATOM 2263 N N . ALA A 1 287 ? -21.875 3.781 24.188 1 56.44 287 ALA A N 1
ATOM 2264 C CA . ALA A 1 287 ? -21.875 3.17 22.859 1 56.44 287 ALA A CA 1
ATOM 2265 C C . ALA A 1 287 ? -20.953 3.912 21.906 1 56.44 287 ALA A C 1
ATOM 2267 O O . ALA A 1 287 ? -20.25 3.289 21.109 1 56.44 287 ALA A O 1
ATOM 2268 N N . THR A 1 288 ? -20.906 5.203 22.047 1 63.28 288 THR A N 1
ATOM 2269 C CA . THR A 1 288 ? -20.016 5.98 21.172 1 63.28 288 THR A CA 1
ATOM 2270 C C . THR A 1 288 ? -18.547 5.637 21.453 1 63.28 288 THR A C 1
ATOM 2272 O O . THR A 1 288 ? -17.766 5.48 20.531 1 63.28 288 THR A O 1
ATOM 2275 N N . ASP A 1 289 ? -18.375 5.461 22.672 1 74.19 289 ASP A N 1
ATOM 2276 C CA . ASP A 1 289 ? -16.984 5.207 23.031 1 74.19 289 ASP A CA 1
ATOM 2277 C C . ASP A 1 289 ? -16.516 3.85 22.5 1 74.19 289 ASP A C 1
ATOM 2279 O O . ASP A 1 289 ? -15.383 3.713 22.047 1 74.19 289 ASP A O 1
ATOM 2283 N N . GLU A 1 290 ? -17.469 2.957 22.453 1 82.5 290 GLU A N 1
ATOM 2284 C CA . GLU A 1 290 ? -17.109 1.613 22.031 1 82.5 290 GLU A CA 1
ATOM 2285 C C . GLU A 1 290 ? -16.859 1.57 20.516 1 82.5 290 GLU A C 1
ATOM 2287 O O . GLU A 1 290 ? -16.109 0.722 20.031 1 82.5 290 GLU A O 1
ATOM 2292 N N . ASN A 1 291 ? -17.422 2.535 19.859 1 89.25 291 ASN A N 1
ATOM 2293 C CA . ASN A 1 291 ? -17.344 2.486 18.406 1 89.25 291 ASN A CA 1
ATOM 2294 C C . ASN A 1 291 ? -16.406 3.566 17.859 1 89.25 291 ASN A C 1
ATOM 2296 O O . ASN A 1 291 ? -16.359 3.793 16.656 1 89.25 291 ASN A O 1
ATOM 2300 N N . MET A 1 292 ? -15.703 4.184 18.781 1 92.81 292 MET A N 1
ATOM 2301 C CA . MET A 1 292 ? -14.695 5.145 18.344 1 92.81 292 MET A CA 1
ATOM 2302 C C . MET A 1 292 ? -13.516 4.43 17.688 1 92.81 292 MET A C 1
ATOM 2304 O O . MET A 1 292 ? -13.047 3.406 18.188 1 92.81 292 MET A O 1
ATOM 2308 N N . VAL A 1 293 ? -13.117 4.98 16.562 1 96.25 293 VAL A N 1
ATOM 2309 C CA . VAL A 1 293 ? -12.094 4.258 15.82 1 96.25 293 VAL A CA 1
ATOM 2310 C C . VAL A 1 293 ? -10.945 5.203 15.469 1 96.25 293 VAL A C 1
ATOM 2312 O O . VAL A 1 293 ? -11.102 6.426 15.531 1 96.25 293 VAL A O 1
ATOM 2315 N N . ASP A 1 294 ? -9.828 4.59 15.086 1 95.5 294 ASP A N 1
ATOM 2316 C CA . ASP A 1 294 ? -8.641 5.32 14.656 1 95.5 294 ASP A CA 1
ATOM 2317 C C . ASP A 1 294 ? -8.688 5.621 13.164 1 95.5 294 ASP A C 1
ATOM 2319 O O . ASP A 1 294 ? -8.102 6.609 12.703 1 95.5 294 ASP A O 1
ATOM 2323 N N . CYS A 1 295 ? -9.289 4.695 12.445 1 97.75 295 CYS A N 1
ATOM 2324 C CA . CYS A 1 295 ? -9.297 4.762 10.992 1 97.75 295 CYS A CA 1
ATOM 2325 C C . CYS A 1 295 ? -10.688 4.477 10.438 1 97.75 295 CYS A C 1
ATOM 2327 O O . CYS A 1 295 ? -11.383 3.586 10.93 1 97.75 295 CYS A O 1
ATOM 2329 N N . LEU A 1 296 ? -11.039 5.254 9.477 1 98.62 296 LEU A N 1
ATOM 2330 C CA . LEU A 1 296 ? -12.312 5.059 8.797 1 98.62 296 LEU A CA 1
ATOM 2331 C C . LEU A 1 296 ? -12.094 4.824 7.301 1 98.62 296 LEU A C 1
ATOM 2333 O O . LEU A 1 296 ? -11.562 5.695 6.605 1 98.62 296 LEU A O 1
ATOM 2337 N N . LEU A 1 297 ? -12.484 3.629 6.863 1 98.75 297 LEU A N 1
ATOM 2338 C CA . LEU A 1 297 ? -12.398 3.303 5.445 1 98.75 297 LEU A CA 1
ATOM 2339 C C . LEU A 1 297 ? -13.789 3.139 4.84 1 98.75 297 LEU A C 1
ATOM 2341 O O . LEU A 1 297 ? -14.625 2.41 5.375 1 98.75 297 LEU A O 1
ATOM 2345 N N . ILE A 1 298 ? -13.977 3.83 3.734 1 98.56 298 ILE A N 1
ATOM 2346 C CA . ILE A 1 298 ? -15.219 3.707 2.975 1 98.56 298 ILE A CA 1
ATOM 2347 C C . ILE A 1 298 ? -14.898 3.334 1.528 1 98.56 298 ILE A C 1
ATOM 2349 O O . ILE A 1 298 ? -14.078 3.986 0.877 1 98.56 298 ILE A O 1
ATOM 2353 N N . ALA A 1 299 ? -15.477 2.285 1.03 1 97.44 299 ALA A N 1
ATOM 2354 C CA . ALA A 1 299 ? -15.289 1.869 -0.358 1 97.44 299 ALA A CA 1
ATOM 2355 C C . ALA A 1 299 ? -16.609 1.359 -0.953 1 97.44 299 ALA A C 1
ATOM 2357 O O . ALA A 1 299 ? -17.016 0.233 -0.675 1 97.44 299 ALA A O 1
ATOM 2358 N N . THR A 1 300 ? -17.219 2.156 -1.809 1 94.19 300 THR A N 1
ATOM 2359 C CA . THR A 1 300 ? -18.516 1.75 -2.334 1 94.19 300 THR A CA 1
ATOM 2360 C C . THR A 1 300 ? -18.844 2.502 -3.621 1 94.19 300 THR A C 1
ATOM 2362 O O . THR A 1 300 ? -18.484 3.674 -3.768 1 94.19 300 THR A O 1
ATOM 2365 N N . ASN A 1 301 ? -19.438 1.839 -4.504 1 92.75 301 ASN A N 1
ATOM 2366 C CA . ASN A 1 301 ? -20.078 2.469 -5.652 1 92.75 301 ASN A CA 1
ATOM 2367 C C . ASN A 1 301 ? -21.594 2.391 -5.562 1 92.75 301 ASN A C 1
ATOM 2369 O O . ASN A 1 301 ? -22.297 2.943 -6.41 1 92.75 301 ASN A O 1
ATOM 2373 N N . GLN A 1 302 ? -22.078 1.784 -4.547 1 91.94 302 GLN A N 1
ATOM 2374 C CA . GLN A 1 302 ? -23.516 1.517 -4.441 1 91.94 302 GLN A CA 1
ATOM 2375 C C . GLN A 1 302 ? -24.203 2.586 -3.605 1 91.94 302 GLN A C 1
ATOM 2377 O O . GLN A 1 302 ? -25.391 2.871 -3.812 1 91.94 302 GLN A O 1
ATOM 2382 N N . TYR A 1 303 ? -23.516 3.098 -2.643 1 93.12 303 TYR A N 1
ATOM 2383 C CA . TYR A 1 303 ? -24.078 4.109 -1.76 1 93.12 303 TYR A CA 1
ATOM 2384 C C . TYR A 1 303 ? -23.375 5.453 -1.944 1 93.12 303 TYR A C 1
ATOM 2386 O O . TYR A 1 303 ? -22.281 5.512 -2.5 1 93.12 303 TYR A O 1
ATOM 2394 N N . SER A 1 304 ? -24.078 6.477 -1.471 1 95.31 304 SER A N 1
ATOM 2395 C CA . SER A 1 304 ? -23.5 7.816 -1.514 1 95.31 304 SER A CA 1
ATOM 2396 C C . SER A 1 304 ? -22.375 7.965 -0.488 1 95.31 304 SER A C 1
ATOM 2398 O O . SER A 1 304 ? -22.625 7.945 0.719 1 95.31 304 SER A O 1
ATOM 2400 N N . PRO A 1 305 ? -21.172 8.195 -0.959 1 96.75 305 PRO A N 1
ATOM 2401 C CA . PRO A 1 305 ? -20.047 8.32 -0.018 1 96.75 305 PRO A CA 1
ATOM 2402 C C . PRO A 1 305 ? -20.266 9.438 0.999 1 96.75 305 PRO A C 1
ATOM 2404 O O . PRO A 1 305 ? -19.891 9.289 2.168 1 96.75 305 PRO A O 1
ATOM 2407 N N . ILE A 1 306 ? -20.859 10.523 0.575 1 97.19 306 ILE A N 1
ATOM 2408 C CA . ILE A 1 306 ? -21.047 11.656 1.47 1 97.19 306 ILE A CA 1
ATOM 2409 C C . ILE A 1 306 ? -22.016 11.281 2.582 1 97.19 306 ILE A C 1
ATOM 2411 O O . ILE A 1 306 ? -21.859 11.688 3.732 1 97.19 306 ILE A O 1
ATOM 2415 N N . SER A 1 307 ? -23.062 10.578 2.221 1 95.69 307 SER A N 1
ATOM 2416 C CA . SER A 1 307 ? -24.016 10.117 3.223 1 95.69 307 SER A CA 1
ATOM 2417 C C . SER A 1 307 ? -23.359 9.188 4.23 1 95.69 307 SER A C 1
ATOM 2419 O O . SER A 1 307 ? -23.562 9.328 5.441 1 95.69 307 SER A O 1
ATOM 2421 N N . VAL A 1 308 ? -22.594 8.273 3.752 1 96.38 308 VAL A N 1
ATOM 2422 C CA . VAL A 1 308 ? -21.906 7.324 4.621 1 96.38 308 VAL A CA 1
ATOM 2423 C C . VAL A 1 308 ? -20.906 8.062 5.516 1 96.38 308 VAL A C 1
ATOM 2425 O O . VAL A 1 308 ? -20.891 7.852 6.73 1 96.38 308 VAL A O 1
ATOM 2428 N N . LEU A 1 309 ? -20.109 8.938 4.926 1 97.38 309 LEU A N 1
ATOM 2429 C CA . LEU A 1 309 ? -19.109 9.711 5.66 1 97.38 309 LEU A CA 1
ATOM 2430 C C . LEU A 1 309 ? -19.766 10.523 6.773 1 97.38 309 LEU A C 1
ATOM 2432 O O . LEU A 1 309 ? -19.312 10.5 7.918 1 97.38 309 LEU A O 1
ATOM 2436 N N . THR A 1 310 ? -20.859 11.219 6.445 1 95.38 310 THR A N 1
ATOM 2437 C CA . THR A 1 310 ? -21.531 12.094 7.398 1 95.38 310 THR A CA 1
ATOM 2438 C C . THR A 1 310 ? -21.984 11.305 8.625 1 95.38 310 THR A C 1
ATOM 2440 O O . THR A 1 310 ? -21.906 11.797 9.75 1 95.38 310 THR A O 1
ATOM 2443 N N . ASN A 1 311 ? -22.422 10.133 8.438 1 94.19 311 ASN A N 1
ATOM 2444 C CA . ASN A 1 311 ? -23 9.336 9.516 1 94.19 311 ASN A CA 1
ATOM 2445 C C . ASN A 1 311 ? -21.906 8.609 10.312 1 94.19 311 ASN A C 1
ATOM 2447 O O . ASN A 1 311 ? -22.078 8.352 11.508 1 94.19 311 ASN A O 1
ATOM 2451 N N . LEU A 1 312 ? -20.781 8.32 9.703 1 95.88 312 LEU A N 1
ATOM 2452 C CA . LEU A 1 312 ? -19.766 7.527 10.383 1 95.88 312 LEU A CA 1
ATOM 2453 C C . LEU A 1 312 ? -18.656 8.422 10.922 1 95.88 312 LEU A C 1
ATOM 2455 O O . LEU A 1 312 ? -17.906 8.008 11.805 1 95.88 312 LEU A O 1
ATOM 2459 N N . TYR A 1 313 ? -18.562 9.625 10.453 1 95.12 313 TYR A N 1
ATOM 2460 C CA . TYR A 1 313 ? -17.484 10.562 10.773 1 95.12 313 TYR A CA 1
ATOM 2461 C C . TYR A 1 313 ? -17.438 10.836 12.273 1 95.12 313 TYR A C 1
ATOM 2463 O O . TYR A 1 313 ? -16.359 10.977 12.844 1 95.12 313 TYR A O 1
ATOM 2471 N N . PRO A 1 314 ? -18.609 10.898 12.945 1 93.31 314 PRO A N 1
ATOM 2472 C CA . PRO A 1 314 ? -18.594 11.156 14.383 1 93.31 314 PRO A CA 1
ATOM 2473 C C . PRO A 1 314 ? -17.859 10.078 15.172 1 93.31 314 PRO A C 1
ATOM 2475 O O . PRO A 1 314 ? -17.391 10.328 16.281 1 93.31 314 PRO A O 1
ATOM 2478 N N . TYR A 1 315 ? -17.672 8.938 14.641 1 94.31 315 TYR A N 1
ATOM 2479 C CA . TYR A 1 315 ? -17.047 7.824 15.344 1 94.31 315 TYR A CA 1
ATOM 2480 C C . TYR A 1 315 ? -15.547 7.793 15.102 1 94.31 315 TYR A C 1
ATOM 2482 O O . TYR A 1 315 ? -14.828 6.977 15.688 1 94.31 315 TYR A O 1
ATOM 2490 N N . LEU A 1 316 ? -15.062 8.562 14.25 1 95.06 316 LEU A N 1
ATOM 2491 C CA . LEU A 1 316 ? -13.625 8.734 14.055 1 95.06 316 LEU A CA 1
ATOM 2492 C C . LEU A 1 316 ? -13.047 9.688 15.094 1 95.06 316 LEU A C 1
ATOM 2494 O O . LEU A 1 316 ? -13.531 10.812 15.25 1 95.06 316 LEU A O 1
ATOM 2498 N N . ARG A 1 317 ? -12.086 9.25 15.75 1 92.06 317 ARG A N 1
ATOM 2499 C CA . ARG A 1 317 ? -11.492 10.102 16.781 1 92.06 317 ARG A CA 1
ATOM 2500 C C . ARG A 1 317 ? -10.75 11.273 16.156 1 92.06 317 ARG A C 1
ATOM 2502 O O . ARG A 1 317 ? -10.414 11.25 14.969 1 92.06 317 ARG A O 1
ATOM 2509 N N . GLU A 1 318 ? -10.477 12.219 17 1 89.12 318 GLU A N 1
ATOM 2510 C CA . GLU A 1 318 ? -9.609 13.305 16.547 1 89.12 318 GLU A CA 1
ATOM 2511 C C . GLU A 1 318 ? -8.219 12.789 16.203 1 89.12 318 GLU A C 1
ATOM 2513 O O . GLU A 1 318 ? -7.688 11.898 16.875 1 89.12 318 GLU A O 1
ATOM 2518 N N . SER A 1 319 ? -7.668 13.336 15.148 1 88.75 319 SER A N 1
ATOM 2519 C CA . SER A 1 319 ? -6.367 12.945 14.617 1 88.75 319 SER A CA 1
ATOM 2520 C C . SER A 1 319 ? -6.438 11.578 13.938 1 88.75 319 SER A C 1
ATOM 2522 O O . SER A 1 319 ? -5.406 11.016 13.555 1 88.75 319 SER A O 1
ATOM 2524 N N . GLY A 1 320 ? -7.641 11.062 13.875 1 93.5 320 GLY A N 1
ATOM 2525 C CA . GLY A 1 320 ? -7.828 9.828 13.117 1 93.5 320 GLY A CA 1
ATOM 2526 C C . GLY A 1 320 ? -7.77 10.031 11.617 1 93.5 320 GLY A C 1
ATOM 2527 O O . GLY A 1 320 ? -7.996 11.141 11.125 1 93.5 320 GLY A O 1
ATOM 2528 N N . SER A 1 321 ? -7.5 8.961 10.938 1 96.06 321 SER A N 1
ATOM 2529 C CA . SER A 1 321 ? -7.379 9.023 9.484 1 96.06 321 SER A CA 1
ATOM 2530 C C . SER A 1 321 ? -8.602 8.43 8.797 1 96.06 321 SER A C 1
ATOM 2532 O O . SER A 1 321 ? -9.211 7.488 9.312 1 96.06 321 SER A O 1
ATOM 2534 N N . PHE A 1 322 ? -8.953 9.008 7.695 1 98.31 322 PHE A N 1
ATOM 2535 C CA . PHE A 1 322 ? -9.992 8.406 6.867 1 98.31 322 PHE A CA 1
ATOM 2536 C C . PHE A 1 322 ? -9.531 8.305 5.414 1 98.31 322 PHE A C 1
ATOM 2538 O O . PHE A 1 322 ? -8.68 9.07 4.973 1 98.31 322 PHE A O 1
ATOM 2545 N N . ALA A 1 323 ? -10.023 7.371 4.719 1 98.69 323 ALA A N 1
ATOM 2546 C CA . ALA A 1 323 ? -9.828 7.18 3.283 1 98.69 323 ALA A CA 1
ATOM 2547 C C . ALA A 1 323 ? -11.094 6.637 2.623 1 98.69 323 ALA A C 1
ATOM 2549 O O . ALA A 1 323 ? -11.695 5.68 3.113 1 98.69 323 ALA A O 1
ATOM 2550 N N . ILE A 1 324 ? -11.484 7.266 1.54 1 98.75 324 ILE A N 1
ATOM 2551 C CA . ILE A 1 324 ? -12.711 6.914 0.833 1 98.75 324 ILE A CA 1
ATOM 2552 C C . ILE A 1 324 ? -12.391 6.578 -0.622 1 98.75 324 ILE A C 1
ATOM 2554 O O . ILE A 1 324 ? -11.805 7.395 -1.338 1 98.75 324 ILE A O 1
ATOM 2558 N N . TYR A 1 325 ? -12.82 5.398 -0.987 1 98.19 325 TYR A N 1
ATOM 2559 C CA . TYR A 1 325 ? -12.648 4.973 -2.371 1 98.19 325 TYR A CA 1
ATOM 2560 C C . TYR A 1 325 ? -13.961 5.035 -3.133 1 98.19 325 TYR A C 1
ATOM 2562 O O . TYR A 1 325 ? -15.008 4.645 -2.607 1 98.19 325 TYR A O 1
ATOM 2570 N N . SER A 1 326 ? -13.805 5.48 -4.398 1 97.06 326 SER A N 1
ATOM 2571 C CA . SER A 1 326 ? -14.883 5.398 -5.383 1 97.06 326 SER A CA 1
ATOM 2572 C C . SER A 1 326 ? -14.328 5.301 -6.801 1 97.06 326 SER A C 1
ATOM 2574 O O . SER A 1 326 ? -13.273 5.867 -7.102 1 97.06 326 SER A O 1
ATOM 2576 N N . SER A 1 327 ? -15.109 4.613 -7.633 1 94.62 327 SER A N 1
ATOM 2577 C CA . SER A 1 327 ? -14.711 4.551 -9.039 1 94.62 327 SER A CA 1
ATOM 2578 C C . SER A 1 327 ? -14.953 5.879 -9.742 1 94.62 327 SER A C 1
ATOM 2580 O O . SER A 1 327 ? -14.445 6.109 -10.836 1 94.62 327 SER A O 1
ATOM 2582 N N . TYR A 1 328 ? -15.656 6.773 -9 1 94.31 328 TYR A N 1
ATOM 2583 C CA . TYR A 1 328 ? -16.031 8.055 -9.594 1 94.31 328 TYR A CA 1
ATOM 2584 C C . TYR A 1 328 ? -15.461 9.211 -8.781 1 94.31 328 TYR A C 1
ATOM 2586 O O . TYR A 1 328 ? -15.43 9.164 -7.551 1 94.31 328 TYR A O 1
ATOM 2594 N N . ARG A 1 329 ? -15.117 10.234 -9.445 1 94.12 329 ARG A N 1
ATOM 2595 C CA . ARG A 1 329 ? -14.461 11.375 -8.812 1 94.12 329 ARG A CA 1
ATOM 2596 C C . ARG A 1 329 ? -15.477 12.281 -8.133 1 94.12 329 ARG A C 1
ATOM 2598 O O . ARG A 1 329 ? -15.234 12.773 -7.027 1 94.12 329 ARG A O 1
ATOM 2605 N N . GLU A 1 330 ? -16.609 12.484 -8.695 1 94.5 330 GLU A N 1
ATOM 2606 C CA . GLU A 1 330 ? -17.578 13.5 -8.305 1 94.5 330 GLU A CA 1
ATOM 2607 C C . GLU A 1 330 ? -18.078 13.266 -6.879 1 94.5 330 GLU A C 1
ATOM 2609 O O . GLU A 1 330 ? -18.141 14.195 -6.074 1 94.5 330 GLU A O 1
ATOM 2614 N N . PRO A 1 331 ? -18.422 12.016 -6.566 1 96.56 331 PRO A N 1
ATOM 2615 C CA . PRO A 1 331 ? -18.859 11.805 -5.188 1 96.56 331 PRO A CA 1
ATOM 2616 C C . PRO A 1 331 ? -17.797 12.156 -4.156 1 96.56 331 PRO A C 1
ATOM 2618 O O . PRO A 1 331 ? -18.125 12.617 -3.059 1 96.56 331 PRO A O 1
ATOM 2621 N N . LEU A 1 332 ? -16.578 11.945 -4.496 1 97.31 332 LEU A N 1
ATOM 2622 C CA . LEU A 1 332 ? -15.492 12.25 -3.574 1 97.31 332 LEU A CA 1
ATOM 2623 C C . LEU A 1 332 ? -15.258 13.75 -3.488 1 97.31 332 LEU A C 1
ATOM 2625 O O . LEU A 1 332 ? -14.859 14.266 -2.438 1 97.31 332 LEU A O 1
ATOM 2629 N N . GLU A 1 333 ? -15.523 14.438 -4.547 1 96.06 333 GLU A N 1
ATOM 2630 C CA . GLU A 1 333 ? -15.445 15.891 -4.531 1 96.06 333 GLU A CA 1
ATOM 2631 C C . GLU A 1 333 ? -16.469 16.484 -3.572 1 96.06 333 GLU A C 1
ATOM 2633 O O . GLU A 1 333 ? -16.188 17.469 -2.881 1 96.06 333 GLU A O 1
ATOM 2638 N N . GLU A 1 334 ? -17.562 15.906 -3.627 1 95.94 334 GLU A N 1
ATOM 2639 C CA . GLU A 1 334 ? -18.609 16.344 -2.701 1 95.94 334 GLU A CA 1
ATOM 2640 C C . GLU A 1 334 ? -18.156 16.172 -1.251 1 95.94 334 GLU A C 1
ATOM 2642 O O . GLU A 1 334 ? -18.359 17.062 -0.423 1 95.94 334 GLU A O 1
ATOM 2647 N N . CYS A 1 335 ? -17.594 15.031 -0.979 1 97.5 335 CYS A N 1
ATOM 2648 C CA . CYS A 1 335 ? -17.062 14.781 0.357 1 97.5 335 CYS A CA 1
ATOM 2649 C C . CYS A 1 335 ? -15.992 15.797 0.719 1 97.5 335 CYS A C 1
ATOM 2651 O O . CYS A 1 335 ? -15.977 16.328 1.83 1 97.5 335 CYS A O 1
ATOM 2653 N N . HIS A 1 336 ? -15.164 16.016 -0.225 1 96.56 336 HIS A N 1
ATOM 2654 C CA . HIS A 1 336 ? -14.078 16.969 -0.032 1 96.56 336 HIS A CA 1
ATOM 2655 C C . HIS A 1 336 ? -14.625 18.344 0.353 1 96.56 336 HIS A C 1
ATOM 2657 O O . HIS A 1 336 ? -14.164 18.953 1.322 1 96.56 336 HIS A O 1
ATOM 2663 N N . ASN A 1 337 ? -15.547 18.797 -0.374 1 93.31 337 ASN A N 1
ATOM 2664 C CA . ASN A 1 337 ? -16.141 20.109 -0.137 1 93.31 337 ASN A CA 1
ATOM 2665 C C . ASN A 1 337 ? -16.828 20.172 1.225 1 93.31 337 ASN A C 1
ATOM 2667 O O . ASN A 1 337 ? -16.703 21.188 1.934 1 93.31 337 ASN A O 1
ATOM 2671 N N . LYS A 1 338 ? -17.469 19.188 1.541 1 93.69 338 LYS A N 1
ATOM 2672 C CA . LYS A 1 338 ? -18.125 19.156 2.838 1 93.69 338 LYS A CA 1
ATOM 2673 C C . LYS A 1 338 ? -17.125 19.25 3.979 1 93.69 338 LYS A C 1
ATOM 2675 O O . LYS A 1 338 ? -17.312 20.016 4.926 1 93.69 338 LYS A O 1
ATOM 2680 N N . LEU A 1 339 ? -16.109 18.453 3.908 1 93.81 339 LEU A N 1
ATOM 2681 C CA . LEU A 1 339 ? -15.078 18.453 4.941 1 93.81 339 LEU A CA 1
ATOM 2682 C C . LEU A 1 339 ? -14.406 19.812 5.051 1 93.81 339 LEU A C 1
ATOM 2684 O O . LEU A 1 339 ? -14.102 20.266 6.152 1 93.81 339 LEU A O 1
ATOM 2688 N N . LYS A 1 340 ? -14.203 20.359 3.955 1 86.69 340 LYS A N 1
ATOM 2689 C CA . LYS A 1 340 ? -13.602 21.703 3.912 1 86.69 340 LYS A CA 1
ATOM 2690 C C . LYS A 1 340 ? -14.523 22.734 4.531 1 86.69 340 LYS A C 1
ATOM 2692 O O . LYS A 1 340 ? -14.094 23.562 5.348 1 86.69 340 LYS A O 1
ATOM 2697 N N . ASP A 1 341 ? -15.742 22.688 4.148 1 86.69 341 ASP A N 1
ATOM 2698 C CA . ASP A 1 341 ? -16.734 23.641 4.668 1 86.69 341 ASP A CA 1
ATOM 2699 C C . ASP A 1 341 ? -16.891 23.484 6.176 1 86.69 341 ASP A C 1
ATOM 2701 O O . ASP A 1 341 ? -17.016 24.469 6.895 1 86.69 341 ASP A O 1
ATOM 2705 N N . ASP A 1 342 ? -16.859 22.25 6.586 1 88.38 342 ASP A N 1
ATOM 2706 C CA . ASP A 1 342 ? -17.016 21.953 8.008 1 88.38 342 ASP A CA 1
ATOM 2707 C C . ASP A 1 342 ? -15.727 22.234 8.773 1 88.38 342 ASP A C 1
ATOM 2709 O O . ASP A 1 342 ? -15.727 22.266 10.008 1 88.38 342 ASP A O 1
ATOM 2713 N N . LYS A 1 343 ? -14.633 22.406 8.062 1 86.94 343 LYS A N 1
ATOM 2714 C CA . LYS A 1 343 ? -13.312 22.578 8.672 1 86.94 343 LYS A CA 1
ATOM 2715 C C . LYS A 1 343 ? -13.008 21.453 9.656 1 86.94 343 LYS A C 1
ATOM 2717 O O . LYS A 1 343 ? -12.516 21.703 10.758 1 86.94 343 LYS A O 1
ATOM 2722 N N . SER A 1 344 ? -13.32 20.312 9.266 1 90.81 344 SER A N 1
ATOM 2723 C CA . SER A 1 344 ? -13.234 19.188 10.195 1 90.81 344 SER A CA 1
ATOM 2724 C C . SER A 1 344 ? -12.102 18.25 9.812 1 90.81 344 SER A C 1
ATOM 2726 O O . SER A 1 344 ? -11.938 17.188 10.414 1 90.81 344 SER A O 1
ATOM 2728 N N . ALA A 1 345 ? -11.375 18.578 8.789 1 92.69 345 ALA A N 1
ATOM 2729 C CA . ALA A 1 345 ? -10.289 17.703 8.359 1 92.69 345 ALA A CA 1
ATOM 2730 C C . ALA A 1 345 ? -9.094 18.5 7.867 1 92.69 345 ALA A C 1
ATOM 2732 O O . ALA A 1 345 ? -9.242 19.641 7.434 1 92.69 345 ALA A O 1
ATOM 2733 N N . VAL A 1 346 ? -7.949 17.891 8.023 1 88.31 346 VAL A N 1
ATOM 2734 C CA . VAL A 1 346 ? -6.719 18.469 7.516 1 88.31 346 VAL A CA 1
ATOM 2735 C C . VAL A 1 346 ? -6.008 17.484 6.598 1 88.31 346 VAL A C 1
ATOM 2737 O O . VAL A 1 346 ? -6.309 16.281 6.617 1 88.31 346 VAL A O 1
ATOM 2740 N N . LEU A 1 347 ? -5.086 17.984 5.777 1 88.31 347 LEU A N 1
ATOM 2741 C CA . LEU A 1 347 ? -4.309 17.172 4.848 1 88.31 347 LEU A CA 1
ATOM 2742 C C . LEU A 1 347 ? -5.223 16.375 3.922 1 88.31 347 LEU A C 1
ATOM 2744 O O . LEU A 1 347 ? -4.992 15.18 3.684 1 88.31 347 LEU A O 1
ATOM 2748 N N . VAL A 1 348 ? -6.27 17.047 3.525 1 92.62 348 VAL A N 1
ATOM 2749 C CA . VAL A 1 348 ? -7.242 16.391 2.66 1 92.62 348 VAL A CA 1
ATOM 2750 C C . VAL A 1 348 ? -6.703 16.328 1.231 1 92.62 348 VAL A C 1
ATOM 2752 O O . VAL A 1 348 ? -6.258 17.344 0.689 1 92.62 348 VAL A O 1
ATOM 2755 N N . GLN A 1 349 ? -6.719 15.164 0.667 1 92.88 349 GLN A N 1
ATOM 2756 C CA . GLN A 1 349 ? -6.219 15.023 -0.696 1 92.88 349 GLN A CA 1
ATOM 2757 C C . GLN A 1 349 ? -7.066 14.039 -1.495 1 92.88 349 GLN A C 1
ATOM 2759 O O . GLN A 1 349 ? -7.543 13.039 -0.953 1 92.88 349 GLN A O 1
ATOM 2764 N N . LEU A 1 350 ? -7.289 14.398 -2.713 1 95.5 350 LEU A N 1
ATOM 2765 C CA . LEU A 1 350 ? -7.945 13.539 -3.689 1 95.5 350 LEU A CA 1
ATOM 2766 C C . LEU A 1 350 ? -6.941 13.023 -4.715 1 95.5 350 LEU A C 1
ATOM 2768 O O . LEU A 1 350 ? -6.285 13.805 -5.402 1 95.5 350 LEU A O 1
ATOM 2772 N N . THR A 1 351 ? -6.848 11.672 -4.793 1 93.38 351 THR A N 1
ATOM 2773 C CA . THR A 1 351 ? -5.809 11.102 -5.645 1 93.38 351 THR A CA 1
ATOM 2774 C C . THR A 1 351 ? -6.398 10.047 -6.578 1 93.38 351 THR A C 1
ATOM 2776 O O . THR A 1 351 ? -7.434 9.445 -6.277 1 93.38 351 THR A O 1
ATOM 2779 N N . GLU A 1 352 ? -5.758 9.922 -7.672 1 91 352 GLU A N 1
ATOM 2780 C CA . GLU A 1 352 ? -5.988 8.852 -8.633 1 91 352 GLU A CA 1
ATOM 2781 C C . GLU A 1 352 ? -4.707 8.055 -8.891 1 91 352 GLU A C 1
ATOM 2783 O O . GLU A 1 352 ? -3.635 8.633 -9.062 1 91 352 GLU A O 1
ATOM 2788 N N . THR A 1 353 ? -4.828 6.73 -8.844 1 86.94 353 THR A N 1
ATOM 2789 C CA . THR A 1 353 ? -3.656 5.902 -9.109 1 86.94 353 THR A CA 1
ATOM 2790 C C . THR A 1 353 ? -3.859 5.062 -10.367 1 86.94 353 THR A C 1
ATOM 2792 O O . THR A 1 353 ? -4.984 4.668 -10.68 1 86.94 353 THR A O 1
ATOM 2795 N N . TRP A 1 354 ? -2.75 4.871 -11.055 1 85.44 354 TRP A N 1
ATOM 2796 C CA . TRP A 1 354 ? -2.713 4 -12.219 1 85.44 354 TRP A CA 1
ATOM 2797 C C . TRP A 1 354 ? -1.529 3.041 -12.148 1 85.44 354 TRP A C 1
ATOM 2799 O O . TRP A 1 354 ? -0.498 3.363 -11.555 1 85.44 354 TRP A O 1
ATOM 2809 N N . MET A 1 355 ? -1.775 1.872 -12.719 1 87.19 355 MET A N 1
ATOM 2810 C CA . MET A 1 355 ? -0.728 0.855 -12.734 1 87.19 355 MET A CA 1
ATOM 2811 C C . MET A 1 355 ? -0.662 0.162 -14.094 1 87.19 355 MET A C 1
ATOM 2813 O O . MET A 1 355 ? -1.695 -0.105 -14.711 1 87.19 355 MET A O 1
ATOM 2817 N N . ARG A 1 356 ? 0.566 -0.041 -14.492 1 86.56 356 ARG A N 1
ATOM 2818 C CA . ARG A 1 356 ? 0.79 -0.75 -15.75 1 86.56 356 ARG A CA 1
ATOM 2819 C C . ARG A 1 356 ? 1.752 -1.918 -15.555 1 86.56 356 ARG A C 1
ATOM 2821 O O . ARG A 1 356 ? 2.785 -1.775 -14.898 1 86.56 356 ARG A O 1
ATOM 2828 N N . GLU A 1 357 ? 1.364 -3.033 -16.078 1 87.56 357 GLU A N 1
ATOM 2829 C CA . GLU A 1 357 ? 2.232 -4.207 -16.062 1 87.56 357 GLU A CA 1
ATOM 2830 C C . GLU A 1 357 ? 2.953 -4.367 -17.406 1 87.56 357 GLU A C 1
ATOM 2832 O O . GLU A 1 357 ? 2.398 -4.043 -18.453 1 87.56 357 GLU A O 1
ATOM 2837 N N . TYR A 1 358 ? 4.199 -4.91 -17.312 1 89.12 358 TYR A N 1
ATOM 2838 C CA . TYR A 1 358 ? 5.012 -5.082 -18.5 1 89.12 358 TYR A CA 1
ATOM 2839 C C . TYR A 1 358 ? 5.27 -6.559 -18.781 1 89.12 358 TYR A C 1
ATOM 2841 O O . TYR A 1 358 ? 5.492 -7.34 -17.859 1 89.12 358 TYR A O 1
ATOM 2849 N N . GLN A 1 359 ? 5.148 -6.82 -20 1 85.38 359 GLN A N 1
ATOM 2850 C CA . GLN A 1 359 ? 5.621 -8.125 -20.453 1 85.38 359 GLN A CA 1
ATOM 2851 C C . GLN A 1 359 ? 7.098 -8.07 -20.828 1 85.38 359 GLN A C 1
ATOM 2853 O O . GLN A 1 359 ? 7.488 -7.328 -21.734 1 85.38 359 GLN A O 1
ATOM 2858 N N . VAL A 1 360 ? 7.852 -8.812 -20.109 1 86.75 360 VAL A N 1
ATOM 2859 C CA . VAL A 1 360 ? 9.281 -8.836 -20.375 1 86.75 360 VAL A CA 1
ATOM 2860 C C . VAL A 1 360 ? 9.625 -10.039 -21.25 1 86.75 360 VAL A C 1
ATOM 2862 O O . VAL A 1 360 ? 9.43 -11.188 -20.859 1 86.75 360 VAL A O 1
ATOM 2865 N N . LEU A 1 361 ? 10 -9.773 -22.469 1 78.75 361 LEU A N 1
ATOM 2866 C CA . LEU A 1 361 ? 10.414 -10.781 -23.422 1 78.75 361 LEU A CA 1
ATOM 2867 C C . LEU A 1 361 ? 11.898 -10.633 -23.766 1 78.75 361 LEU A C 1
ATOM 2869 O O . LEU A 1 361 ? 12.508 -9.602 -23.453 1 78.75 361 LEU A O 1
ATOM 2873 N N . PRO A 1 362 ? 12.43 -11.742 -24.25 1 72.38 362 PRO A N 1
ATOM 2874 C CA . PRO A 1 362 ? 13.828 -11.586 -24.656 1 72.38 362 PRO A CA 1
ATOM 2875 C C . PRO A 1 362 ? 14.047 -10.398 -25.578 1 72.38 362 PRO A C 1
ATOM 2877 O O . PRO A 1 362 ? 13.461 -10.336 -26.672 1 72.38 362 PRO A O 1
ATOM 2880 N N . LYS A 1 363 ? 14.703 -9.492 -25.156 1 72.81 363 LYS A N 1
ATOM 2881 C CA . LYS A 1 363 ? 15.18 -8.32 -25.891 1 72.81 363 LYS A CA 1
ATOM 2882 C C . LYS A 1 363 ? 14.047 -7.32 -26.109 1 72.81 363 LYS A C 1
ATOM 2884 O O . LYS A 1 363 ? 14.164 -6.418 -26.938 1 72.81 363 LYS A O 1
ATOM 2889 N N . ARG A 1 364 ? 12.969 -7.598 -25.609 1 80 364 ARG A N 1
ATOM 2890 C CA . ARG A 1 364 ? 11.898 -6.613 -25.766 1 80 364 ARG A CA 1
ATOM 2891 C C . ARG A 1 364 ? 10.984 -6.602 -24.531 1 80 364 ARG A C 1
ATOM 2893 O O . ARG A 1 364 ? 10.773 -7.637 -23.906 1 80 364 ARG A O 1
ATOM 2900 N N . THR A 1 365 ? 10.602 -5.469 -24.203 1 82.88 365 THR A N 1
ATOM 2901 C CA . THR A 1 365 ? 9.648 -5.262 -23.109 1 82.88 365 THR A CA 1
ATOM 2902 C C . THR A 1 365 ? 8.492 -4.375 -23.562 1 82.88 365 THR A C 1
ATOM 2904 O O . THR A 1 365 ? 8.711 -3.332 -24.188 1 82.88 365 THR A O 1
ATOM 2907 N N . HIS A 1 366 ? 7.238 -4.875 -23.406 1 83.38 366 HIS A N 1
ATOM 2908 C CA . HIS A 1 366 ? 6.059 -4.129 -23.828 1 83.38 366 HIS A CA 1
ATOM 2909 C C . HIS A 1 366 ? 5.047 -4.008 -22.688 1 83.38 366 HIS A C 1
ATOM 2911 O O . HIS A 1 366 ? 4.852 -4.953 -21.922 1 83.38 366 HIS A O 1
ATOM 2917 N N . PRO A 1 367 ? 4.504 -2.805 -22.625 1 80.5 367 PRO A N 1
ATOM 2918 C CA . PRO A 1 367 ? 3.375 -2.719 -21.688 1 80.5 367 PRO A CA 1
ATOM 2919 C C . PRO A 1 367 ? 2.252 -3.693 -22.031 1 80.5 367 PRO A C 1
ATOM 2921 O O . PRO A 1 367 ? 1.984 -3.941 -23.219 1 80.5 367 PRO A O 1
ATOM 2924 N N . MET A 1 368 ? 1.697 -4.262 -20.984 1 77.12 368 MET A N 1
ATOM 2925 C CA . MET A 1 368 ? 0.54 -5.121 -21.234 1 77.12 368 MET A CA 1
ATOM 2926 C C . MET A 1 368 ? -0.661 -4.297 -21.688 1 77.12 368 MET A C 1
ATOM 2928 O O . MET A 1 368 ? -0.895 -3.199 -21.172 1 77.12 368 MET A O 1
ATOM 2932 N N . MET A 1 369 ? -1.245 -4.613 -22.719 1 59.25 369 MET A N 1
ATOM 2933 C CA . MET A 1 369 ? -2.326 -3.869 -23.359 1 59.25 369 MET A CA 1
ATOM 2934 C C . MET A 1 369 ? -3.59 -3.908 -22.5 1 59.25 369 MET A C 1
ATOM 2936 O O . MET A 1 369 ? -4.469 -3.055 -22.641 1 59.25 369 MET A O 1
ATOM 2940 N N . THR A 1 370 ? -3.75 -4.859 -21.734 1 55.53 370 THR A N 1
ATOM 2941 C CA . THR A 1 370 ? -4.992 -5.059 -21 1 55.53 370 THR A CA 1
ATOM 2942 C C . THR A 1 370 ? -5.059 -4.129 -19.797 1 55.53 370 THR A C 1
ATOM 2944 O O . THR A 1 370 ? -5.934 -4.273 -18.938 1 55.53 370 THR A O 1
ATOM 2947 N N . THR A 1 371 ? -4.191 -3.199 -19.781 1 60.59 371 THR A N 1
ATOM 2948 C CA . THR A 1 371 ? -4.195 -2.414 -18.562 1 60.59 371 THR A CA 1
ATOM 2949 C C . THR A 1 371 ? -5.422 -1.509 -18.5 1 60.59 371 THR A C 1
ATOM 2951 O O . THR A 1 371 ? -5.742 -0.819 -19.469 1 60.59 371 THR A O 1
ATOM 2954 N N . SER A 1 372 ? -6.332 -1.889 -17.562 1 63.19 372 SER A N 1
ATOM 2955 C CA . SER A 1 372 ? -7.508 -1.053 -17.344 1 63.19 372 SER A CA 1
ATOM 2956 C C . SER A 1 372 ? -7.113 0.356 -16.922 1 63.19 372 SER A C 1
ATOM 2958 O O . SER A 1 372 ? -6.094 0.543 -16.25 1 63.19 372 SER A O 1
ATOM 2960 N N . SER A 1 373 ? -7.676 1.294 -17.531 1 59.97 373 SER A N 1
ATOM 2961 C CA . SER A 1 373 ? -7.336 2.699 -17.328 1 59.97 373 SER A CA 1
ATOM 2962 C C . SER A 1 373 ? -7.672 3.162 -15.922 1 59.97 373 SER A C 1
ATOM 2964 O O . SER A 1 373 ? -7.02 4.059 -15.383 1 59.97 373 SER A O 1
ATOM 2966 N N . ALA A 1 374 ? -8.758 2.545 -15.344 1 66.12 374 ALA A N 1
ATOM 2967 C CA . ALA A 1 374 ? -9.172 3.336 -14.188 1 66.12 374 ALA A CA 1
ATOM 2968 C C . ALA A 1 374 ? -9.133 2.502 -12.906 1 66.12 374 ALA A C 1
ATOM 2970 O O . ALA A 1 374 ? -9.648 1.381 -12.875 1 66.12 374 ALA A O 1
ATOM 2971 N N . SER A 1 375 ? -8.258 2.85 -11.938 1 80.5 375 SER A N 1
ATOM 2972 C CA . SER A 1 375 ? -8.234 2.227 -10.617 1 80.5 375 SER A CA 1
ATOM 2973 C C . SER A 1 375 ? -9.156 2.955 -9.648 1 80.5 375 SER A C 1
ATOM 2975 O O . SER A 1 375 ? -9.359 2.5 -8.523 1 80.5 375 SER A O 1
ATOM 2977 N N . GLY A 1 376 ? -9.844 3.943 -10.062 1 91.88 376 GLY A N 1
ATOM 2978 C CA . GLY A 1 376 ? -10.711 4.738 -9.211 1 91.88 376 GLY A CA 1
ATOM 2979 C C . GLY A 1 376 ? -9.969 5.848 -8.484 1 91.88 376 GLY A C 1
ATOM 2980 O O . GLY A 1 376 ? -8.883 6.25 -8.891 1 91.88 376 GLY A O 1
ATOM 2981 N N . PHE A 1 377 ? -10.688 6.449 -7.484 1 95.81 377 PHE A N 1
ATOM 2982 C CA . PHE A 1 377 ? -10.203 7.617 -6.762 1 95.81 377 PHE A CA 1
ATOM 2983 C C . PHE A 1 377 ? -10.234 7.375 -5.258 1 95.81 377 PHE A C 1
ATOM 2985 O O . PHE A 1 377 ? -11.062 6.605 -4.762 1 95.81 377 PHE A O 1
ATOM 2992 N N . VAL A 1 378 ? -9.273 8.023 -4.637 1 97.31 378 VAL A N 1
ATOM 2993 C CA . VAL A 1 378 ? -9.25 7.934 -3.182 1 97.31 378 VAL A CA 1
ATOM 2994 C C . VAL A 1 378 ? -9.195 9.336 -2.578 1 97.31 378 VAL A C 1
ATOM 2996 O O . VAL A 1 378 ? -8.359 10.148 -2.967 1 97.31 378 VAL A O 1
ATOM 2999 N N . LEU A 1 379 ? -10.148 9.641 -1.723 1 98.31 379 LEU A N 1
ATOM 3000 C CA . LEU A 1 379 ? -10.125 10.828 -0.882 1 98.31 379 LEU A CA 1
ATOM 3001 C C . LEU A 1 379 ? -9.648 10.492 0.527 1 98.31 379 LEU A C 1
ATOM 3003 O O . LEU A 1 379 ? -10.188 9.586 1.164 1 98.31 379 LEU A O 1
ATOM 3007 N N . SER A 1 380 ? -8.641 11.148 1.006 1 97.88 380 SER A N 1
ATOM 3008 C CA . SER A 1 380 ? -8.117 10.844 2.336 1 97.88 380 SER A CA 1
ATOM 3009 C C . SER A 1 380 ? -7.84 12.117 3.125 1 97.88 380 SER A C 1
ATOM 3011 O O . SER A 1 380 ? -7.809 13.211 2.557 1 97.88 380 SER A O 1
ATOM 3013 N N . GLY A 1 381 ? -7.703 11.977 4.445 1 96 381 GLY A N 1
ATOM 3014 C CA . GLY A 1 381 ? -7.422 13.086 5.344 1 96 381 GLY A CA 1
ATOM 3015 C C . GLY A 1 381 ? -7.391 12.672 6.805 1 96 381 GLY A C 1
ATOM 3016 O O . GLY A 1 381 ? -7.441 11.484 7.121 1 96 381 GLY A O 1
ATOM 3017 N N . ILE A 1 382 ? -7.191 13.68 7.648 1 94 382 ILE A N 1
ATOM 3018 C CA . ILE A 1 382 ? -7.125 13.5 9.094 1 94 382 ILE A CA 1
ATOM 3019 C C . ILE A 1 382 ? -8.195 14.352 9.773 1 94 382 ILE A C 1
ATOM 3021 O O . ILE A 1 382 ? -8.352 15.531 9.453 1 94 382 ILE A O 1
ATOM 3025 N N . LYS A 1 383 ? -8.906 13.734 10.656 1 93.81 383 LYS A N 1
ATOM 3026 C CA . LYS A 1 383 ? -9.953 14.453 11.367 1 93.81 383 LYS A CA 1
ATOM 3027 C C . LYS A 1 383 ? -9.359 15.398 12.414 1 93.81 383 LYS A C 1
ATOM 3029 O O . LYS A 1 383 ? -8.438 15.031 13.141 1 93.81 383 LYS A O 1
ATOM 3034 N N . VAL A 1 384 ? -9.828 16.609 12.453 1 87.62 384 VAL A N 1
ATOM 3035 C CA . VAL A 1 384 ? -9.414 17.562 13.477 1 87.62 384 VAL A CA 1
ATOM 3036 C C . VAL A 1 384 ? -10.641 18.156 14.156 1 87.62 384 VAL A C 1
ATOM 3038 O O . VAL A 1 384 ? -11.742 18.109 13.617 1 87.62 384 VAL A O 1
ATOM 3041 N N . LYS A 1 385 ? -10.414 18.578 15.375 1 75.5 385 LYS A N 1
ATOM 3042 C CA . LYS A 1 385 ? -11.492 19.203 16.125 1 75.5 385 LYS A CA 1
ATOM 3043 C C . LYS A 1 385 ? -11.812 20.594 15.578 1 75.5 385 LYS A C 1
ATOM 3045 O O . LYS A 1 385 ? -10.906 21.344 15.234 1 75.5 385 LYS A O 1
ATOM 3050 N N . ILE A 1 386 ? -13.094 20.719 15.352 1 59.28 386 ILE A N 1
ATOM 3051 C CA . ILE A 1 386 ? -13.578 22.031 14.945 1 59.28 386 ILE A CA 1
ATOM 3052 C C . ILE A 1 386 ? -13.492 23 16.125 1 59.28 386 ILE A C 1
ATOM 3054 O O . ILE A 1 386 ? -13.883 22.672 17.234 1 59.28 386 ILE A O 1
ATOM 3058 N N . ASP A 1 387 ? -12.508 23.922 16.094 1 51.56 387 ASP A N 1
ATOM 3059 C CA . ASP A 1 387 ? -12.586 24.938 17.156 1 51.56 387 ASP A CA 1
ATOM 3060 C C . ASP A 1 387 ? -13.945 25.641 17.141 1 51.56 387 ASP A C 1
ATOM 3062 O O . ASP A 1 387 ? -14.57 25.766 16.094 1 51.56 387 ASP A O 1
ATOM 3066 N N . LYS B 1 1 ? 25.641 -26.094 38.781 1 19.77 1 LYS B N 1
ATOM 3067 C CA . LYS B 1 1 ? 24.203 -25.906 38.938 1 19.77 1 LYS B CA 1
ATOM 3068 C C . LYS B 1 1 ? 23.75 -24.594 38.281 1 19.77 1 LYS B C 1
ATOM 3070 O O . LYS B 1 1 ? 23.703 -23.562 38.969 1 19.77 1 LYS B O 1
ATOM 3075 N N . LYS B 1 2 ? 24.234 -24.188 37.125 1 23.66 2 LYS B N 1
ATOM 3076 C CA . LYS B 1 2 ? 24.141 -22.938 36.406 1 23.66 2 LYS B CA 1
ATOM 3077 C C . LYS B 1 2 ? 22.703 -22.609 36.031 1 23.66 2 LYS B C 1
ATOM 3079 O O . LYS B 1 2 ? 22.047 -23.391 35.312 1 23.66 2 LYS B O 1
ATOM 3084 N N . MET B 1 3 ? 21.969 -21.844 36.906 1 24.95 3 MET B N 1
ATOM 3085 C CA . MET B 1 3 ? 20.562 -21.438 36.875 1 24.95 3 MET B CA 1
ATOM 3086 C C . MET B 1 3 ? 20.219 -20.781 35.531 1 24.95 3 MET B C 1
ATOM 3088 O O . MET B 1 3 ? 20.922 -19.891 35.094 1 24.95 3 MET B O 1
ATOM 3092 N N . THR B 1 4 ? 19.656 -21.516 34.656 1 28.36 4 THR B N 1
ATOM 3093 C CA . THR B 1 4 ? 19.156 -21.234 33.312 1 28.36 4 THR B CA 1
ATOM 3094 C C . THR B 1 4 ? 18.266 -20 33.281 1 28.36 4 THR B C 1
ATOM 3096 O O . THR B 1 4 ? 17.219 -19.969 33.969 1 28.36 4 THR B O 1
ATOM 3099 N N . SER B 1 5 ? 18.891 -18.781 33.406 1 27.72 5 SER B N 1
ATOM 3100 C CA . SER B 1 5 ? 18.219 -17.5 33.438 1 27.72 5 SER B CA 1
ATOM 3101 C C . SER B 1 5 ? 17.125 -17.422 32.375 1 27.72 5 SER B C 1
ATOM 3103 O O . SER B 1 5 ? 17.375 -17.656 31.203 1 27.72 5 SER B O 1
ATOM 3105 N N . THR B 1 6 ? 15.922 -17.891 32.719 1 29.09 6 THR B N 1
ATOM 3106 C CA . THR B 1 6 ? 14.648 -17.781 32 1 29.09 6 THR B CA 1
ATOM 3107 C C . THR B 1 6 ? 14.438 -16.359 31.5 1 29.09 6 THR B C 1
ATOM 3109 O O . THR B 1 6 ? 14.312 -15.414 32.281 1 29.09 6 THR B O 1
ATOM 3112 N N . SER B 1 7 ? 15.094 -16.016 30.438 1 28.95 7 SER B N 1
ATOM 3113 C CA . SER B 1 7 ? 14.938 -14.703 29.812 1 28.95 7 SER B CA 1
ATOM 3114 C C . SER B 1 7 ? 13.477 -14.273 29.781 1 28.95 7 SER B C 1
ATOM 3116 O O . SER B 1 7 ? 12.625 -14.984 29.25 1 28.95 7 SER B O 1
ATOM 3118 N N . GLU B 1 8 ? 12.984 -13.656 30.859 1 28.42 8 GLU B N 1
ATOM 3119 C CA . GLU B 1 8 ? 11.703 -12.984 31.047 1 28.42 8 GLU B CA 1
ATOM 3120 C C . GLU B 1 8 ? 11.258 -12.273 29.766 1 28.42 8 GLU B C 1
ATOM 3122 O O . GLU B 1 8 ? 11.961 -11.391 29.266 1 28.42 8 GLU B O 1
ATOM 3127 N N . GLN B 1 9 ? 10.703 -12.977 28.891 1 27.94 9 GLN B N 1
ATOM 3128 C CA . GLN B 1 9 ? 10.039 -12.406 27.734 1 27.94 9 GLN B CA 1
ATOM 3129 C C . GLN B 1 9 ? 9.219 -11.18 28.094 1 27.94 9 GLN B C 1
ATOM 3131 O O . GLN B 1 9 ? 8.352 -11.242 28.969 1 27.94 9 GLN B O 1
ATOM 3136 N N . VAL B 1 10 ? 9.812 -9.984 28.172 1 29.69 10 VAL B N 1
ATOM 3137 C CA . VAL B 1 10 ? 9.117 -8.727 28.406 1 29.69 10 VAL B CA 1
ATOM 3138 C C . VAL B 1 10 ? 7.75 -8.758 27.719 1 29.69 10 VAL B C 1
ATOM 3140 O O . VAL B 1 10 ? 7.641 -9.133 26.562 1 29.69 10 VAL B O 1
ATOM 3143 N N . PRO B 1 11 ? 6.781 -8.922 28.484 1 29.61 11 PRO B N 1
ATOM 3144 C CA . PRO B 1 11 ? 5.441 -8.82 27.906 1 29.61 11 PRO B CA 1
ATOM 3145 C C . PRO B 1 11 ? 5.324 -7.684 26.891 1 29.61 11 PRO B C 1
ATOM 314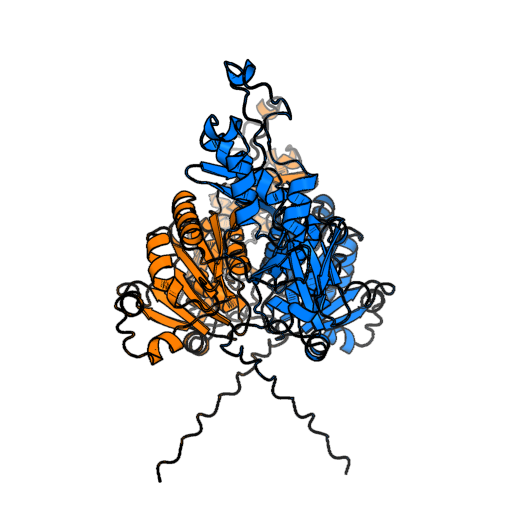7 O O . PRO B 1 11 ? 5.816 -6.578 27.141 1 29.61 11 PRO B O 1
ATOM 3150 N N . GLN B 1 12 ? 5.523 -7.977 25.656 1 31.34 12 GLN B N 1
ATOM 3151 C CA . GLN B 1 12 ? 5.312 -6.957 24.625 1 31.34 12 GLN B CA 1
ATOM 3152 C C . GLN B 1 12 ? 4.156 -6.035 25 1 31.34 12 GLN B C 1
ATOM 3154 O O . GLN B 1 12 ? 3.02 -6.488 25.156 1 31.34 12 GLN B O 1
ATOM 3159 N N . GLN B 1 13 ? 4.332 -5.191 25.953 1 30.16 13 GLN B N 1
ATOM 3160 C CA . GLN B 1 13 ? 3.379 -4.121 26.219 1 30.16 13 GLN B CA 1
ATOM 3161 C C . GLN B 1 13 ? 2.654 -3.699 24.953 1 30.16 13 GLN B C 1
ATOM 3163 O O . GLN B 1 13 ? 3.285 -3.248 23.984 1 30.16 13 GLN B O 1
ATOM 3168 N N . LEU B 1 14 ? 1.671 -4.441 24.609 1 33.47 14 LEU B N 1
ATOM 3169 C CA . LEU B 1 14 ? 0.715 -3.947 23.625 1 33.47 14 LEU B CA 1
ATOM 3170 C C . LEU B 1 14 ? 0.592 -2.43 23.703 1 33.47 14 LEU B C 1
ATOM 3172 O O . LEU B 1 14 ? 0.225 -1.883 24.734 1 33.47 14 LEU B O 1
ATOM 3176 N N . ALA B 1 15 ? 1.458 -1.712 23.234 1 34.75 15 ALA B N 1
ATOM 3177 C CA . ALA B 1 15 ? 1.213 -0.272 23.219 1 34.75 15 ALA B CA 1
ATOM 3178 C C . ALA B 1 15 ? -0.278 0.029 23.094 1 34.75 15 ALA B C 1
ATOM 3180 O O . ALA B 1 15 ? -0.874 -0.183 22.047 1 34.75 15 ALA B O 1
ATOM 3181 N N . VAL B 1 16 ? -1.023 -0.279 24.109 1 33.75 16 VAL B N 1
ATOM 3182 C CA . VAL B 1 16 ? -2.396 0.209 24.172 1 33.75 16 VAL B CA 1
ATOM 3183 C C . VAL B 1 16 ? -2.457 1.649 23.672 1 33.75 16 VAL B C 1
ATOM 3185 O O . VAL B 1 16 ? -1.729 2.516 24.156 1 33.75 16 VAL B O 1
ATOM 3188 N N . VAL B 1 17 ? -2.674 1.909 22.344 1 41.22 17 VAL B N 1
ATOM 3189 C CA . VAL B 1 17 ? -3.041 3.227 21.844 1 41.22 17 VAL B CA 1
ATOM 3190 C C . VAL B 1 17 ? -3.904 3.953 22.875 1 41.22 17 VAL B C 1
ATOM 3192 O O . VAL B 1 17 ? -4.996 3.494 23.203 1 41.22 17 VAL B O 1
ATOM 3195 N N . GLU B 1 18 ? -3.355 4.527 23.797 1 42.38 18 GLU B N 1
ATOM 3196 C CA . GLU B 1 18 ? -4.117 5.402 24.688 1 42.38 18 GLU B CA 1
ATOM 3197 C C . GLU B 1 18 ? -5.105 6.258 23.891 1 42.38 18 GLU B C 1
ATOM 3199 O O . GLU B 1 18 ? -4.797 6.723 22.797 1 42.38 18 GLU B O 1
ATOM 3204 N N . SER B 1 19 ? -6.41 5.984 23.969 1 46.94 19 SER B N 1
ATOM 3205 C CA . SER B 1 19 ? -7.609 6.621 23.438 1 46.94 19 SER B CA 1
ATOM 3206 C C . SER B 1 19 ? -7.426 8.133 23.312 1 46.94 19 SER B C 1
ATOM 3208 O O . SER B 1 19 ? -8.25 8.82 22.703 1 46.94 19 SER B O 1
ATOM 3210 N N . GLY B 1 20 ? -6.289 8.711 23.828 1 55.88 20 GLY B N 1
ATOM 3211 C CA . GLY B 1 20 ? -6.293 10.164 23.859 1 55.88 20 GLY B CA 1
ATOM 3212 C C . GLY B 1 20 ? -5.664 10.797 22.641 1 55.88 20 GLY B C 1
ATOM 3213 O O . GLY B 1 20 ? -5.059 10.102 21.812 1 55.88 20 GLY B O 1
ATOM 3214 N N . ILE B 1 21 ? -5.953 12.008 22.375 1 64.69 21 ILE B N 1
ATOM 3215 C CA . ILE B 1 21 ? -5.359 12.828 21.328 1 64.69 21 ILE B CA 1
ATOM 3216 C C . ILE B 1 21 ? -3.838 12.797 21.438 1 64.69 21 ILE B C 1
ATOM 3218 O O . ILE B 1 21 ? -3.287 13.047 22.516 1 64.69 21 ILE B O 1
ATOM 3222 N N . PRO B 1 22 ? -3.188 12.32 20.375 1 78 22 PRO B N 1
ATOM 3223 C CA . PRO B 1 22 ? -1.725 12.32 20.453 1 78 22 PRO B CA 1
ATOM 3224 C C . PRO B 1 22 ? -1.142 13.719 20.625 1 78 22 PRO B C 1
ATOM 3226 O O . PRO B 1 22 ? -1.439 14.617 19.828 1 78 22 PRO B O 1
ATOM 3229 N N . LEU B 1 23 ? -0.406 13.898 21.703 1 87.06 23 LEU B N 1
ATOM 3230 C CA . LEU B 1 23 ? 0.211 15.188 21.984 1 87.06 23 LEU B CA 1
ATOM 3231 C C . LEU B 1 23 ? 1.699 15.164 21.656 1 87.06 23 LEU B C 1
ATOM 3233 O O . LEU B 1 23 ? 2.342 14.117 21.75 1 87.06 23 LEU B O 1
ATOM 3237 N N . ILE B 1 24 ? 2.164 16.328 21.266 1 90.88 24 ILE B N 1
ATOM 3238 C CA . ILE B 1 24 ? 3.578 16.484 20.938 1 90.88 24 ILE B CA 1
ATOM 3239 C C . ILE B 1 24 ? 4.406 16.438 22.234 1 90.88 24 ILE B C 1
ATOM 3241 O O . ILE B 1 24 ? 4.051 17.078 23.219 1 90.88 24 ILE B O 1
ATOM 3245 N N . LYS B 1 25 ? 5.434 15.648 22.188 1 91.94 25 LYS B N 1
ATOM 3246 C CA . LYS B 1 25 ? 6.32 15.508 23.344 1 91.94 25 LYS B CA 1
ATOM 3247 C C . LYS B 1 25 ? 7.742 15.93 23 1 91.94 25 LYS B C 1
ATOM 3249 O O . LYS B 1 25 ? 8.117 15.984 21.828 1 91.94 25 LYS B O 1
ATOM 3254 N N . GLU B 1 26 ? 8.406 16.219 24.047 1 92.38 26 GLU B N 1
ATOM 3255 C CA . GLU B 1 26 ? 9.828 16.484 23.859 1 92.38 26 GLU B CA 1
ATOM 3256 C C . GLU B 1 26 ? 10.547 15.273 23.281 1 92.38 26 GLU B C 1
ATOM 3258 O O . GLU B 1 26 ? 10.312 14.141 23.719 1 92.38 26 GLU B O 1
ATOM 3263 N N . GLY B 1 27 ? 11.352 15.5 22.25 1 90.31 27 GLY B N 1
ATOM 3264 C CA . GLY B 1 27 ? 12.086 14.406 21.625 1 90.31 27 GLY B CA 1
ATOM 3265 C C . GLY B 1 27 ? 11.422 13.883 20.375 1 90.31 27 GLY B C 1
ATOM 3266 O O . GLY B 1 27 ? 12.039 13.141 19.609 1 90.31 27 GLY B O 1
ATOM 3267 N N . ASP B 1 28 ? 10.203 14.344 20.172 1 92 28 ASP B N 1
ATOM 3268 C CA . ASP B 1 28 ? 9.492 13.898 18.984 1 92 28 ASP B CA 1
ATOM 3269 C C . ASP B 1 28 ? 10.125 14.484 17.719 1 92 28 ASP B C 1
ATOM 3271 O O . ASP B 1 28 ? 10.703 15.57 17.766 1 92 28 ASP B O 1
ATOM 3275 N N . THR B 1 29 ? 10.125 13.727 16.734 1 92.25 29 THR B N 1
ATOM 3276 C CA . THR B 1 29 ? 10.359 14.266 15.391 1 92.25 29 THR B CA 1
ATOM 3277 C C . THR B 1 29 ? 9.047 14.688 14.742 1 92.25 29 THR B C 1
ATOM 3279 O O . THR B 1 29 ? 8.047 13.969 14.828 1 92.25 29 THR B O 1
ATOM 3282 N N . ILE B 1 30 ? 9.031 15.891 14.172 1 92.31 30 ILE B N 1
ATOM 3283 C CA . ILE B 1 30 ? 7.801 16.375 13.547 1 92.31 30 ILE B CA 1
ATOM 3284 C C . ILE B 1 30 ? 8.102 16.844 12.125 1 92.31 30 ILE B C 1
ATOM 3286 O O . ILE B 1 30 ? 9.242 17.156 11.797 1 92.31 30 ILE B O 1
ATOM 3290 N N . LEU B 1 31 ? 7.105 16.703 11.312 1 91.94 31 LEU B N 1
ATOM 3291 C CA . LEU B 1 31 ? 7.117 17.359 10.016 1 91.94 31 LEU B CA 1
ATOM 3292 C C . LEU B 1 31 ? 6.246 18.609 10.031 1 91.94 31 LEU B C 1
ATOM 3294 O O . LEU B 1 31 ? 5.164 18.609 10.625 1 91.94 31 LEU B O 1
ATOM 3298 N N . VAL B 1 32 ? 6.801 19.625 9.484 1 89.06 32 VAL B N 1
ATOM 3299 C CA . VAL B 1 32 ? 6.086 20.906 9.461 1 89.06 32 VAL B CA 1
ATOM 3300 C C . VAL B 1 32 ? 5.723 21.25 8.016 1 89.06 32 VAL B C 1
ATOM 3302 O O . VAL B 1 32 ? 6.598 21.328 7.152 1 89.06 32 VAL B O 1
ATOM 3305 N N . LYS B 1 33 ? 4.453 21.406 7.844 1 84.94 33 LYS B N 1
ATOM 3306 C CA . LYS B 1 33 ? 3.979 21.812 6.523 1 84.94 33 LYS B CA 1
ATOM 3307 C C . LYS B 1 33 ? 3.508 23.266 6.527 1 84.94 33 LYS B C 1
ATOM 3309 O O . LYS B 1 33 ? 2.576 23.609 7.254 1 84.94 33 LYS B O 1
ATOM 3314 N N . LEU B 1 34 ? 4.156 24 5.688 1 76.75 34 LEU B N 1
ATOM 3315 C CA . LEU B 1 34 ? 3.828 25.422 5.609 1 76.75 34 LEU B CA 1
ATOM 3316 C C . LEU B 1 34 ? 2.746 25.672 4.562 1 76.75 34 LEU B C 1
ATOM 3318 O O . LEU B 1 34 ? 2.592 24.891 3.623 1 76.75 34 LEU B O 1
ATOM 3322 N N . ASN B 1 35 ? 1.871 26.656 4.789 1 65.38 35 ASN B N 1
ATOM 3323 C CA . ASN B 1 35 ? 0.771 26.984 3.893 1 65.38 35 ASN B CA 1
ATOM 3324 C C . ASN B 1 35 ? 1.277 27.391 2.512 1 65.38 35 ASN B C 1
ATOM 3326 O O . ASN B 1 35 ? 0.521 27.375 1.538 1 65.38 35 ASN B O 1
ATOM 3330 N N . SER B 1 36 ? 2.494 27.891 2.506 1 55.41 36 SER B N 1
ATOM 3331 C CA . SER B 1 36 ? 2.957 28.328 1.191 1 55.41 36 SER B CA 1
ATOM 3332 C C . SER B 1 36 ? 3.277 27.125 0.3 1 55.41 36 SER B C 1
ATOM 3334 O O . SER B 1 36 ? 3.598 27.297 -0.879 1 55.41 36 SER B O 1
ATOM 3336 N N . GLY B 1 37 ? 2.766 25.859 0.612 1 55.56 37 GLY B N 1
ATOM 3337 C CA . GLY B 1 37 ? 2.789 24.656 -0.188 1 55.56 37 GLY B CA 1
ATOM 3338 C C . GLY B 1 37 ? 4.184 24.078 -0.357 1 55.56 37 GLY B C 1
ATOM 3339 O O . GLY B 1 37 ? 4.34 22.953 -0.847 1 55.56 37 GLY B O 1
ATOM 3340 N N . SER B 1 38 ? 5.293 24.906 -0.204 1 52.25 38 SER B N 1
ATOM 3341 C CA . SER B 1 38 ? 6.559 24.469 -0.781 1 52.25 38 SER B CA 1
ATOM 3342 C C . SER B 1 38 ? 7.375 23.656 0.223 1 52.25 38 SER B C 1
ATOM 3344 O O . SER B 1 38 ? 8.211 22.844 -0.165 1 52.25 38 SER B O 1
ATOM 3346 N N . MET B 1 39 ? 7.062 23.938 1.539 1 59.62 39 MET B N 1
ATOM 3347 C CA . MET B 1 39 ? 8.219 23.422 2.264 1 59.62 39 MET B CA 1
ATOM 3348 C C . MET B 1 39 ? 7.777 22.594 3.467 1 59.62 39 MET B C 1
ATOM 3350 O O . MET B 1 39 ? 6.984 23.047 4.289 1 59.62 39 MET B O 1
ATOM 3354 N N . ILE B 1 40 ? 7.953 21.203 3.271 1 67.12 40 ILE B N 1
ATOM 3355 C CA . ILE B 1 40 ? 7.891 20.359 4.461 1 67.12 40 ILE B CA 1
ATOM 3356 C C . ILE B 1 40 ? 9.25 20.344 5.152 1 67.12 40 ILE B C 1
ATOM 3358 O O . ILE B 1 40 ? 10.281 20.125 4.512 1 67.12 40 ILE B O 1
ATOM 3362 N N . LEU B 1 41 ? 9.305 20.797 6.434 1 79.69 41 LEU B N 1
ATOM 3363 C CA . LEU B 1 41 ? 10.523 20.75 7.238 1 79.69 41 LEU B CA 1
ATOM 3364 C C . LEU B 1 41 ? 10.461 19.625 8.266 1 79.69 41 LEU B C 1
ATOM 3366 O O . LEU B 1 41 ? 9.391 19.344 8.805 1 79.69 41 LEU B O 1
ATOM 3370 N N . GLN B 1 42 ? 11.531 18.969 8.359 1 86.38 42 GLN B N 1
ATOM 3371 C CA . GLN B 1 42 ? 11.664 17.984 9.438 1 86.38 42 GLN B CA 1
ATOM 3372 C C . GLN B 1 42 ? 12.383 18.594 10.641 1 86.38 42 GLN B C 1
ATOM 3374 O O . GLN B 1 42 ? 13.406 19.266 10.484 1 86.38 42 GLN B O 1
ATOM 3379 N N . GLN B 1 43 ? 11.766 18.453 11.859 1 88.88 43 GLN B N 1
ATOM 3380 C CA . GLN B 1 43 ? 12.352 19.031 13.062 1 88.88 43 GLN B CA 1
ATOM 3381 C C . GLN B 1 43 ? 12.281 18.047 14.227 1 88.88 43 GLN B C 1
ATOM 3383 O O . GLN B 1 43 ? 11.32 17.281 14.352 1 88.88 43 GLN B O 1
ATOM 3388 N N . HIS B 1 44 ? 13.328 18.062 15 1 90.88 44 HIS B N 1
ATOM 3389 C CA . HIS B 1 44 ? 13.312 17.391 16.297 1 90.88 44 HIS B CA 1
ATOM 3390 C C . HIS B 1 44 ? 12.969 18.359 17.422 1 90.88 44 HIS B C 1
ATOM 3392 O O . HIS B 1 44 ? 13.594 19.422 17.547 1 90.88 44 HIS B O 1
ATOM 3398 N N . ILE B 1 45 ? 12.055 17.984 18.188 1 91.44 45 ILE B N 1
ATOM 3399 C CA . ILE B 1 45 ? 11.57 18.891 19.219 1 91.44 45 ILE B CA 1
ATOM 3400 C C . ILE B 1 45 ? 12.531 18.891 20.406 1 91.44 45 ILE B C 1
ATOM 3402 O O . ILE B 1 45 ? 12.586 17.906 21.156 1 91.44 45 ILE B O 1
ATOM 3406 N N . LYS B 1 46 ? 13.195 19.891 20.484 1 90.38 46 LYS B N 1
ATOM 3407 C CA . LYS B 1 46 ? 14.031 20.219 21.641 1 90.38 46 LYS B CA 1
ATOM 3408 C C . LYS B 1 46 ? 13.719 21.609 22.188 1 90.38 46 LYS B C 1
ATOM 3410 O O . LYS B 1 46 ? 13.422 22.516 21.406 1 90.38 46 LYS B O 1
ATOM 3415 N N . PRO B 1 47 ? 13.773 21.688 23.453 1 85.38 47 PRO B N 1
ATOM 3416 C CA . PRO B 1 47 ? 13.383 22.969 24.062 1 85.38 47 PRO B CA 1
ATOM 3417 C C . PRO B 1 47 ? 14.195 24.141 23.531 1 85.38 47 PRO B C 1
ATOM 3419 O O . PRO B 1 47 ? 13.68 25.25 23.422 1 85.38 47 PRO B O 1
ATOM 3422 N N . GLU B 1 48 ? 15.398 23.922 23.094 1 87.44 48 GLU B N 1
ATOM 3423 C CA . GLU B 1 48 ? 16.281 25.016 22.719 1 87.44 48 GLU B CA 1
ATOM 3424 C C . GLU B 1 48 ? 16.219 25.281 21.219 1 87.44 48 GLU B C 1
ATOM 3426 O O . GLU B 1 48 ? 16.859 26.203 20.719 1 87.44 48 GLU B O 1
ATOM 3431 N N . THR B 1 49 ? 15.398 24.547 20.547 1 88.06 49 THR B N 1
ATOM 3432 C CA . THR B 1 49 ? 15.438 24.625 19.094 1 88.06 49 THR B CA 1
ATOM 3433 C C . THR B 1 49 ? 14.32 25.531 18.578 1 88.06 49 THR B C 1
ATOM 3435 O O . THR B 1 49 ? 13.227 25.562 19.141 1 88.06 49 THR B O 1
ATOM 3438 N N . ASN B 1 50 ? 14.695 26.328 17.484 1 86.94 50 ASN B N 1
ATOM 3439 C CA . ASN B 1 50 ? 13.734 27.203 16.812 1 86.94 50 ASN B CA 1
ATOM 3440 C C . ASN B 1 50 ? 13.492 26.766 15.367 1 86.94 50 ASN B C 1
ATOM 3442 O O . ASN B 1 50 ? 14.414 26.297 14.695 1 86.94 50 ASN B O 1
ATOM 3446 N N . LEU B 1 51 ? 12.273 26.891 15.039 1 85.88 51 LEU B N 1
ATOM 3447 C CA . LEU B 1 51 ? 11.898 26.609 13.656 1 85.88 51 LEU B CA 1
ATOM 3448 C C . LEU B 1 51 ? 12.047 27.859 12.797 1 85.88 51 LEU B C 1
ATOM 3450 O O . LEU B 1 51 ? 11.5 28.922 13.125 1 85.88 51 LEU B O 1
ATOM 3454 N N . LYS B 1 52 ? 12.867 27.766 11.82 1 80.25 52 LYS B N 1
ATOM 3455 C CA . LYS B 1 52 ? 13.031 28.875 10.883 1 80.25 52 LYS B CA 1
ATOM 3456 C C . LYS B 1 52 ? 12 28.797 9.758 1 80.25 52 LYS B C 1
ATOM 3458 O O . LYS B 1 52 ? 11.906 27.781 9.062 1 80.25 52 LYS B O 1
ATOM 3463 N N . ILE B 1 53 ? 11.195 29.672 9.734 1 74.81 53 ILE B N 1
ATOM 3464 C CA . ILE B 1 53 ? 10.172 29.734 8.695 1 74.81 53 ILE B CA 1
ATOM 3465 C C . ILE B 1 53 ? 10.492 30.859 7.723 1 74.81 53 ILE B C 1
ATOM 3467 O O . ILE B 1 53 ? 10.438 32.031 8.086 1 74.81 53 ILE B O 1
ATOM 3471 N N . GLY B 1 54 ? 10.797 30.484 6.555 1 65.81 54 GLY B N 1
ATOM 3472 C CA . GLY B 1 54 ? 11.172 31.484 5.574 1 65.81 54 GLY B CA 1
ATOM 3473 C C . GLY B 1 54 ? 12.445 32.219 5.941 1 65.81 54 GLY B C 1
ATOM 3474 O O . GLY B 1 54 ? 13.383 31.625 6.477 1 65.81 54 GLY B O 1
ATOM 3475 N N . LYS B 1 55 ? 12.578 33.438 5.555 1 61.91 55 LYS B N 1
ATOM 3476 C CA . LYS B 1 55 ? 13.797 34.219 5.75 1 61.91 55 LYS B CA 1
ATOM 3477 C C . LYS B 1 55 ? 13.758 35 7.074 1 61.91 55 LYS B C 1
ATOM 3479 O O . LYS B 1 55 ? 14.805 35.312 7.641 1 61.91 55 LYS B O 1
ATOM 3484 N N . LYS B 1 56 ? 12.625 35.094 7.566 1 62.75 56 LYS B N 1
ATOM 3485 C CA . LYS B 1 56 ? 12.648 36.125 8.594 1 62.75 56 LYS B CA 1
ATOM 3486 C C . LYS B 1 56 ? 11.938 35.656 9.859 1 62.75 56 LYS B C 1
ATOM 3488 O O . LYS B 1 56 ? 12.008 36.312 10.906 1 62.75 56 LYS B O 1
ATOM 3493 N N . GLN B 1 57 ? 11.266 34.531 9.789 1 72.69 57 GLN B N 1
ATOM 3494 C CA . GLN B 1 57 ? 10.453 34.188 10.953 1 72.69 57 GLN B CA 1
ATOM 3495 C C . GLN B 1 57 ? 10.969 32.938 11.633 1 72.69 57 GLN B C 1
ATOM 3497 O O . GLN B 1 57 ? 11.422 32 10.961 1 72.69 57 GLN B O 1
ATOM 3502 N N . THR B 1 58 ? 11.07 33.094 12.969 1 77.94 58 THR B N 1
ATOM 3503 C CA . THR B 1 58 ? 11.461 31.938 13.758 1 77.94 58 THR B CA 1
ATOM 3504 C C . THR B 1 58 ? 10.375 31.594 14.766 1 77.94 58 THR B C 1
ATOM 3506 O O . THR B 1 58 ? 9.664 32.469 15.258 1 77.94 58 THR B O 1
ATOM 3509 N N . PHE B 1 59 ? 10.195 30.344 15.016 1 82.88 59 PHE B N 1
ATOM 3510 C CA . PHE B 1 59 ? 9.219 29.828 15.961 1 82.88 59 PHE B CA 1
ATOM 3511 C C . PHE B 1 59 ? 9.867 28.875 16.953 1 82.88 59 PHE B C 1
ATOM 3513 O O . PHE B 1 59 ? 10.469 27.875 16.562 1 82.88 59 PHE B O 1
ATOM 3520 N N . PRO B 1 60 ? 9.734 29.281 18.281 1 86.75 60 PRO B N 1
ATOM 3521 C CA . PRO B 1 60 ? 10.297 28.359 19.281 1 86.75 60 PRO B CA 1
ATOM 3522 C C . PRO B 1 60 ? 9.547 27.031 19.344 1 86.75 60 PRO B C 1
ATOM 3524 O O . PRO B 1 60 ? 8.359 27 19.672 1 86.75 60 PRO B O 1
ATOM 3527 N N . LEU B 1 61 ? 10.195 25.922 19.281 1 90.31 61 LEU B N 1
ATOM 3528 C CA . LEU B 1 61 ? 9.57 24.609 19.219 1 90.31 61 LEU B CA 1
ATOM 3529 C C . LEU B 1 61 ? 9.016 24.203 20.578 1 90.31 61 LEU B C 1
ATOM 3531 O O . LEU B 1 61 ? 8.156 23.328 20.672 1 90.31 61 LEU B O 1
ATOM 3535 N N . LYS B 1 62 ? 9.555 24.797 21.625 1 89.94 62 LYS B N 1
ATOM 3536 C CA . LYS B 1 62 ? 9.086 24.484 22.984 1 89.94 62 LYS B CA 1
ATOM 3537 C C . LYS B 1 62 ? 7.59 24.75 23.109 1 89.94 62 LYS B C 1
ATOM 3539 O O . LYS B 1 62 ? 6.914 24.125 23.922 1 89.94 62 LYS B O 1
ATOM 3544 N N . LEU B 1 63 ? 7.062 25.656 22.281 1 88.12 63 LEU B N 1
ATOM 3545 C CA . LEU B 1 63 ? 5.656 26.031 22.359 1 88.12 63 LEU B CA 1
ATOM 3546 C C . LEU B 1 63 ? 4.766 24.922 21.812 1 88.12 63 LEU B C 1
ATOM 3548 O O . LEU B 1 63 ? 3.553 24.922 22.047 1 88.12 63 LEU B O 1
ATOM 3552 N N . LEU B 1 64 ? 5.363 24.047 21.125 1 89.62 64 LEU B N 1
ATOM 3553 C CA . LEU B 1 64 ? 4.59 22.953 20.531 1 89.62 64 LEU B CA 1
ATOM 3554 C C . LEU B 1 64 ? 4.395 21.812 21.531 1 89.62 64 LEU B C 1
ATOM 3556 O O . LEU B 1 64 ? 3.514 20.969 21.344 1 89.62 64 LEU B O 1
ATOM 3560 N N . ILE B 1 65 ? 5.242 21.812 22.547 1 91.44 65 ILE B N 1
ATOM 3561 C CA . ILE B 1 65 ? 5.188 20.703 23.5 1 91.44 65 ILE B CA 1
ATOM 3562 C C . ILE B 1 65 ? 3.846 20.719 24.234 1 91.44 65 ILE B C 1
ATOM 3564 O O . ILE B 1 65 ? 3.43 21.766 24.766 1 91.44 65 ILE B O 1
ATOM 3568 N N . GLY B 1 66 ? 3.098 19.625 24.172 1 88.31 66 GLY B N 1
ATOM 3569 C CA . GLY B 1 66 ? 1.798 19.516 24.828 1 88.31 66 GLY B CA 1
ATOM 3570 C C . GLY B 1 66 ? 0.642 19.828 23.891 1 88.31 66 GLY B C 1
ATOM 3571 O O . GLY B 1 66 ? -0.522 19.656 24.266 1 88.31 66 GLY B O 1
ATOM 3572 N N . GLN B 1 67 ? 0.977 20.281 22.719 1 86.06 67 GLN B N 1
ATOM 3573 C CA . GLN B 1 67 ? -0.059 20.578 21.734 1 86.06 67 GLN B CA 1
ATOM 3574 C C . GLN B 1 67 ? -0.39 19.359 20.891 1 86.06 67 GLN B C 1
ATOM 3576 O O . GLN B 1 67 ? 0.424 18.453 20.766 1 86.06 67 GLN B O 1
ATOM 3581 N N . PRO B 1 68 ? -1.59 19.344 20.359 1 85.38 68 PRO B N 1
ATOM 3582 C CA . PRO B 1 68 ? -1.975 18.188 19.531 1 85.38 68 PRO B CA 1
ATOM 3583 C C . PRO B 1 68 ? -1.3 18.203 18.172 1 85.38 68 PRO B C 1
ATOM 3585 O O . PRO B 1 68 ? -1.041 19.266 17.609 1 85.38 68 PRO B O 1
ATOM 3588 N N . TYR B 1 69 ? -1.062 17.031 17.703 1 87.94 69 TYR B N 1
ATOM 3589 C CA . TYR B 1 69 ? -0.651 16.891 16.297 1 87.94 69 TYR B CA 1
ATOM 3590 C C . TYR B 1 69 ? -1.765 17.328 15.359 1 87.94 69 TYR B C 1
ATOM 3592 O O . TYR B 1 69 ? -2.945 17.281 15.719 1 87.94 69 TYR B O 1
ATOM 3600 N N . TYR B 1 70 ? -1.363 17.875 14.25 1 85.69 70 TYR B N 1
ATOM 3601 C CA . TYR B 1 70 ? -2.227 18.203 13.125 1 85.69 70 TYR B CA 1
ATOM 3602 C C . TYR B 1 70 ? -3.037 19.469 13.406 1 85.69 70 TYR B C 1
ATOM 3604 O O . TYR B 1 70 ? -4.031 19.734 12.727 1 85.69 70 TYR B O 1
ATOM 3612 N N . ALA B 1 71 ? -2.566 20.125 14.438 1 79.94 71 ALA B N 1
ATOM 3613 C CA . ALA B 1 71 ? -3.139 21.453 14.672 1 79.94 71 ALA B CA 1
ATOM 3614 C C . ALA B 1 71 ? -2.477 22.5 13.789 1 79.94 71 ALA B C 1
ATOM 3616 O O . ALA B 1 71 ? -1.364 22.297 13.297 1 79.94 71 ALA B O 1
ATOM 3617 N N . PHE B 1 72 ? -3.23 23.531 13.555 1 76.75 72 PHE B N 1
ATOM 3618 C CA . PHE B 1 72 ? -2.709 24.672 12.805 1 76.75 72 PHE B CA 1
ATOM 3619 C C . PHE B 1 72 ? -2.117 25.719 13.75 1 76.75 72 PHE B C 1
ATOM 3621 O O . PHE B 1 72 ? -2.678 25.984 14.812 1 76.75 72 PHE B O 1
ATOM 3628 N N . TYR B 1 73 ? -1.007 26.234 13.281 1 77.38 73 TYR B N 1
ATOM 3629 C CA . TYR B 1 73 ? -0.353 27.281 14.055 1 77.38 73 TYR B CA 1
ATOM 3630 C C . TYR B 1 73 ? -0.093 28.516 13.195 1 77.38 73 TYR B C 1
ATOM 3632 O O . TYR B 1 73 ? 0.346 28.406 12.055 1 77.38 73 TYR B O 1
ATOM 3640 N N . GLU B 1 74 ? -0.491 29.625 13.719 1 75.69 74 GLU B N 1
ATOM 3641 C CA . GLU B 1 74 ? -0.218 30.906 13.055 1 75.69 74 GLU B CA 1
ATOM 3642 C C . GLU B 1 74 ? 0.93 31.641 13.742 1 75.69 74 GLU B C 1
ATOM 3644 O O . GLU B 1 74 ? 1.02 31.656 14.969 1 75.69 74 GLU B O 1
ATOM 3649 N N . ILE B 1 75 ? 1.89 32.125 12.945 1 70.62 75 ILE B N 1
ATOM 3650 C CA . ILE B 1 75 ? 3.035 32.875 13.477 1 70.62 75 ILE B CA 1
ATOM 3651 C C . ILE B 1 75 ? 2.773 34.375 13.391 1 70.62 75 ILE B C 1
ATOM 3653 O O . ILE B 1 75 ? 2.48 34.906 12.312 1 70.62 75 ILE B O 1
ATOM 3657 N N . PHE B 1 76 ? 2.75 35.062 14.633 1 61.19 76 PHE B N 1
ATOM 3658 C CA . PHE B 1 76 ? 2.623 36.5 14.688 1 61.19 76 PHE B CA 1
ATOM 3659 C C . PHE B 1 76 ? 3.977 37.156 14.93 1 61.19 76 PHE B C 1
ATOM 3661 O O . PHE B 1 76 ? 4.879 36.531 15.492 1 61.19 76 PHE B O 1
ATOM 3668 N N . GLU B 1 77 ? 4.484 38.031 14.102 1 52.59 77 GLU B N 1
ATOM 3669 C CA . GLU B 1 77 ? 5.773 38.688 14.227 1 52.59 77 GLU B CA 1
ATOM 3670 C C . GLU B 1 77 ? 6.219 38.781 15.68 1 52.59 77 GLU B C 1
ATOM 3672 O O . GLU B 1 77 ? 7.391 38.562 15.992 1 52.59 77 GLU B O 1
ATOM 3677 N N . GLU B 1 78 ? 5.492 39.625 16.516 1 47.09 78 GLU B N 1
ATOM 3678 C CA . GLU B 1 78 ? 6.121 39.719 17.844 1 47.09 78 GLU B CA 1
ATOM 3679 C C . GLU B 1 78 ? 6.086 38.375 18.547 1 47.09 78 GLU B C 1
ATOM 3681 O O . GLU B 1 78 ? 5.598 37.375 18 1 47.09 78 GLU B O 1
ATOM 3686 N N . ALA B 1 79 ? 5.605 38.344 19.953 1 42.25 79 ALA B N 1
ATOM 3687 C CA . ALA B 1 79 ? 5.641 37.156 20.812 1 42.25 79 ALA B CA 1
ATOM 3688 C C . ALA B 1 79 ? 4.809 36.031 20.219 1 42.25 79 ALA B C 1
ATOM 3690 O O . ALA B 1 79 ? 3.693 36.25 19.734 1 42.25 79 ALA B O 1
ATOM 3691 N N . SER B 1 80 ? 5.391 34.906 19.719 1 45.72 80 SER B N 1
ATOM 3692 C CA . SER B 1 80 ? 4.984 33.688 19.047 1 45.72 80 SER B CA 1
ATOM 3693 C C . SER B 1 80 ? 3.701 33.125 19.656 1 45.72 80 SER B C 1
ATOM 3695 O O . SER B 1 80 ? 3.73 32.5 20.703 1 45.72 80 SER B O 1
ATOM 3697 N N . ALA B 1 81 ? 2.689 34.062 19.812 1 42.88 81 ALA B N 1
ATOM 3698 C CA . ALA B 1 81 ? 1.546 33.344 20.375 1 42.88 81 ALA B CA 1
ATOM 3699 C C . ALA B 1 81 ? 1.004 32.344 19.375 1 42.88 81 ALA B C 1
ATOM 3701 O O . ALA B 1 81 ? 0.962 32.594 18.172 1 42.88 81 ALA B O 1
ATOM 3702 N N . VAL B 1 82 ? 1.082 31.109 19.734 1 47.72 82 VAL B N 1
ATOM 3703 C CA . VAL B 1 82 ? 0.553 29.906 19.109 1 47.72 82 VAL B CA 1
ATOM 3704 C C . VAL B 1 82 ? -0.969 29.984 19.016 1 47.72 82 VAL B C 1
ATOM 3706 O O . VAL B 1 82 ? -1.649 30.109 20.047 1 47.72 82 VAL B O 1
ATOM 3709 N N . ILE B 1 83 ? -1.636 30.75 18.125 1 45.78 83 ILE B N 1
ATOM 3710 C CA . ILE B 1 83 ? -3.074 30.516 18.047 1 45.78 83 ILE B CA 1
ATOM 3711 C C . ILE B 1 83 ? -3.359 29.312 17.156 1 45.78 83 ILE B C 1
ATOM 3713 O O . ILE B 1 83 ? -2.953 29.281 16 1 45.78 83 ILE B O 1
ATOM 3717 N N . PRO B 1 84 ? -3.678 28.25 17.797 1 44.22 84 PRO B N 1
ATOM 3718 C CA . PRO B 1 84 ? -4.188 27.203 16.906 1 44.22 84 PRO B CA 1
ATOM 3719 C C . PRO B 1 84 ? -5.137 27.734 15.844 1 44.22 84 PRO B C 1
ATOM 3721 O O . PRO B 1 84 ? -6.086 28.453 16.156 1 44.22 84 PRO B O 1
ATOM 3724 N N . GLY B 1 85 ? -4.602 28.422 14.859 1 40.78 85 GLY B N 1
ATOM 3725 C CA . GLY B 1 85 ? -5.355 29.141 13.836 1 40.78 85 GLY B CA 1
ATOM 3726 C C . GLY B 1 85 ? -6.551 28.359 13.328 1 40.78 85 GLY B C 1
ATOM 3727 O O . GLY B 1 85 ? -6.629 27.141 13.508 1 40.78 85 GLY B O 1
ATOM 3728 N N . ASP B 1 86 ? -7.605 29.047 13.195 1 35.88 86 ASP B N 1
ATOM 3729 C CA . ASP B 1 86 ? -8.797 28.609 12.484 1 35.88 86 ASP B CA 1
ATOM 3730 C C . ASP B 1 86 ? -8.438 27.969 11.148 1 35.88 86 ASP B C 1
ATOM 3732 O O . ASP B 1 86 ? -7.457 28.359 10.516 1 35.88 86 ASP B O 1
ATOM 3736 N N . ASP B 1 87 ? -8.797 26.812 10.961 1 38.22 87 ASP B N 1
ATOM 3737 C CA . ASP B 1 87 ? -8.672 25.906 9.828 1 38.22 87 ASP B CA 1
ATOM 3738 C C . ASP B 1 87 ? -8.836 26.656 8.508 1 38.22 87 ASP B C 1
ATOM 3740 O O . ASP B 1 87 ? -9.188 26.047 7.484 1 38.22 87 ASP B O 1
ATOM 3744 N N . GLU B 1 88 ? -8.977 27.953 8.562 1 36.84 88 GLU B N 1
ATOM 3745 C CA . GLU B 1 88 ? -9.117 28.328 7.16 1 36.84 88 GLU B CA 1
ATOM 3746 C C . GLU B 1 88 ? -7.895 27.922 6.352 1 36.84 88 GLU B C 1
ATOM 3748 O O . GLU B 1 88 ? -6.859 28.594 6.398 1 36.84 88 GLU B O 1
ATOM 3753 N N . ALA B 1 89 ? -7.629 26.734 6.312 1 38.41 89 ALA B N 1
ATOM 3754 C CA . ALA B 1 89 ? -6.621 26.312 5.34 1 38.41 89 ALA B CA 1
ATOM 3755 C C . ALA B 1 89 ? -6.547 27.281 4.172 1 38.41 89 ALA B C 1
ATOM 3757 O O . ALA B 1 89 ? -7.562 27.578 3.531 1 38.41 89 ALA B O 1
ATOM 3758 N N . PRO B 1 90 ? -5.672 28.234 4.199 1 36.69 90 PRO B N 1
ATOM 3759 C CA . PRO B 1 90 ? -5.668 28.875 2.885 1 36.69 90 PRO B CA 1
ATOM 3760 C C . PRO B 1 90 ? -5.883 27.891 1.738 1 36.69 90 PRO B C 1
ATOM 3762 O O . PRO B 1 90 ? -5.539 26.719 1.86 1 36.69 90 PRO B O 1
ATOM 3765 N N . GLN B 1 91 ? -6.973 28.047 0.97 1 36.31 91 GLN B N 1
ATOM 3766 C CA . GLN B 1 91 ? -7.242 27.297 -0.259 1 36.31 91 GLN B CA 1
ATOM 3767 C C . GLN B 1 91 ? -5.945 26.859 -0.928 1 36.31 91 GLN B C 1
ATOM 3769 O O . GLN B 1 91 ? -5.027 27.656 -1.107 1 36.31 91 GLN B O 1
ATOM 3774 N N . GLU B 1 92 ? -5.512 25.672 -0.66 1 36.91 92 GLU B N 1
ATOM 3775 C CA . GLU B 1 92 ? -4.363 25.094 -1.354 1 36.91 92 GLU B CA 1
ATOM 3776 C C . GLU B 1 92 ? -4.086 25.844 -2.662 1 36.91 92 GLU B C 1
ATOM 3778 O O . GLU B 1 92 ? -4.988 26.438 -3.248 1 36.91 92 GLU B O 1
ATOM 3783 N N . GLU B 1 93 ? -2.842 25.859 -3.057 1 34.94 93 GLU B N 1
ATOM 3784 C CA . GLU B 1 93 ? -2.23 26.516 -4.207 1 34.94 93 GLU B CA 1
ATOM 3785 C C . GLU B 1 93 ? -3.053 26.297 -5.477 1 34.94 93 GLU B C 1
ATOM 3787 O O . GLU B 1 93 ? -3.246 25.141 -5.895 1 34.94 93 GLU B O 1
ATOM 3792 N N . MET B 1 94 ? -4.164 26.922 -5.715 1 33 94 MET B N 1
ATOM 3793 C CA . MET B 1 94 ? -4.555 27.047 -7.113 1 33 94 MET B CA 1
ATOM 3794 C C . MET B 1 94 ? -3.332 27.266 -8 1 33 94 MET B C 1
ATOM 3796 O O . MET B 1 94 ? -2.594 28.234 -7.812 1 33 94 MET B O 1
ATOM 3800 N N . GLN B 1 95 ? -2.666 26.203 -8.289 1 32.84 95 GLN B N 1
ATOM 3801 C CA . GLN B 1 95 ? -1.75 26.531 -9.375 1 32.84 95 GLN B CA 1
ATOM 3802 C C . GLN B 1 95 ? -2.381 27.531 -10.344 1 32.84 95 GLN B C 1
ATOM 3804 O O . GLN B 1 95 ? -3.572 27.438 -10.648 1 32.84 95 GLN B O 1
ATOM 3809 N N . ASP B 1 96 ? -1.701 28.562 -10.57 1 34.03 96 ASP B N 1
ATOM 3810 C CA . ASP B 1 96 ? -1.933 29.609 -11.555 1 34.03 96 ASP B CA 1
ATOM 3811 C C . ASP B 1 96 ? -2.383 29.016 -12.891 1 34.03 96 ASP B C 1
ATOM 3813 O O . ASP B 1 96 ? -1.608 28.344 -13.57 1 34.03 96 ASP B O 1
ATOM 3817 N N . GLU B 1 97 ? -3.441 28.25 -13.023 1 31.61 97 GLU B N 1
ATOM 3818 C CA . GLU B 1 97 ? -3.719 28.281 -14.453 1 31.61 97 GLU B CA 1
ATOM 3819 C C . GLU B 1 97 ? -3.594 29.703 -15.016 1 31.61 97 GLU B C 1
ATOM 3821 O O . GLU B 1 97 ? -4.219 30.625 -14.5 1 31.61 97 GLU B O 1
ATOM 3826 N N . GLU B 1 98 ? -2.438 29.984 -15.625 1 31.44 98 GLU B N 1
ATOM 3827 C CA . GLU B 1 98 ? -2.371 31.016 -16.672 1 31.44 98 GLU B CA 1
ATOM 3828 C C . GLU B 1 98 ? -3.609 30.969 -17.562 1 31.44 98 GLU B C 1
ATOM 3830 O O . GLU B 1 98 ? -3.615 30.297 -18.594 1 31.44 98 GLU B O 1
ATOM 3835 N N . GLY B 1 99 ? -4.652 30.375 -17.234 1 29.94 99 GLY B N 1
ATOM 3836 C CA . GLY B 1 99 ? -5.598 30.594 -18.328 1 29.94 99 GLY B CA 1
ATOM 3837 C C . GLY B 1 99 ? -5.578 32 -18.859 1 29.94 99 GLY B C 1
ATOM 3838 O O . GLY B 1 99 ? -5.004 32.906 -18.234 1 29.94 99 GLY B O 1
ATOM 3839 N N . GLU B 1 100 ? -6.203 32.125 -20.109 1 30.23 100 GLU B N 1
ATOM 3840 C CA . GLU B 1 100 ? -6.414 33.219 -21.047 1 30.23 100 GLU B CA 1
ATOM 3841 C C . GLU B 1 100 ? -6.863 34.5 -20.328 1 30.23 100 GLU B C 1
ATOM 3843 O O . GLU B 1 100 ? -7.656 34.438 -19.391 1 30.23 100 GLU B O 1
ATOM 3848 N N . THR B 1 101 ? -6 35.5 -20.469 1 31.05 101 THR B N 1
ATOM 3849 C CA . THR B 1 101 ? -6.141 36.938 -20.625 1 31.05 101 THR B CA 1
ATOM 3850 C C . THR B 1 101 ? -7.48 37.281 -21.266 1 31.05 101 THR B C 1
ATOM 3852 O O . THR B 1 101 ? -7.676 37.062 -22.469 1 31.05 101 THR B O 1
ATOM 3855 N N . VAL B 1 102 ? -8.562 36.906 -20.844 1 31.05 102 VAL B N 1
ATOM 3856 C CA . VAL B 1 102 ? -9.469 37.875 -21.469 1 31.05 102 VAL B CA 1
ATOM 3857 C C . VAL B 1 102 ? -8.891 39.281 -21.344 1 31.05 102 VAL B C 1
ATOM 3859 O O . VAL B 1 102 ? -8.703 39.781 -20.234 1 31.05 102 VAL B O 1
ATOM 3862 N N . ASP B 1 103 ? -8.016 39.656 -22.219 1 32.34 103 ASP B N 1
ATOM 3863 C CA . ASP B 1 103 ? -7.473 40.938 -22.656 1 32.34 103 ASP B CA 1
ATOM 3864 C C . ASP B 1 103 ? -8.516 42.062 -22.531 1 32.34 103 ASP B C 1
ATOM 3866 O O . ASP B 1 103 ? -8.25 43.219 -22.875 1 32.34 103 ASP B O 1
ATOM 3870 N N . ALA B 1 104 ? -9.859 41.719 -22.688 1 32.06 104 ALA B N 1
ATOM 3871 C CA . ALA B 1 104 ? -10.445 43 -23.078 1 32.06 104 ALA B CA 1
ATOM 3872 C C . ALA B 1 104 ? -10.078 44.094 -22.094 1 32.06 104 ALA B C 1
ATOM 3874 O O . ALA B 1 104 ? -9.578 45.156 -22.484 1 32.06 104 ALA B O 1
ATOM 3875 N N . ASN B 1 105 ? -11.047 44.531 -21.25 1 32.66 105 ASN B N 1
ATOM 3876 C CA . ASN B 1 105 ? -11.055 45.812 -20.562 1 32.66 105 ASN B CA 1
ATOM 3877 C C . ASN B 1 105 ? -10.094 45.812 -19.375 1 32.66 105 ASN B C 1
ATOM 3879 O O . ASN B 1 105 ? -10.219 46.625 -18.469 1 32.66 105 ASN B O 1
ATOM 3883 N N . THR B 1 106 ? -9.32 44.812 -19.188 1 34.06 106 THR B N 1
ATOM 3884 C CA . THR B 1 106 ? -8.297 44.875 -18.156 1 34.06 106 THR B CA 1
ATOM 3885 C C . THR B 1 106 ? -7.203 45.875 -18.547 1 34.06 106 THR B C 1
ATOM 3887 O O . THR B 1 106 ? -6.203 46 -17.828 1 34.06 106 THR B O 1
ATOM 3890 N N . LYS B 1 107 ? -7.277 46.281 -19.828 1 34.84 107 LYS B N 1
ATOM 3891 C CA . LYS B 1 107 ? -6.379 47.375 -20.219 1 34.84 107 LYS B CA 1
ATOM 3892 C C . LYS B 1 107 ? -6.465 48.531 -19.234 1 34.84 107 LYS B C 1
ATOM 3894 O O . LYS B 1 107 ? -5.609 49.438 -19.234 1 34.84 107 LYS B O 1
ATOM 3899 N N . ARG B 1 108 ? -7.609 48.812 -18.734 1 34.19 108 ARG B N 1
ATOM 3900 C CA . ARG B 1 108 ? -7.699 50.062 -18 1 34.19 108 ARG B CA 1
ATOM 3901 C C . ARG B 1 108 ? -7.293 49.875 -16.531 1 34.19 108 ARG B C 1
ATOM 3903 O O . ARG B 1 108 ? -7.281 50.812 -15.758 1 34.19 108 ARG B O 1
ATOM 3910 N N . LEU B 1 109 ? -7.367 48.562 -16.031 1 36.88 109 LEU B N 1
ATOM 3911 C CA . LEU B 1 109 ? -6.945 48.594 -14.641 1 36.88 109 LEU B CA 1
ATOM 3912 C C . LEU B 1 109 ? -5.43 48.719 -14.531 1 36.88 109 LEU B C 1
ATOM 3914 O O . LEU B 1 109 ? -4.703 47.781 -14.883 1 36.88 109 LEU B O 1
ATOM 3918 N N . ILE B 1 110 ? -4.824 49.781 -14.875 1 34.5 110 ILE B N 1
ATOM 3919 C CA . ILE B 1 110 ? -3.459 50.188 -14.594 1 34.5 110 ILE B CA 1
ATOM 3920 C C . ILE B 1 110 ? -3.053 49.719 -13.195 1 34.5 110 ILE B C 1
ATOM 3922 O O . ILE B 1 110 ? -3.703 50.062 -12.203 1 34.5 110 ILE B O 1
ATOM 3926 N N . ASP B 1 111 ? -2.568 48.594 -13.031 1 39.84 111 ASP B N 1
ATOM 3927 C CA . ASP B 1 111 ? -1.861 48.188 -11.82 1 39.84 111 ASP B CA 1
ATOM 3928 C C . ASP B 1 111 ? -1 49.312 -11.273 1 39.84 111 ASP B C 1
ATOM 3930 O O . ASP B 1 111 ? 0.178 49.438 -11.617 1 39.84 111 ASP B O 1
ATOM 3934 N N . ASN B 1 112 ? -1.357 50.5 -11.359 1 37.19 112 ASN B N 1
ATOM 3935 C CA . ASN B 1 112 ? -0.539 51.5 -10.68 1 37.19 112 ASN B CA 1
ATOM 3936 C C . ASN B 1 112 ? -0.367 51.188 -9.203 1 37.19 112 ASN B C 1
ATOM 3938 O O . ASN B 1 112 ? -1.344 50.875 -8.508 1 37.19 112 ASN B O 1
ATOM 3942 N N . ASN B 1 113 ? 0.705 50.594 -8.766 1 42.25 113 ASN B N 1
ATOM 3943 C CA . ASN B 1 113 ? 1.184 50.5 -7.391 1 42.25 113 ASN B CA 1
ATOM 3944 C C . ASN B 1 113 ? 0.546 51.562 -6.5 1 42.25 113 ASN B C 1
ATOM 3946 O O . ASN B 1 113 ? 0.761 51.562 -5.285 1 42.25 113 ASN B O 1
ATOM 3950 N N . LYS B 1 114 ? -0.026 52.438 -7.062 1 44.69 114 LYS B N 1
ATOM 3951 C CA . LYS B 1 114 ? -0.586 53.594 -6.355 1 44.69 114 LYS B CA 1
ATOM 3952 C C . LYS B 1 114 ? -1.942 53.25 -5.746 1 44.69 114 LYS B C 1
ATOM 3954 O O . LYS B 1 114 ? -2.506 54.031 -4.988 1 44.69 114 LYS B O 1
ATOM 3959 N N . SER B 1 115 ? -2.477 52.156 -6.09 1 49.72 115 SER B N 1
ATOM 3960 C CA . SER B 1 115 ? -3.85 51.906 -5.66 1 49.72 115 SER B CA 1
ATOM 3961 C C . SER B 1 115 ? -3.885 51.219 -4.301 1 49.72 115 SER B C 1
ATOM 3963 O O . SER B 1 115 ? -4.953 51.031 -3.711 1 49.72 115 SER B O 1
ATOM 3965 N N . GLN B 1 116 ? -2.811 50.719 -3.771 1 55.81 116 GLN B N 1
ATOM 3966 C CA . GLN B 1 116 ? -2.756 50.125 -2.432 1 55.81 116 GLN B CA 1
ATOM 3967 C C . GLN B 1 116 ? -2.365 51.188 -1.398 1 55.81 116 GLN B C 1
ATOM 3969 O O . GLN B 1 116 ? -1.315 51.812 -1.516 1 55.81 116 GLN B O 1
ATOM 3974 N N . THR B 1 117 ? -3.291 51.531 -0.628 1 59.72 117 THR B N 1
ATOM 3975 C CA . THR B 1 117 ? -3.059 52.562 0.375 1 59.72 117 THR B CA 1
ATOM 3976 C C . THR B 1 117 ? -2.127 52.031 1.472 1 59.72 117 THR B C 1
ATOM 3978 O O . THR B 1 117 ? -1.43 52.812 2.115 1 59.72 117 THR B O 1
ATOM 3981 N N . LEU B 1 118 ? -2.168 50.719 1.634 1 66.25 118 LEU B N 1
ATOM 3982 C CA . LEU B 1 118 ? -1.273 50.219 2.682 1 66.25 118 LEU B CA 1
ATOM 3983 C C . LEU B 1 118 ? 0.067 49.781 2.098 1 66.25 118 LEU B C 1
ATOM 3985 O O . LEU B 1 118 ? 0.119 48.906 1.238 1 66.25 118 LEU B O 1
ATOM 3989 N N . THR B 1 119 ? 1.11 50.594 2.43 1 63.69 119 THR B N 1
ATOM 3990 C CA . THR B 1 119 ? 2.463 50.281 1.974 1 63.69 119 THR B CA 1
ATOM 3991 C C . THR B 1 119 ? 3.014 49.062 2.699 1 63.69 119 THR B C 1
ATOM 3993 O O . THR B 1 119 ? 2.484 48.656 3.734 1 63.69 119 THR B O 1
ATOM 3996 N N . GLN B 1 120 ? 3.953 48.406 2.139 1 65.56 120 GLN B N 1
ATOM 3997 C CA . GLN B 1 120 ? 4.641 47.281 2.758 1 65.56 120 GLN B CA 1
ATOM 3998 C C . GLN B 1 120 ? 5.094 47.625 4.176 1 65.56 120 GLN B C 1
ATOM 4000 O O . GLN B 1 120 ? 4.988 46.781 5.082 1 65.56 120 GLN B O 1
ATOM 4005 N N . ASP B 1 121 ? 5.582 48.875 4.262 1 64.5 121 ASP B N 1
ATOM 4006 C CA . ASP B 1 121 ? 6.07 49.312 5.566 1 64.5 121 ASP B CA 1
ATOM 4007 C C . ASP B 1 121 ? 4.934 49.375 6.582 1 64.5 121 ASP B C 1
ATOM 4009 O O . ASP B 1 121 ? 5.117 49.031 7.754 1 64.5 121 ASP B O 1
ATOM 4013 N N . GLU B 1 122 ? 3.811 49.75 6.121 1 69.06 122 GLU B N 1
ATOM 4014 C CA . GLU B 1 122 ? 2.652 49.844 7.004 1 69.06 122 GLU B CA 1
ATOM 4015 C C . GLU B 1 122 ? 2.17 48.438 7.414 1 69.06 122 GLU B C 1
ATOM 4017 O O . GLU B 1 122 ? 1.764 48.25 8.562 1 69.06 122 GLU B O 1
ATOM 4022 N N . ILE B 1 123 ? 2.248 47.562 6.531 1 70.62 123 ILE B N 1
ATOM 4023 C CA . ILE B 1 123 ? 1.839 46.188 6.797 1 70.62 123 ILE B CA 1
ATOM 4024 C C . ILE B 1 123 ? 2.779 45.562 7.824 1 70.62 123 ILE B C 1
ATOM 4026 O O . ILE B 1 123 ? 2.33 44.875 8.758 1 70.62 123 ILE B O 1
ATOM 4030 N N . LEU B 1 124 ? 3.988 45.906 7.664 1 65.81 124 LEU B N 1
ATOM 4031 C CA . LEU B 1 124 ? 4.977 45.406 8.609 1 65.81 124 LEU B CA 1
ATOM 4032 C C . LEU B 1 124 ? 4.75 45.969 10 1 65.81 124 LEU B C 1
ATOM 4034 O O . LEU B 1 124 ? 4.914 45.281 11.008 1 65.81 124 LEU B O 1
ATOM 4038 N N . GLU B 1 125 ? 4.41 47.219 9.945 1 68.31 125 GLU B N 1
ATOM 4039 C CA . GLU B 1 125 ? 4.129 47.875 11.211 1 68.31 125 GLU B CA 1
ATOM 4040 C C . GLU B 1 125 ? 2.906 47.25 11.891 1 68.31 125 GLU B C 1
ATOM 4042 O O . GLU B 1 125 ? 2.879 47.125 13.117 1 68.31 125 GLU B O 1
ATOM 4047 N N . LEU B 1 126 ? 1.984 46.906 11.133 1 72.88 126 LEU B N 1
ATOM 4048 C CA . LEU B 1 126 ? 0.785 46.281 11.68 1 72.88 126 LEU B CA 1
ATOM 4049 C C . LEU B 1 126 ? 1.104 44.906 12.25 1 72.88 126 LEU B C 1
ATOM 4051 O O . LEU B 1 126 ? 0.591 44.531 13.312 1 72.88 126 LEU B O 1
ATOM 4055 N N . LYS B 1 127 ? 1.937 44.25 11.586 1 65.31 127 LYS B N 1
ATOM 4056 C CA . LYS B 1 127 ? 2.363 42.938 12.055 1 65.31 127 LYS B CA 1
ATOM 4057 C C . LYS B 1 127 ? 3.121 43.031 13.375 1 65.31 127 LYS B C 1
ATOM 4059 O O . LYS B 1 127 ? 2.904 42.25 14.289 1 65.31 127 LYS B O 1
ATOM 4064 N N . LYS B 1 128 ? 3.881 44.062 13.453 1 64.31 128 LYS B N 1
ATOM 4065 C CA . LYS B 1 128 ? 4.664 44.312 14.656 1 64.31 128 LYS B CA 1
ATOM 4066 C C . LYS B 1 128 ? 3.762 44.656 15.844 1 64.31 128 LYS B C 1
ATOM 4068 O O . LYS B 1 128 ? 4.09 44.344 16.984 1 64.31 128 LYS B O 1
ATOM 4073 N N . GLN B 1 129 ? 2.646 45.219 15.484 1 64.12 129 GLN B N 1
ATOM 4074 C CA . GLN B 1 129 ? 1.702 45.625 16.516 1 64.12 129 GLN B CA 1
ATOM 4075 C C . GLN B 1 129 ? 0.823 44.438 16.953 1 64.12 129 GLN B C 1
ATOM 4077 O O . GLN B 1 129 ? 0.001 44.562 17.859 1 64.12 129 GLN B O 1
ATOM 4082 N N . GLY B 1 130 ? 1.021 43.312 16.25 1 60.78 130 GLY B N 1
ATOM 4083 C CA . GLY B 1 130 ? 0.32 42.094 16.672 1 60.78 130 GLY B CA 1
ATOM 4084 C C . GLY B 1 130 ? -1.025 41.938 15.984 1 60.78 130 GLY B C 1
ATOM 4085 O O . GLY B 1 130 ? -1.895 41.219 16.484 1 60.78 130 GLY B O 1
ATOM 4086 N N . VAL B 1 131 ? -1.244 42.75 15.062 1 64.31 131 VAL B N 1
ATOM 4087 C CA . VAL B 1 131 ? -2.52 42.625 14.367 1 64.31 131 VAL B CA 1
ATOM 4088 C C . VAL B 1 131 ? -2.604 41.281 13.664 1 64.31 131 VAL B C 1
ATOM 4090 O O . VAL B 1 131 ? -1.642 40.844 13.031 1 64.31 131 VAL B O 1
ATOM 4093 N N . GLU B 1 132 ? -3.729 40.656 13.914 1 64.19 132 GLU B N 1
ATOM 4094 C CA . GLU B 1 132 ? -3.961 39.312 13.367 1 64.19 132 GLU B CA 1
ATOM 4095 C C . GLU B 1 132 ? -3.975 39.344 11.844 1 64.19 132 GLU B C 1
ATOM 4097 O O . GLU B 1 132 ? -4.359 40.344 11.234 1 64.19 132 GLU B O 1
ATOM 4102 N N . GLY B 1 133 ? -3.465 38.344 11.227 1 63.53 133 GLY B N 1
ATOM 4103 C CA . GLY B 1 133 ? -3.387 38.188 9.781 1 63.53 133 GLY B CA 1
ATOM 4104 C C . GLY B 1 133 ? -4.688 38.531 9.078 1 63.53 133 GLY B C 1
ATOM 4105 O O . GLY B 1 133 ? -4.691 39.25 8.07 1 63.53 133 GLY B O 1
ATOM 4106 N N . LYS B 1 134 ? -5.691 38.062 9.664 1 66.88 134 LYS B N 1
ATOM 4107 C CA . LYS B 1 134 ? -7 38.312 9.078 1 66.88 134 LYS B CA 1
ATOM 4108 C C . LYS B 1 134 ? -7.297 39.812 9.008 1 66.88 134 LYS B C 1
ATOM 4110 O O . LYS B 1 134 ? -7.871 40.312 8.031 1 66.88 134 LYS B O 1
ATOM 4115 N N . GLU B 1 135 ? -6.906 40.5 10 1 69.75 135 GLU B N 1
ATOM 4116 C CA . GLU B 1 135 ? -7.137 41.938 10.055 1 69.75 135 GLU B CA 1
ATOM 4117 C C . GLU B 1 135 ? -6.273 42.656 9.031 1 69.75 135 GLU B C 1
ATOM 4119 O O . GLU B 1 135 ? -6.719 43.625 8.43 1 69.75 135 GLU B O 1
ATOM 4124 N N . ILE B 1 136 ? -5.141 42.188 8.914 1 70.88 136 ILE B N 1
ATOM 4125 C CA . ILE B 1 136 ? -4.238 42.75 7.926 1 70.88 136 ILE B CA 1
ATOM 4126 C C . ILE B 1 136 ? -4.832 42.594 6.527 1 70.88 136 ILE B C 1
ATOM 4128 O O . ILE B 1 136 ? -4.844 43.562 5.742 1 70.88 136 ILE B O 1
ATOM 4132 N N . ILE B 1 137 ? -5.316 41.5 6.262 1 73.81 137 ILE B N 1
ATOM 4133 C CA . ILE B 1 137 ? -5.902 41.25 4.953 1 73.81 137 ILE B CA 1
ATOM 4134 C C . ILE B 1 137 ? -7.125 42.125 4.746 1 73.81 137 ILE B C 1
ATOM 4136 O O . ILE B 1 137 ? -7.328 42.688 3.654 1 73.81 137 ILE B O 1
ATOM 4140 N N . SER B 1 138 ? -7.863 42.281 5.738 1 74.88 138 SER B N 1
ATOM 4141 C CA . SER B 1 138 ? -9.031 43.156 5.66 1 74.88 138 SER B CA 1
ATOM 4142 C C . SER B 1 138 ? -8.633 44.594 5.344 1 74.88 138 SER B C 1
ATOM 4144 O O . SER B 1 138 ? -9.281 45.281 4.531 1 74.88 138 SER B O 1
ATOM 4146 N N . LYS B 1 139 ? -7.617 45 5.961 1 74.25 139 LYS B N 1
ATOM 4147 C CA . LYS B 1 139 ? -7.133 46.344 5.738 1 74.25 139 LYS B CA 1
ATOM 4148 C C . LYS B 1 139 ? -6.59 46.5 4.324 1 74.25 139 LYS B C 1
ATOM 4150 O O . LYS B 1 139 ? -6.762 47.562 3.709 1 74.25 139 LYS B O 1
ATOM 4155 N N . LEU B 1 140 ? -6.023 45.5 3.885 1 74.56 140 LEU B N 1
ATOM 4156 C CA . LEU B 1 140 ? -5.504 45.5 2.521 1 74.56 140 LEU B CA 1
ATOM 4157 C C . LEU B 1 140 ? -6.641 45.594 1.507 1 74.56 140 LEU B C 1
ATOM 4159 O O . LEU B 1 140 ? -6.543 46.344 0.53 1 74.56 140 LEU B O 1
ATOM 4163 N N . ILE B 1 141 ? -7.609 44.906 1.733 1 75.69 141 ILE B N 1
ATOM 4164 C CA . ILE B 1 141 ? -8.773 44.906 0.855 1 75.69 141 ILE B CA 1
ATOM 4165 C C . ILE B 1 141 ? -9.414 46.281 0.856 1 75.69 141 ILE B C 1
ATOM 4167 O O . ILE B 1 141 ? -9.766 46.812 -0.201 1 75.69 141 ILE B O 1
ATOM 4171 N N . GLU B 1 142 ? -9.492 46.781 1.988 1 70.94 142 GLU B N 1
ATOM 4172 C CA . GLU B 1 142 ? -10.102 48.094 2.135 1 70.94 142 GLU B CA 1
ATOM 4173 C C . GLU B 1 142 ? -9.266 49.156 1.434 1 70.94 142 GLU B C 1
ATOM 4175 O O . GLU B 1 142 ? -9.812 50.156 0.931 1 70.94 142 GLU B O 1
ATOM 4180 N N . GLY B 1 143 ? -8.023 48.844 1.406 1 65.44 143 GLY B N 1
ATOM 4181 C CA . GLY B 1 143 ? -7.129 49.844 0.825 1 65.44 143 GLY B CA 1
ATOM 4182 C C . GLY B 1 143 ? -6.914 49.625 -0.664 1 65.44 143 GLY B C 1
ATOM 4183 O O . GLY B 1 143 ? -6.242 50.438 -1.309 1 65.44 143 GLY B O 1
ATOM 4184 N N . SER B 1 144 ? -7.426 48.531 -1.084 1 65.12 144 SER B N 1
ATOM 4185 C CA . SER B 1 144 ? -7.25 48.281 -2.506 1 65.12 144 SER B CA 1
ATOM 4186 C C . SER B 1 144 ? -8.453 48.719 -3.314 1 65.12 144 SER B C 1
ATOM 4188 O O . SER B 1 144 ? -9.531 48.125 -3.223 1 65.12 144 SER B O 1
ATOM 4190 N N . LYS B 1 145 ? -8.273 49.781 -3.982 1 63.53 145 LYS B N 1
ATOM 4191 C CA . LYS B 1 145 ? -9.344 50.312 -4.809 1 63.53 145 LYS B CA 1
ATOM 4192 C C . LYS B 1 145 ? -9.742 49.344 -5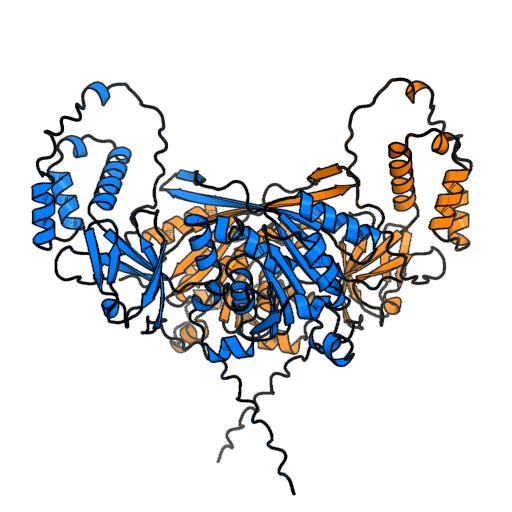.914 1 63.53 145 LYS B C 1
ATOM 4194 O O . LYS B 1 145 ? -10.914 49.281 -6.281 1 63.53 145 LYS B O 1
ATOM 4199 N N . SER B 1 146 ? -8.797 48.656 -6.348 1 63.16 146 SER B N 1
ATOM 4200 C CA . SER B 1 146 ? -9.039 47.781 -7.488 1 63.16 146 SER B CA 1
ATOM 4201 C C . SER B 1 146 ? -9.672 46.469 -7.047 1 63.16 146 SER B C 1
ATOM 4203 O O . SER B 1 146 ? -10.242 45.75 -7.867 1 63.16 146 SER B O 1
ATOM 4205 N N . PHE B 1 147 ? -9.586 46.125 -5.832 1 74.38 147 PHE B N 1
ATOM 4206 C CA . PHE B 1 147 ? -10.094 44.844 -5.34 1 74.38 147 PHE B CA 1
ATOM 4207 C C . PHE B 1 147 ? -11.594 44.75 -5.566 1 74.38 147 PHE B C 1
ATOM 4209 O O . PHE B 1 147 ? -12.086 43.688 -5.992 1 74.38 147 PHE B O 1
ATOM 4216 N N . GLN B 1 148 ? -12.273 45.812 -5.371 1 65.62 148 GLN B N 1
ATOM 4217 C CA . GLN B 1 148 ? -13.734 45.781 -5.441 1 65.62 148 GLN B CA 1
ATOM 4218 C C . GLN B 1 148 ? -14.211 45.594 -6.879 1 65.62 148 GLN B C 1
ATOM 4220 O O . GLN B 1 148 ? -15.297 45.062 -7.113 1 65.62 148 GLN B O 1
ATOM 4225 N N . VAL B 1 149 ? -13.344 45.938 -7.762 1 65.25 149 VAL B N 1
ATOM 4226 C CA . VAL B 1 149 ? -13.766 45.906 -9.156 1 65.25 149 VAL B CA 1
ATOM 4227 C C . VAL B 1 149 ? -13.383 44.594 -9.797 1 65.25 149 VAL B C 1
ATOM 4229 O O . VAL B 1 149 ? -13.836 44.25 -10.891 1 65.25 149 VAL B O 1
ATOM 4232 N N . ARG B 1 150 ? -12.688 43.812 -9.062 1 67.25 150 ARG B N 1
ATOM 4233 C CA . ARG B 1 150 ? -12.234 42.531 -9.586 1 67.25 150 ARG B CA 1
ATOM 4234 C C . ARG B 1 150 ? -13.375 41.531 -9.586 1 67.25 150 ARG B C 1
ATOM 4236 O O . ARG B 1 150 ? -14.344 41.656 -8.836 1 67.25 150 ARG B O 1
ATOM 4243 N N . THR B 1 151 ? -13.258 40.562 -10.609 1 68.62 151 THR B N 1
ATOM 4244 C CA . THR B 1 151 ? -14.18 39.438 -10.562 1 68.62 151 THR B CA 1
ATOM 4245 C C . THR B 1 151 ? -14 38.656 -9.281 1 68.62 151 THR B C 1
ATOM 4247 O O . THR B 1 151 ? -12.992 38.781 -8.586 1 68.62 151 THR B O 1
ATOM 4250 N N . GLN B 1 152 ? -14.953 37.906 -8.977 1 63.53 152 GLN B N 1
ATOM 4251 C CA . GLN B 1 152 ? -14.891 37.062 -7.777 1 63.53 152 GLN B CA 1
ATOM 4252 C C . GLN B 1 152 ? -13.664 36.156 -7.801 1 63.53 152 GLN B C 1
ATOM 4254 O O . GLN B 1 152 ? -13 35.969 -6.781 1 63.53 152 GLN B O 1
ATOM 4259 N N . PHE B 1 153 ? -13.461 35.75 -8.938 1 61.16 153 PHE B N 1
ATOM 4260 C CA . PHE B 1 153 ? -12.32 34.875 -9.102 1 61.16 153 PHE B CA 1
ATOM 4261 C C . PHE B 1 153 ? -11.016 35.594 -8.844 1 61.16 153 PHE B C 1
ATOM 4263 O O . PHE B 1 153 ? -10.133 35.094 -8.141 1 61.16 153 PHE B O 1
ATOM 4270 N N . SER B 1 154 ? -10.984 36.719 -9.469 1 65.5 154 SER B N 1
ATOM 4271 C CA . SER B 1 154 ? -9.781 37.531 -9.312 1 65.5 154 SER B CA 1
ATOM 4272 C C . SER B 1 154 ? -9.609 38 -7.871 1 65.5 154 SER B C 1
ATOM 4274 O O . SER B 1 154 ? -8.492 38.125 -7.383 1 65.5 154 SER B O 1
ATOM 4276 N N . GLN B 1 155 ? -10.656 38.25 -7.25 1 66.06 155 GLN B N 1
ATOM 4277 C CA . GLN B 1 155 ? -10.617 38.625 -5.848 1 66.06 155 GLN B CA 1
ATOM 4278 C C . GLN B 1 155 ? -10.078 37.5 -4.969 1 66.06 155 GLN B C 1
ATOM 4280 O O . GLN B 1 155 ? -9.234 37.75 -4.102 1 66.06 155 GLN B O 1
ATOM 4285 N N . GLN B 1 156 ? -10.531 36.375 -5.242 1 65 156 GLN B N 1
ATOM 4286 C CA . GLN B 1 156 ? -10.086 35.219 -4.469 1 65 156 GLN B CA 1
ATOM 4287 C C . GLN B 1 156 ? -8.602 34.969 -4.68 1 65 156 GLN B C 1
ATOM 4289 O O . GLN B 1 156 ? -7.879 34.656 -3.73 1 65 156 GLN B O 1
ATOM 4294 N N . LYS B 1 157 ? -8.328 35.094 -5.855 1 64.56 157 LYS B N 1
ATOM 4295 C CA . LYS B 1 157 ? -6.91 34.906 -6.176 1 64.56 157 LYS B CA 1
ATOM 4296 C C . LYS B 1 157 ? -6.051 35.938 -5.434 1 64.56 157 LYS B C 1
ATOM 4298 O O . LYS B 1 157 ? -4.996 35.594 -4.898 1 64.56 157 LYS B O 1
ATOM 4303 N N . TYR B 1 158 ? -6.539 37.219 -5.527 1 66.81 158 TYR B N 1
ATOM 4304 C CA . TYR B 1 158 ? -5.855 38.281 -4.828 1 66.81 158 TYR B CA 1
ATOM 4305 C C . TYR B 1 158 ? -5.734 38 -3.34 1 66.81 158 TYR B C 1
ATOM 4307 O O . TYR B 1 158 ? -4.66 38.125 -2.754 1 66.81 158 TYR B O 1
ATOM 4315 N N . LEU B 1 159 ? -6.746 37.594 -2.771 1 68 159 LEU B N 1
ATOM 4316 C CA . LEU B 1 159 ? -6.785 37.281 -1.344 1 68 159 LEU B CA 1
ATOM 4317 C C . LEU B 1 159 ? -5.832 36.156 -0.999 1 68 159 LEU B C 1
ATOM 4319 O O . LEU B 1 159 ? -5.105 36.219 -0.003 1 68 159 LEU B O 1
ATOM 4323 N N . LYS B 1 160 ? -5.867 35.219 -1.769 1 65.88 160 LYS B N 1
ATOM 4324 C CA . LYS B 1 160 ? -4.992 34.094 -1.552 1 65.88 160 LYS B CA 1
ATOM 4325 C C . LYS B 1 160 ? -3.521 34.5 -1.607 1 65.88 160 LYS B C 1
ATOM 4327 O O . LYS B 1 160 ? -2.719 34.062 -0.781 1 65.88 160 LYS B O 1
ATOM 4332 N N . ARG B 1 161 ? -3.295 35.281 -2.535 1 65.5 161 ARG B N 1
ATOM 4333 C CA . ARG B 1 161 ? -1.925 35.781 -2.703 1 65.5 161 ARG B CA 1
ATOM 4334 C C . ARG B 1 161 ? -1.48 36.594 -1.504 1 65.5 161 ARG B C 1
ATOM 4336 O O . ARG B 1 161 ? -0.349 36.469 -1.033 1 65.5 161 ARG B O 1
ATOM 4343 N N . LYS B 1 162 ? -2.361 37.406 -1.072 1 65.56 162 LYS B N 1
ATOM 4344 C CA . LYS B 1 162 ? -2.023 38.281 0.047 1 65.56 162 LYS B CA 1
ATOM 4345 C C . LYS B 1 162 ? -1.906 37.469 1.347 1 65.56 162 LYS B C 1
ATOM 4347 O O . LYS B 1 162 ? -1.038 37.781 2.176 1 65.56 162 LYS B O 1
ATOM 4352 N N . LYS B 1 163 ? -2.756 36.562 1.478 1 63.69 163 LYS B N 1
ATOM 4353 C CA . LYS B 1 163 ? -2.686 35.719 2.656 1 63.69 163 LYS B CA 1
ATOM 4354 C C . LYS B 1 163 ? -1.373 34.938 2.691 1 63.69 163 LYS B C 1
ATOM 4356 O O . LYS B 1 163 ? -0.728 34.844 3.736 1 63.69 163 LYS B O 1
ATOM 4361 N N . LYS B 1 164 ? -1.074 34.375 1.608 1 64.19 164 LYS B N 1
ATOM 4362 C CA . LYS B 1 164 ? 0.184 33.625 1.503 1 64.19 164 LYS B CA 1
ATOM 4363 C C . LYS B 1 164 ? 1.372 34.531 1.852 1 64.19 164 LYS B C 1
ATOM 4365 O O . LYS B 1 164 ? 2.336 34.062 2.471 1 64.19 164 LYS B O 1
ATOM 4370 N N . LYS B 1 165 ? 1.175 35.688 1.48 1 63.5 165 LYS B N 1
ATOM 4371 C CA . LYS B 1 165 ? 2.271 36.625 1.667 1 63.5 165 LYS B CA 1
ATOM 4372 C C . LYS B 1 165 ? 2.352 37.094 3.117 1 63.5 165 LYS B C 1
ATOM 4374 O O . LYS B 1 165 ? 3.445 37.25 3.668 1 63.5 165 LYS B O 1
ATOM 4379 N N . TYR B 1 166 ? 1.226 37.281 3.742 1 64.5 166 TYR B N 1
ATOM 4380 C CA . TYR B 1 166 ? 1.281 38 5.012 1 64.5 166 TYR B CA 1
ATOM 4381 C C . TYR B 1 166 ? 0.952 37.062 6.176 1 64.5 166 TYR B C 1
ATOM 4383 O O . TYR B 1 166 ? 1.233 37.375 7.332 1 64.5 166 TYR B O 1
ATOM 4391 N N . LEU B 1 167 ? 0.316 36 5.848 1 66.44 167 LEU B N 1
ATOM 4392 C CA . LEU B 1 167 ? -0.021 35.031 6.895 1 66.44 167 LEU B CA 1
ATOM 4393 C C . LEU B 1 167 ? 0.815 33.75 6.758 1 66.44 167 LEU B C 1
ATOM 4395 O O . LEU B 1 167 ? 0.911 33.188 5.668 1 66.44 167 LEU B O 1
ATOM 4399 N N . THR B 1 168 ? 1.595 33.562 7.863 1 70.5 168 THR B N 1
ATOM 4400 C CA . THR B 1 168 ? 2.354 32.312 7.848 1 70.5 168 THR B CA 1
ATOM 4401 C C . THR B 1 168 ? 1.747 31.297 8.812 1 70.5 168 THR B C 1
ATOM 4403 O O . THR B 1 168 ? 1.601 31.594 10.008 1 70.5 168 THR B O 1
ATOM 4406 N N . TYR B 1 169 ? 1.197 30.281 8.188 1 76 169 TYR B N 1
ATOM 4407 C CA . TYR B 1 169 ? 0.651 29.188 8.969 1 76 169 TYR B CA 1
ATOM 4408 C C . TYR B 1 169 ? 1.39 27.891 8.68 1 76 169 TYR B C 1
ATOM 4410 O O . TYR B 1 169 ? 1.984 27.734 7.609 1 76 169 TYR B O 1
ATOM 4418 N N . PHE B 1 170 ? 1.497 27.125 9.812 1 81.06 170 PHE B N 1
ATOM 4419 C CA . PHE B 1 170 ? 2.064 25.797 9.555 1 81.06 170 PHE B CA 1
ATOM 4420 C C . PHE B 1 170 ? 1.308 24.734 10.328 1 81.06 170 PHE B C 1
ATOM 4422 O O . PHE B 1 170 ? 0.64 25.031 11.32 1 81.06 170 PHE B O 1
ATOM 4429 N N . LYS B 1 171 ? 1.418 23.578 9.758 1 84.62 171 LYS B N 1
ATOM 4430 C CA . LYS B 1 171 ? 0.847 22.406 10.406 1 84.62 171 LYS B CA 1
ATOM 4431 C C . LYS B 1 171 ? 1.942 21.469 10.906 1 84.62 171 LYS B C 1
ATOM 4433 O O . LYS B 1 171 ? 2.992 21.344 10.273 1 84.62 171 LYS B O 1
ATOM 4438 N N . VAL B 1 172 ? 1.607 20.875 12.039 1 88.44 172 VAL B N 1
ATOM 4439 C CA . VAL B 1 172 ? 2.553 19.922 12.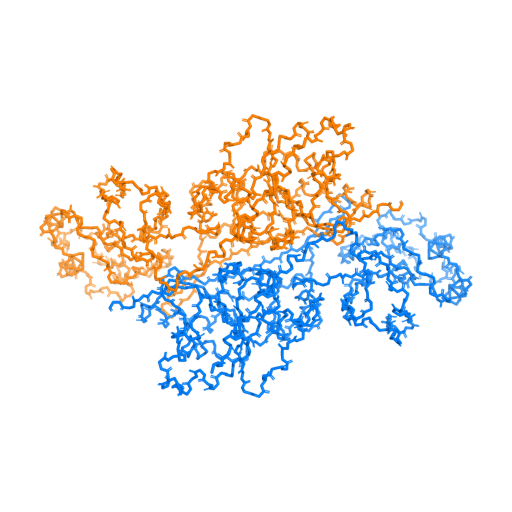594 1 88.44 172 VAL B CA 1
ATOM 4440 C C . VAL B 1 172 ? 2.047 18.5 12.352 1 88.44 172 VAL B C 1
ATOM 4442 O O . VAL B 1 172 ? 0.923 18.156 12.734 1 88.44 172 VAL B O 1
ATOM 4445 N N . ILE B 1 173 ? 2.924 17.688 11.789 1 91.38 173 ILE B N 1
ATOM 4446 C CA . ILE B 1 173 ? 2.527 16.344 11.383 1 91.38 173 ILE B CA 1
ATOM 4447 C C . ILE B 1 173 ? 3.338 15.32 12.172 1 91.38 173 ILE B C 1
ATOM 4449 O O . ILE B 1 173 ? 4.547 15.469 12.344 1 91.38 173 ILE B O 1
ATOM 4453 N N . ASP B 1 174 ? 2.574 14.375 12.742 1 91.25 174 ASP B N 1
ATOM 4454 C CA . ASP B 1 174 ? 3.238 13.164 13.203 1 91.25 174 ASP B CA 1
ATOM 4455 C C . ASP B 1 174 ? 3.643 12.273 12.023 1 91.25 174 ASP B C 1
ATOM 4457 O O . ASP B 1 174 ? 2.785 11.695 11.352 1 91.25 174 ASP B O 1
ATOM 4461 N N . PRO B 1 175 ? 4.879 12.141 11.82 1 92.12 175 PRO B N 1
ATOM 4462 C CA . PRO B 1 175 ? 5.32 11.555 10.555 1 92.12 175 PRO B CA 1
ATOM 4463 C C . PRO B 1 175 ? 5.016 10.055 10.469 1 92.12 175 PRO B C 1
ATOM 4465 O O . PRO B 1 175 ? 5.383 9.297 11.359 1 92.12 175 PRO B O 1
ATOM 4468 N N . SER B 1 176 ? 4.387 9.664 9.422 1 91.75 176 SER B N 1
ATOM 4469 C CA . SER B 1 176 ? 4.301 8.289 8.953 1 91.75 176 SER B CA 1
ATOM 4470 C C . SER B 1 176 ? 5.305 8.016 7.836 1 91.75 176 SER B C 1
ATOM 4472 O O . SER B 1 176 ? 5.965 8.938 7.352 1 91.75 176 SER B O 1
ATOM 4474 N N . ALA B 1 177 ? 5.441 6.742 7.504 1 93.25 177 ALA B N 1
ATOM 4475 C CA . ALA B 1 177 ? 6.305 6.43 6.367 1 93.25 177 ALA B CA 1
ATOM 4476 C C . ALA B 1 177 ? 5.836 7.152 5.105 1 93.25 177 ALA B C 1
ATOM 4478 O O . ALA B 1 177 ? 6.656 7.57 4.285 1 93.25 177 ALA B O 1
ATOM 4479 N N . TYR B 1 178 ? 4.605 7.273 5 1 92.75 178 TYR B N 1
ATOM 4480 C CA . TYR B 1 178 ? 4.031 8.023 3.893 1 92.75 178 TYR B CA 1
ATOM 4481 C C . TYR B 1 178 ? 4.504 9.477 3.912 1 92.75 178 TYR B C 1
ATOM 4483 O O . TYR B 1 178 ? 4.953 10 2.891 1 92.75 178 TYR B O 1
ATOM 4491 N N . ASP B 1 179 ? 4.41 10.078 5.035 1 92.5 179 ASP B N 1
ATOM 4492 C CA . ASP B 1 179 ? 4.789 11.484 5.195 1 92.5 179 ASP B CA 1
ATOM 4493 C C . ASP B 1 179 ? 6.281 11.68 4.941 1 92.5 179 ASP B C 1
ATOM 4495 O O . ASP B 1 179 ? 6.688 12.664 4.316 1 92.5 179 ASP B O 1
ATOM 4499 N N . ILE B 1 180 ? 6.977 10.789 5.434 1 93.75 180 ILE B N 1
ATOM 4500 C CA . ILE B 1 180 ? 8.422 10.859 5.277 1 93.75 180 ILE B CA 1
ATOM 4501 C C . ILE B 1 180 ? 8.789 10.719 3.801 1 93.75 180 ILE B C 1
ATOM 4503 O O . ILE B 1 180 ? 9.641 11.445 3.293 1 93.75 180 ILE B O 1
ATOM 4507 N N . CYS B 1 181 ? 8.156 9.789 3.156 1 94.44 181 CYS B N 1
ATOM 4508 C CA . CYS B 1 181 ? 8.375 9.609 1.728 1 94.44 181 CYS B CA 1
ATOM 4509 C C . CYS B 1 181 ? 8.031 10.875 0.956 1 94.44 181 CYS B C 1
ATOM 4511 O O . CYS B 1 181 ? 8.805 11.32 0.105 1 94.44 181 CYS B O 1
ATOM 4513 N N . ASP B 1 182 ? 6.953 11.398 1.276 1 90.69 182 ASP B N 1
ATOM 4514 C CA . ASP B 1 182 ? 6.496 12.609 0.61 1 90.69 182 ASP B CA 1
ATOM 4515 C C . ASP B 1 182 ? 7.461 13.773 0.856 1 90.69 182 ASP B C 1
ATOM 4517 O O . ASP B 1 182 ? 7.746 14.555 -0.054 1 90.69 182 ASP B O 1
ATOM 4521 N N . PHE B 1 183 ? 7.945 13.867 2.037 1 90.44 183 PHE B N 1
ATOM 4522 C CA . PHE B 1 183 ? 8.914 14.891 2.426 1 90.44 183 PHE B CA 1
ATOM 4523 C C . PHE B 1 183 ? 10.18 14.789 1.578 1 90.44 183 PHE B C 1
ATOM 4525 O O . PHE B 1 183 ? 10.594 15.766 0.955 1 90.44 183 PHE B O 1
ATOM 4532 N N . TYR B 1 184 ? 10.734 13.562 1.523 1 91.56 184 TYR B N 1
ATOM 4533 C CA . TYR B 1 184 ? 11.961 13.367 0.763 1 91.56 184 TYR B CA 1
ATOM 4534 C C . TYR B 1 184 ? 11.719 13.578 -0.727 1 91.56 184 TYR B C 1
ATOM 4536 O O . TYR B 1 184 ? 12.547 14.172 -1.419 1 91.56 184 TYR B O 1
ATOM 4544 N N . PHE B 1 185 ? 10.617 13.125 -1.144 1 90.88 185 PHE B N 1
ATOM 4545 C CA . PHE B 1 185 ? 10.32 13.219 -2.568 1 90.88 185 PHE B CA 1
ATOM 4546 C C . PHE B 1 185 ? 10.195 14.68 -2.996 1 90.88 185 PHE B C 1
ATOM 4548 O O . PHE B 1 185 ? 10.617 15.047 -4.094 1 90.88 185 PHE B O 1
ATOM 4555 N N . SER B 1 186 ? 9.648 15.484 -2.186 1 85.69 186 SER B N 1
ATOM 4556 C CA . SER B 1 186 ? 9.445 16.906 -2.482 1 85.69 186 SER B CA 1
ATOM 4557 C C . SER B 1 186 ? 10.75 17.688 -2.357 1 85.69 186 SER B C 1
ATOM 4559 O O . SER B 1 186 ? 11 18.609 -3.141 1 85.69 186 SER B O 1
ATOM 4561 N N . LYS B 1 187 ? 11.578 17.328 -1.449 1 86.81 187 LYS B N 1
ATOM 4562 C CA . LYS B 1 187 ? 12.766 18.109 -1.131 1 86.81 187 LYS B CA 1
ATOM 4563 C C . LYS B 1 187 ? 13.992 17.594 -1.876 1 86.81 187 LYS B C 1
ATOM 4565 O O . LYS B 1 187 ? 14.711 18.375 -2.506 1 86.81 187 LYS B O 1
ATOM 4570 N N . ASN B 1 188 ? 14.25 16.312 -1.645 1 90.38 188 ASN B N 1
ATOM 4571 C CA . ASN B 1 188 ? 15.422 15.672 -2.229 1 90.38 188 ASN B CA 1
ATOM 4572 C C . ASN B 1 188 ? 15.094 14.273 -2.746 1 90.38 188 ASN B C 1
ATOM 4574 O O . ASN B 1 188 ? 15.516 13.273 -2.158 1 90.38 188 ASN B O 1
ATOM 4578 N N . PRO B 1 189 ? 14.414 14.25 -3.902 1 91.25 189 PRO B N 1
ATOM 4579 C CA . PRO B 1 189 ? 13.969 12.945 -4.406 1 91.25 189 PRO B CA 1
ATOM 4580 C C . PRO B 1 189 ? 15.133 11.992 -4.68 1 91.25 189 PRO B C 1
ATOM 4582 O O . PRO B 1 189 ? 14.977 10.773 -4.59 1 91.25 189 PRO B O 1
ATOM 4585 N N . GLU B 1 190 ? 16.328 12.461 -4.965 1 92.44 190 GLU B N 1
ATOM 4586 C CA . GLU B 1 190 ? 17.484 11.625 -5.262 1 92.44 190 GLU B CA 1
ATOM 4587 C C . GLU B 1 190 ? 17.875 10.781 -4.051 1 92.44 190 GLU B C 1
ATOM 4589 O O . GLU B 1 190 ? 18.391 9.672 -4.199 1 92.44 190 GLU B O 1
ATOM 4594 N N . LYS B 1 191 ? 17.609 11.289 -2.904 1 92.06 191 LYS B N 1
ATOM 4595 C CA . LYS B 1 191 ? 18.016 10.617 -1.672 1 92.06 191 LYS B CA 1
ATOM 4596 C C . LYS B 1 191 ? 17.219 9.336 -1.453 1 92.06 191 LYS B C 1
ATOM 4598 O O . LYS B 1 191 ? 17.641 8.445 -0.712 1 92.06 191 LYS B O 1
ATOM 4603 N N . ILE B 1 192 ? 16.062 9.242 -2.082 1 93.88 192 ILE B N 1
ATOM 4604 C CA . ILE B 1 192 ? 15.242 8.055 -1.912 1 93.88 192 ILE B CA 1
ATOM 4605 C C . ILE B 1 192 ? 15.016 7.383 -3.268 1 93.88 192 ILE B C 1
ATOM 4607 O O . ILE B 1 192 ? 13.961 6.793 -3.504 1 93.88 192 ILE B O 1
ATOM 4611 N N . SER B 1 193 ? 15.898 7.566 -4.109 1 93.81 193 SER B N 1
ATOM 4612 C CA . SER B 1 193 ? 15.875 6.938 -5.43 1 93.81 193 SER B CA 1
ATOM 4613 C C . SER B 1 193 ? 14.609 7.301 -6.195 1 93.81 193 SER B C 1
ATOM 4615 O O . SER B 1 193 ? 14.062 6.473 -6.926 1 93.81 193 SER B O 1
ATOM 4617 N N . HIS B 1 194 ? 14.07 8.469 -5.938 1 93.5 194 HIS B N 1
ATOM 4618 C CA . HIS B 1 194 ? 12.922 9.039 -6.625 1 93.5 194 HIS B CA 1
ATOM 4619 C C . HIS B 1 194 ? 11.664 8.211 -6.391 1 93.5 194 HIS B C 1
ATOM 4621 O O . HIS B 1 194 ? 10.75 8.211 -7.219 1 93.5 194 HIS B O 1
ATOM 4627 N N . MET B 1 195 ? 11.664 7.508 -5.32 1 94.38 195 MET B N 1
ATOM 4628 C CA . MET B 1 195 ? 10.477 6.723 -4.98 1 94.38 195 MET B CA 1
ATOM 4629 C C . MET B 1 195 ? 9.367 7.621 -4.457 1 94.38 195 MET B C 1
ATOM 4631 O O . MET B 1 195 ? 9.555 8.344 -3.477 1 94.38 195 MET B O 1
ATOM 4635 N N . ARG B 1 196 ? 8.297 7.57 -5.133 1 93.62 196 ARG B N 1
ATOM 4636 C CA . ARG B 1 196 ? 7.117 8.305 -4.68 1 93.62 196 ARG B CA 1
ATOM 4637 C C . ARG B 1 196 ? 6.266 7.449 -3.746 1 93.62 196 ARG B C 1
ATOM 4639 O O . ARG B 1 196 ? 6.516 6.254 -3.596 1 93.62 196 ARG B O 1
ATOM 4646 N N . VAL B 1 197 ? 5.289 8.008 -3.107 1 93.19 197 VAL B N 1
ATOM 4647 C CA . VAL B 1 197 ? 4.48 7.34 -2.09 1 93.19 197 VAL B CA 1
ATOM 4648 C C . VAL B 1 197 ? 3.738 6.16 -2.713 1 93.19 197 VAL B C 1
ATOM 4650 O O . VAL B 1 197 ? 3.539 5.129 -2.062 1 93.19 197 VAL B O 1
ATOM 4653 N N . ASP B 1 198 ? 3.227 6.273 -3.918 1 91.69 198 ASP B N 1
ATOM 4654 C CA . ASP B 1 198 ? 2.529 5.168 -4.57 1 91.69 198 ASP B CA 1
ATOM 4655 C C . ASP B 1 198 ? 3.48 4.004 -4.848 1 91.69 198 ASP B C 1
ATOM 4657 O O . ASP B 1 198 ? 3.098 2.84 -4.723 1 91.69 198 ASP B O 1
ATOM 4661 N N . GLY B 1 199 ? 4.684 4.359 -5.293 1 93.38 199 GLY B N 1
ATOM 4662 C CA . GLY B 1 199 ? 5.691 3.33 -5.477 1 93.38 199 GLY B CA 1
ATOM 4663 C C . GLY B 1 199 ? 6.023 2.586 -4.195 1 93.38 199 GLY B C 1
ATOM 4664 O O . GLY B 1 199 ? 6.148 1.359 -4.199 1 93.38 199 GLY B O 1
ATOM 4665 N N . LEU B 1 200 ? 6.156 3.328 -3.127 1 95.94 200 LEU B N 1
ATOM 4666 C CA . LEU B 1 200 ? 6.426 2.725 -1.826 1 95.94 200 LEU B CA 1
ATOM 4667 C C . LEU B 1 200 ? 5.297 1.776 -1.425 1 95.94 200 LEU B C 1
ATOM 4669 O O . LEU B 1 200 ? 5.555 0.664 -0.959 1 95.94 200 LEU B O 1
ATOM 4673 N N . ALA B 1 201 ? 4.125 2.238 -1.61 1 94.19 201 ALA B N 1
ATOM 4674 C CA . ALA B 1 201 ? 2.965 1.414 -1.283 1 94.19 201 ALA B CA 1
ATOM 4675 C C . ALA B 1 201 ? 2.967 0.118 -2.09 1 94.19 201 ALA B C 1
ATOM 4677 O O . ALA B 1 201 ? 2.695 -0.957 -1.551 1 94.19 201 ALA B O 1
ATOM 4678 N N . GLN B 1 202 ? 3.248 0.221 -3.305 1 93.5 202 GLN B N 1
ATOM 4679 C CA . GLN B 1 202 ? 3.283 -0.948 -4.18 1 93.5 202 GLN B CA 1
ATOM 4680 C C . GLN B 1 202 ? 4.395 -1.907 -3.77 1 93.5 202 GLN B C 1
ATOM 4682 O O . GLN B 1 202 ? 4.191 -3.123 -3.734 1 93.5 202 GLN B O 1
ATOM 4687 N N . LEU B 1 203 ? 5.516 -1.358 -3.504 1 97.19 203 LEU B N 1
ATOM 4688 C CA . LEU B 1 203 ? 6.652 -2.172 -3.082 1 97.19 203 LEU B CA 1
ATOM 4689 C C . LEU B 1 203 ? 6.293 -3.02 -1.866 1 97.19 203 LEU B C 1
ATOM 4691 O O . LEU B 1 203 ? 6.551 -4.223 -1.847 1 97.19 203 LEU B O 1
ATOM 4695 N N . LEU B 1 204 ? 5.66 -2.395 -0.93 1 96.94 204 LEU B N 1
ATOM 4696 C CA . LEU B 1 204 ? 5.32 -3.074 0.316 1 96.94 204 LEU B CA 1
ATOM 4697 C C . LEU B 1 204 ? 4.227 -4.109 0.09 1 96.94 204 LEU B C 1
ATOM 4699 O O . LEU B 1 204 ? 4.242 -5.184 0.697 1 96.94 204 LEU B O 1
ATOM 4703 N N . THR B 1 205 ? 3.314 -3.768 -0.725 1 93.62 205 THR B N 1
ATOM 4704 C CA . THR B 1 205 ? 2.207 -4.676 -1.004 1 93.62 205 THR B CA 1
ATOM 4705 C C . THR B 1 205 ? 2.699 -5.914 -1.753 1 93.62 205 THR B C 1
ATOM 4707 O O . THR B 1 205 ? 2.42 -7.043 -1.346 1 93.62 205 THR B O 1
ATOM 4710 N N . LEU B 1 206 ? 3.457 -5.691 -2.781 1 95.25 206 LEU B N 1
ATOM 4711 C CA . LEU B 1 206 ? 3.953 -6.785 -3.609 1 95.25 206 LEU B CA 1
ATOM 4712 C C . LEU B 1 206 ? 4.996 -7.605 -2.857 1 95.25 206 LEU B C 1
ATOM 4714 O O . LEU B 1 206 ? 5.176 -8.797 -3.133 1 95.25 206 LEU B O 1
ATOM 4718 N N . GLY B 1 207 ? 5.617 -6.965 -1.947 1 96.69 207 GLY B N 1
ATOM 4719 C CA . GLY B 1 207 ? 6.578 -7.66 -1.104 1 96.69 207 GLY B CA 1
ATOM 4720 C C . GLY B 1 207 ? 5.93 -8.461 0.006 1 96.69 207 GLY B C 1
ATOM 4721 O O . GLY B 1 207 ? 6.617 -9.141 0.772 1 96.69 207 GLY B O 1
ATOM 4722 N N . SER B 1 208 ? 4.656 -8.367 0.145 1 93.88 208 SER B N 1
ATOM 4723 C CA . SER B 1 208 ? 3.871 -9.109 1.123 1 93.88 208 SER B CA 1
ATOM 4724 C C . SER B 1 208 ? 4.289 -8.766 2.549 1 93.88 208 SER B C 1
ATOM 4726 O O . SER B 1 208 ? 4.547 -9.656 3.359 1 93.88 208 SER B O 1
ATOM 4728 N N . ILE B 1 209 ? 4.281 -7.48 2.848 1 95.69 209 ILE B N 1
ATOM 4729 C CA . ILE B 1 209 ? 4.73 -7.02 4.156 1 95.69 209 ILE B CA 1
ATOM 4730 C C . ILE B 1 209 ? 3.543 -6.93 5.109 1 95.69 209 ILE B C 1
ATOM 4732 O O . ILE B 1 209 ? 2.637 -6.117 4.902 1 95.69 209 ILE B O 1
ATOM 4736 N N . TYR B 1 210 ? 3.527 -7.691 6.145 1 91.94 210 TYR B N 1
ATOM 4737 C CA . TYR B 1 210 ? 2.549 -7.652 7.227 1 91.94 210 TYR B CA 1
ATOM 4738 C C . TYR B 1 210 ? 3.115 -8.273 8.5 1 91.94 210 TYR B C 1
ATOM 4740 O O . TYR B 1 210 ? 4.227 -8.805 8.492 1 91.94 210 TYR B O 1
ATOM 4748 N N . PRO B 1 211 ? 2.492 -8.219 9.602 1 92.19 211 PRO B N 1
ATOM 4749 C CA . PRO B 1 211 ? 3.061 -8.617 10.891 1 92.19 211 PRO B CA 1
ATOM 4750 C C . PRO B 1 211 ? 3.502 -10.078 10.922 1 92.19 211 PRO B C 1
ATOM 4752 O O . PRO B 1 211 ? 2.969 -10.898 10.172 1 92.19 211 PRO B O 1
ATOM 4755 N N . ASN B 1 212 ? 4.461 -10.375 11.672 1 91.19 212 ASN B N 1
ATOM 4756 C CA . ASN B 1 212 ? 4.988 -11.703 11.984 1 91.19 212 ASN B CA 1
ATOM 4757 C C . ASN B 1 212 ? 5.797 -12.273 10.82 1 91.19 212 ASN B C 1
ATOM 4759 O O . ASN B 1 212 ? 5.809 -13.484 10.609 1 91.19 212 ASN B O 1
ATOM 4763 N N . ARG B 1 213 ? 6.355 -11.375 10.039 1 93.5 213 ARG B N 1
ATOM 4764 C CA . ARG B 1 213 ? 7.25 -11.781 8.961 1 93.5 213 ARG B CA 1
ATOM 4765 C C . ARG B 1 213 ? 8.688 -11.391 9.266 1 93.5 213 ARG B C 1
ATOM 4767 O O . ARG B 1 213 ? 8.938 -10.469 10.047 1 93.5 213 ARG B O 1
ATOM 4774 N N . LYS B 1 214 ? 9.508 -12.234 8.789 1 96.19 214 LYS B N 1
ATOM 4775 C CA . LYS B 1 214 ? 10.914 -11.859 8.766 1 96.19 214 LYS B CA 1
ATOM 4776 C C . LYS B 1 214 ? 11.312 -11.266 7.418 1 96.19 214 LYS B C 1
ATOM 4778 O O . LYS B 1 214 ? 11.242 -11.953 6.391 1 96.19 214 LYS B O 1
ATOM 4783 N N . VAL B 1 215 ? 11.742 -10.008 7.434 1 97.62 215 VAL B N 1
ATOM 4784 C CA . VAL B 1 215 ? 11.914 -9.266 6.188 1 97.62 215 VAL B CA 1
ATOM 4785 C C . VAL B 1 215 ? 13.375 -8.828 6.051 1 97.62 215 VAL B C 1
ATOM 4787 O O . VAL B 1 215 ? 13.961 -8.297 6.996 1 97.62 215 VAL B O 1
ATOM 4790 N N . MET B 1 216 ? 13.938 -9.086 4.938 1 97.94 216 MET B N 1
ATOM 4791 C CA . MET B 1 216 ? 15.258 -8.555 4.605 1 97.94 216 MET B CA 1
ATOM 4792 C C . MET B 1 216 ? 15.148 -7.355 3.674 1 97.94 216 MET B C 1
ATOM 4794 O O . MET B 1 216 ? 14.453 -7.414 2.656 1 97.94 216 MET B O 1
ATOM 4798 N N . VAL B 1 217 ? 15.836 -6.324 4.074 1 97.44 217 VAL B N 1
ATOM 4799 C CA . VAL B 1 217 ? 15.766 -5.09 3.301 1 97.44 217 VAL B CA 1
ATOM 4800 C C . VAL B 1 217 ? 17.172 -4.641 2.912 1 97.44 217 VAL B C 1
ATOM 4802 O O . VAL B 1 217 ? 18.047 -4.504 3.77 1 97.44 217 VAL B O 1
ATOM 4805 N N . MET B 1 218 ? 17.406 -4.453 1.677 1 96.69 218 MET B N 1
ATOM 4806 C CA . MET B 1 218 ? 18.578 -3.738 1.156 1 96.69 218 MET B CA 1
ATOM 4807 C C . MET B 1 218 ? 18.156 -2.49 0.389 1 96.69 218 MET B C 1
ATOM 4809 O O . MET B 1 218 ? 17.484 -2.588 -0.645 1 96.69 218 MET B O 1
ATOM 4813 N N . GLU B 1 219 ? 18.547 -1.397 0.88 1 95.31 219 GLU B N 1
ATOM 4814 C CA . GLU B 1 219 ? 18.047 -0.163 0.275 1 95.31 219 GLU B CA 1
ATOM 4815 C C . GLU B 1 219 ? 19.125 0.924 0.29 1 95.31 219 GLU B C 1
ATOM 4817 O O . GLU B 1 219 ? 20.109 0.826 1.03 1 95.31 219 GLU B O 1
ATOM 4822 N N . THR B 1 220 ? 18.938 1.874 -0.622 1 92.12 220 THR B N 1
ATOM 4823 C CA . THR B 1 220 ? 19.656 3.145 -0.61 1 92.12 220 THR B CA 1
ATOM 4824 C C . THR B 1 220 ? 18.672 4.316 -0.642 1 92.12 220 THR B C 1
ATOM 4826 O O . THR B 1 220 ? 18.828 5.238 -1.449 1 92.12 220 THR B O 1
ATOM 4829 N N . CYS B 1 221 ? 17.688 4.262 0.188 1 94 221 CYS B N 1
ATOM 4830 C CA . CYS B 1 221 ? 16.609 5.242 0.24 1 94 221 CYS B CA 1
ATOM 4831 C C . CYS B 1 221 ? 16.531 5.895 1.614 1 94 221 CYS B C 1
ATOM 4833 O O . CYS B 1 221 ? 15.445 6.133 2.133 1 94 221 CYS B O 1
ATOM 4835 N N . MET B 1 222 ? 17.672 6.047 2.266 1 91.75 222 MET B N 1
ATOM 4836 C CA . MET B 1 222 ? 17.797 6.754 3.535 1 91.75 222 MET B CA 1
ATOM 4837 C C . MET B 1 222 ? 17.031 6.035 4.637 1 91.75 222 MET B C 1
ATOM 4839 O O . MET B 1 222 ? 16.562 6.668 5.586 1 91.75 222 MET B O 1
ATOM 4843 N N . GLY B 1 223 ? 16.75 4.797 4.48 1 93 223 GLY B N 1
ATOM 4844 C CA . GLY B 1 223 ? 16.047 4.027 5.492 1 93 223 GLY B CA 1
ATOM 4845 C C . GLY B 1 223 ? 14.539 4.102 5.352 1 93 223 GLY B C 1
ATOM 4846 O O . GLY B 1 223 ? 13.805 3.627 6.223 1 93 223 GLY B O 1
ATOM 4847 N N . LEU B 1 224 ? 14.094 4.664 4.293 1 95.81 224 LEU B N 1
ATOM 4848 C CA . LEU B 1 224 ? 12.664 4.859 4.078 1 95.81 224 LEU B CA 1
ATOM 4849 C C . LEU B 1 224 ? 11.938 3.521 4.008 1 95.81 224 LEU B C 1
ATOM 4851 O O . LEU B 1 224 ? 10.898 3.346 4.641 1 95.81 224 LEU B O 1
ATOM 4855 N N . VAL B 1 225 ? 12.523 2.58 3.301 1 97 225 VAL B N 1
ATOM 4856 C CA . VAL B 1 225 ? 11.883 1.278 3.139 1 97 225 VAL B CA 1
ATOM 4857 C C . VAL B 1 225 ? 11.859 0.543 4.477 1 97 225 VAL B C 1
ATOM 4859 O O . VAL B 1 225 ? 10.836 -0.032 4.859 1 97 225 VAL B O 1
ATOM 4862 N N . THR B 1 226 ? 12.922 0.64 5.152 1 94.81 226 THR B N 1
ATOM 4863 C CA . THR B 1 226 ? 12.992 0.028 6.473 1 94.81 226 THR B CA 1
ATOM 4864 C C . THR B 1 226 ? 11.945 0.626 7.406 1 94.81 226 THR B C 1
ATOM 4866 O O . THR B 1 226 ? 11.25 -0.102 8.117 1 94.81 226 THR B O 1
ATOM 4869 N N . ALA B 1 227 ? 11.844 1.914 7.359 1 93.75 227 ALA B N 1
ATOM 4870 C CA . ALA B 1 227 ? 10.852 2.6 8.188 1 93.75 227 ALA B CA 1
ATOM 4871 C C . ALA B 1 227 ? 9.438 2.162 7.828 1 93.75 227 ALA B C 1
ATOM 4873 O O . ALA B 1 227 ? 8.609 1.923 8.711 1 93.75 227 ALA B O 1
ATOM 4874 N N . ALA B 1 228 ? 9.211 2.096 6.574 1 95.94 228 ALA B N 1
ATOM 4875 C CA . ALA B 1 228 ? 7.883 1.715 6.098 1 95.94 228 ALA B CA 1
ATOM 4876 C C . ALA B 1 228 ? 7.547 0.28 6.492 1 95.94 228 ALA B C 1
ATOM 4878 O O . ALA B 1 228 ? 6.418 -0.016 6.887 1 95.94 228 ALA B O 1
ATOM 4879 N N . VAL B 1 229 ? 8.5 -0.612 6.402 1 96.31 229 VAL B N 1
ATOM 4880 C CA . VAL B 1 229 ? 8.312 -2 6.809 1 96.31 229 VAL B CA 1
ATOM 4881 C C . VAL B 1 229 ? 8.047 -2.066 8.312 1 96.31 229 VAL B C 1
ATOM 4883 O O . VAL B 1 229 ? 7.141 -2.779 8.75 1 96.31 229 VAL B O 1
ATOM 4886 N N . PHE B 1 230 ? 8.781 -1.333 9.031 1 93.12 230 PHE B N 1
ATOM 4887 C CA . PHE B 1 230 ? 8.625 -1.29 10.477 1 93.12 230 PHE B CA 1
ATOM 4888 C C . PHE B 1 230 ? 7.211 -0.848 10.852 1 93.12 230 PHE B C 1
ATOM 4890 O O . PHE B 1 230 ? 6.551 -1.487 11.672 1 93.12 230 PHE B O 1
ATOM 4897 N N . GLU B 1 231 ? 6.844 0.241 10.25 1 91.5 231 GLU B N 1
ATOM 4898 C CA . GLU B 1 231 ? 5.512 0.771 10.523 1 91.5 231 GLU B CA 1
ATOM 4899 C C . GLU B 1 231 ? 4.43 -0.245 10.164 1 91.5 231 GLU B C 1
ATOM 4901 O O . GLU B 1 231 ? 3.488 -0.453 10.938 1 91.5 231 GLU B O 1
ATOM 4906 N N . ARG B 1 232 ? 4.578 -0.861 9.094 1 92.69 232 ARG B N 1
ATOM 4907 C CA . ARG B 1 232 ? 3.572 -1.793 8.594 1 92.69 232 ARG B CA 1
ATOM 4908 C C . ARG B 1 232 ? 3.5 -3.039 9.469 1 92.69 232 ARG B C 1
ATOM 4910 O O . ARG B 1 232 ? 2.418 -3.586 9.695 1 92.69 232 ARG B O 1
ATOM 4917 N N . MET B 1 233 ? 4.527 -3.502 9.969 1 92.56 233 MET B N 1
ATOM 4918 C CA . MET B 1 233 ? 4.547 -4.715 10.781 1 92.56 233 MET B CA 1
ATOM 4919 C C . MET B 1 233 ? 4.207 -4.398 12.234 1 92.56 233 MET B C 1
ATOM 4921 O O . MET B 1 233 ? 3.875 -5.301 13.008 1 92.56 233 MET B O 1
ATOM 4925 N N . GLY B 1 234 ? 4.215 -3.24 12.68 1 83 234 GLY B N 1
ATOM 4926 C CA . GLY B 1 234 ? 3.865 -2.848 14.031 1 83 234 GLY B CA 1
ATOM 4927 C C . GLY B 1 234 ? 4.762 -3.473 15.086 1 83 234 GLY B C 1
ATOM 4928 O O . GLY B 1 234 ? 4.285 -3.93 16.125 1 83 234 GLY B O 1
ATOM 4929 N N . CYS B 1 235 ? 5.941 -3.715 14.938 1 80.5 235 CYS B N 1
ATOM 4930 C CA . CYS B 1 235 ? 6.93 -4.289 15.844 1 80.5 235 CYS B CA 1
ATOM 4931 C C . CYS B 1 235 ? 6.781 -5.805 15.922 1 80.5 235 CYS B C 1
ATOM 4933 O O . CYS B 1 235 ? 7.434 -6.457 16.734 1 80.5 235 CYS B O 1
ATOM 4935 N N . TYR B 1 236 ? 5.871 -6.277 15.188 1 88.62 236 TYR B N 1
ATOM 4936 C CA . TYR B 1 236 ? 5.645 -7.715 15.141 1 88.62 236 TYR B CA 1
ATOM 4937 C C . TYR B 1 236 ? 6.395 -8.352 13.977 1 88.62 236 TYR B C 1
ATOM 4939 O O . TYR B 1 236 ? 5.949 -8.281 12.828 1 88.62 236 TYR B O 1
ATOM 4947 N N . GLY B 1 237 ? 7.48 -8.977 14.281 1 92.06 237 GLY B N 1
ATOM 4948 C CA . GLY B 1 237 ? 8.336 -9.586 13.281 1 92.06 237 GLY B CA 1
ATOM 4949 C C . GLY B 1 237 ? 9.797 -9.188 13.414 1 92.06 237 GLY B C 1
ATOM 4950 O O . GLY B 1 237 ? 10.234 -8.766 14.484 1 92.06 237 GLY B O 1
ATOM 4951 N N . GLU B 1 238 ? 10.516 -9.422 12.344 1 94.94 238 GLU B N 1
ATOM 4952 C CA . GLU B 1 238 ? 11.938 -9.102 12.328 1 94.94 238 GLU B CA 1
ATOM 4953 C C . GLU B 1 238 ? 12.352 -8.477 11 1 94.94 238 GLU B C 1
ATOM 4955 O O . GLU B 1 238 ? 11.867 -8.883 9.938 1 94.94 238 GLU B O 1
ATOM 4960 N N . ILE B 1 239 ? 13.227 -7.5 11.148 1 95.56 239 ILE B N 1
ATOM 4961 C CA . ILE B 1 239 ? 13.758 -6.844 9.961 1 95.56 239 ILE B CA 1
ATOM 4962 C C . ILE B 1 239 ? 15.281 -6.996 9.922 1 95.56 239 ILE B C 1
ATOM 4964 O O . ILE B 1 239 ? 15.969 -6.617 10.867 1 95.56 239 ILE B O 1
ATOM 4968 N N . ILE B 1 240 ? 15.727 -7.586 8.898 1 95.56 240 ILE B N 1
ATOM 4969 C CA . ILE B 1 240 ? 17.172 -7.645 8.641 1 95.56 240 ILE B CA 1
ATOM 4970 C C . ILE B 1 240 ? 17.547 -6.59 7.609 1 95.56 240 ILE B C 1
ATOM 4972 O O . ILE B 1 240 ? 17.203 -6.711 6.43 1 95.56 240 ILE B O 1
ATOM 4976 N N . ARG B 1 241 ? 18.203 -5.668 8.07 1 94.19 241 ARG B N 1
ATOM 4977 C CA . ARG B 1 241 ? 18.656 -4.613 7.176 1 94.19 241 ARG B CA 1
ATOM 4978 C C . ARG B 1 241 ? 20.078 -4.898 6.688 1 94.19 241 ARG B C 1
ATOM 4980 O O . ARG B 1 241 ? 21 -5.027 7.496 1 94.19 241 ARG B O 1
ATOM 4987 N N . VAL B 1 242 ? 20.203 -4.969 5.391 1 94.5 242 VAL B N 1
ATOM 4988 C CA . VAL B 1 242 ? 21.484 -5.254 4.785 1 94.5 242 VAL B CA 1
ATOM 4989 C C . VAL B 1 242 ? 22.062 -3.984 4.156 1 94.5 242 VAL B C 1
ATOM 4991 O O . VAL B 1 242 ? 21.359 -3.271 3.436 1 94.5 242 VAL B O 1
ATOM 4994 N N . ALA B 1 243 ? 23.219 -3.688 4.461 1 88.94 243 ALA B N 1
ATOM 4995 C CA . ALA B 1 243 ? 23.875 -2.498 3.928 1 88.94 243 ALA B CA 1
ATOM 4996 C C . ALA B 1 243 ? 25.359 -2.771 3.641 1 88.94 243 ALA B C 1
ATOM 4998 O O . ALA B 1 243 ? 25.938 -3.699 4.203 1 88.94 243 ALA B O 1
ATOM 4999 N N . PRO B 1 244 ? 25.812 -1.945 2.678 1 84.06 244 PRO B N 1
ATOM 5000 C CA . PRO B 1 244 ? 27.266 -2.039 2.518 1 84.06 244 PRO B CA 1
ATOM 5001 C C . PRO B 1 244 ? 28.031 -1.808 3.824 1 84.06 244 PRO B C 1
ATOM 5003 O O . PRO B 1 244 ? 27.547 -1.064 4.691 1 84.06 244 PRO B O 1
ATOM 5006 N N . ASP B 1 245 ? 29.094 -2.369 3.934 1 78.06 245 ASP B N 1
ATOM 5007 C CA . ASP B 1 245 ? 29.875 -2.387 5.168 1 78.06 245 ASP B CA 1
ATOM 5008 C C . ASP B 1 245 ? 30.172 -0.968 5.648 1 78.06 245 ASP B C 1
ATOM 5010 O O . ASP B 1 245 ? 30.172 -0.704 6.855 1 78.06 245 ASP B O 1
ATOM 5014 N N . ASP B 1 246 ? 30.328 -0.069 4.746 1 77.31 246 ASP B N 1
ATOM 5015 C CA . ASP B 1 246 ? 30.688 1.296 5.113 1 77.31 246 ASP B CA 1
ATOM 5016 C C . ASP B 1 246 ? 29.453 2.129 5.426 1 77.31 246 ASP B C 1
ATOM 5018 O O . ASP B 1 246 ? 29.562 3.27 5.879 1 77.31 246 ASP B O 1
ATOM 5022 N N . MET B 1 247 ? 28.328 1.536 5.246 1 74.69 247 MET B N 1
ATOM 5023 C CA . MET B 1 247 ? 27.094 2.316 5.375 1 74.69 247 MET B CA 1
ATOM 5024 C C . MET B 1 247 ? 26.234 1.793 6.52 1 74.69 247 MET B C 1
ATOM 5026 O O . MET B 1 247 ? 25.125 2.275 6.738 1 74.69 247 MET B O 1
ATOM 5030 N N . LEU B 1 248 ? 26.844 0.918 7.211 1 70.44 248 LEU B N 1
ATOM 5031 C CA . LEU B 1 248 ? 26.062 0.341 8.297 1 70.44 248 LEU B CA 1
ATOM 5032 C C . LEU B 1 248 ? 25.703 1.406 9.328 1 70.44 248 LEU B C 1
ATOM 5034 O O . LEU B 1 248 ? 26.547 2.182 9.758 1 70.44 248 LEU B O 1
ATOM 5038 N N . GLY B 1 249 ? 24.453 1.578 9.578 1 65.25 249 GLY B N 1
ATOM 5039 C CA . GLY B 1 249 ? 23.984 2.506 10.586 1 65.25 249 GLY B CA 1
ATOM 5040 C C . GLY B 1 249 ? 23.719 3.896 10.047 1 65.25 249 GLY B C 1
ATOM 5041 O O . GLY B 1 249 ? 23.094 4.723 10.719 1 65.25 249 GLY B O 1
ATOM 5042 N N . LYS B 1 250 ? 24.219 4.336 8.914 1 61.72 250 LYS B N 1
ATOM 5043 C CA . LYS B 1 250 ? 24.141 5.707 8.43 1 61.72 250 LYS B CA 1
ATOM 5044 C C . LYS B 1 250 ? 22.812 5.98 7.75 1 61.72 250 LYS B C 1
ATOM 5046 O O . LYS B 1 250 ? 22.281 7.094 7.809 1 61.72 250 LYS B O 1
ATOM 5051 N N . HIS B 1 251 ? 22.25 5.039 7.176 1 59.53 251 HIS B N 1
ATOM 5052 C CA . HIS B 1 251 ? 21.094 5.277 6.316 1 59.53 251 HIS B CA 1
ATOM 5053 C C . HIS B 1 251 ? 19.797 4.848 7.004 1 59.53 251 HIS B C 1
ATOM 5055 O O . HIS B 1 251 ? 19 4.102 6.426 1 59.53 251 HIS B O 1
ATOM 5061 N N . VAL B 1 252 ? 19.75 5.52 8.273 1 70.5 252 VAL B N 1
ATOM 5062 C CA . VAL B 1 252 ? 18.578 5.066 9.016 1 70.5 252 VAL B CA 1
ATOM 5063 C C . VAL B 1 252 ? 17.75 6.27 9.461 1 70.5 252 VAL B C 1
ATOM 5065 O O . VAL B 1 252 ? 16.922 6.16 10.375 1 70.5 252 VAL B O 1
ATOM 5068 N N . HIS B 1 253 ? 17.906 7.336 8.75 1 77.81 253 HIS B N 1
ATOM 5069 C CA . HIS B 1 253 ? 17.281 8.578 9.188 1 77.81 253 HIS B CA 1
ATOM 5070 C C . HIS B 1 253 ? 15.758 8.453 9.203 1 77.81 253 HIS B C 1
ATOM 5072 O O . HIS B 1 253 ? 15.102 8.898 10.148 1 77.81 253 HIS B O 1
ATOM 5078 N N . ALA B 1 254 ? 15.289 7.797 8.219 1 84.88 254 ALA B N 1
ATOM 5079 C CA . ALA B 1 254 ? 13.836 7.711 8.117 1 84.88 254 ALA B CA 1
ATOM 5080 C C . ALA B 1 254 ? 13.242 6.941 9.297 1 84.88 254 ALA B C 1
ATOM 5082 O O . ALA B 1 254 ? 12.148 7.27 9.773 1 84.88 254 ALA B O 1
ATOM 5083 N N . VAL B 1 255 ? 13.977 6.035 9.781 1 84.56 255 VAL B N 1
ATOM 5084 C CA . VAL B 1 255 ? 13.492 5.242 10.906 1 84.56 255 VAL B CA 1
ATOM 5085 C C . VAL B 1 255 ? 13.43 6.109 12.164 1 84.56 255 VAL B C 1
ATOM 5087 O O . VAL B 1 255 ? 12.5 5.977 12.969 1 84.56 255 VAL B O 1
ATOM 5090 N N . THR B 1 256 ? 14.344 6.992 12.242 1 83.88 256 THR B N 1
ATOM 5091 C CA . THR B 1 256 ? 14.391 7.867 13.406 1 83.88 256 THR B CA 1
ATOM 5092 C C . THR B 1 256 ? 13.258 8.891 13.359 1 83.88 256 THR B C 1
ATOM 5094 O O . THR B 1 256 ? 12.906 9.484 14.383 1 83.88 256 THR B O 1
ATOM 5097 N N . TYR B 1 257 ? 12.82 9.055 12.133 1 87.94 257 TYR B N 1
ATOM 5098 C CA . TYR B 1 257 ? 11.742 10.023 11.992 1 87.94 257 TYR B CA 1
ATOM 5099 C C . TYR B 1 257 ? 10.43 9.453 12.523 1 87.94 257 TYR B C 1
ATOM 5101 O O . TYR B 1 257 ? 9.492 10.203 12.82 1 87.94 257 TYR B O 1
ATOM 5109 N N . LEU B 1 258 ? 10.492 8.125 12.586 1 87.56 258 LEU B N 1
ATOM 5110 C CA . LEU B 1 258 ? 9.305 7.508 13.156 1 87.56 258 LEU B CA 1
ATOM 5111 C C . LEU B 1 258 ? 9.305 7.621 14.68 1 87.56 258 LEU B C 1
ATOM 5113 O O . LEU B 1 258 ? 10.352 7.48 15.312 1 87.56 258 LEU B O 1
ATOM 5117 N N . ASN B 1 259 ? 8.617 8.43 15.367 1 84.62 259 ASN B N 1
ATOM 5118 C CA . ASN B 1 259 ? 8.523 8.617 16.812 1 84.62 259 ASN B CA 1
ATOM 5119 C C . ASN B 1 259 ? 8.328 7.293 17.531 1 84.62 259 ASN B C 1
ATOM 5121 O O . ASN B 1 259 ? 7.391 7.148 18.328 1 84.62 259 ASN B O 1
ATOM 5125 N N . ILE B 1 260 ? 9.242 6.324 17.172 1 79.81 260 ILE B N 1
ATOM 5126 C CA . ILE B 1 260 ? 9.172 5.012 17.797 1 79.81 260 ILE B CA 1
ATOM 5127 C C . ILE B 1 260 ? 10.234 4.906 18.891 1 79.81 260 ILE B C 1
ATOM 5129 O O . ILE B 1 260 ? 11.312 5.488 18.781 1 79.81 260 ILE B O 1
ATOM 5133 N N . ASN B 1 261 ? 9.859 4.191 19.844 1 76.62 261 ASN B N 1
ATOM 5134 C CA . ASN B 1 261 ? 10.812 3.914 20.922 1 76.62 261 ASN B CA 1
ATOM 5135 C C . ASN B 1 261 ? 12.062 3.215 20.391 1 76.62 261 ASN B C 1
ATOM 5137 O O . ASN B 1 261 ? 11.969 2.203 19.688 1 76.62 261 ASN B O 1
ATOM 5141 N N . ARG B 1 262 ? 13.172 3.734 20.734 1 74.38 262 ARG B N 1
ATOM 5142 C CA . ARG B 1 262 ? 14.445 3.248 20.219 1 74.38 262 ARG B CA 1
ATOM 5143 C C . ARG B 1 262 ? 14.672 1.788 20.594 1 74.38 262 ARG B C 1
ATOM 5145 O O . ARG B 1 262 ? 15.203 1.009 19.812 1 74.38 262 ARG B O 1
ATOM 5152 N N . ASN B 1 263 ? 14.289 1.488 21.75 1 74.75 263 ASN B N 1
ATOM 5153 C CA . ASN B 1 263 ? 14.469 0.114 22.203 1 74.75 263 ASN B CA 1
ATOM 5154 C C . ASN B 1 263 ? 13.625 -0.86 21.391 1 74.75 263 ASN B C 1
ATOM 5156 O O . ASN B 1 263 ? 14.078 -1.958 21.062 1 74.75 263 ASN B O 1
ATOM 5160 N N . LEU B 1 264 ? 12.531 -0.407 21.047 1 79.12 264 LEU B N 1
ATOM 5161 C CA . LEU B 1 264 ? 11.648 -1.237 20.234 1 79.12 264 LEU B CA 1
ATOM 5162 C C . LEU B 1 264 ? 12.211 -1.399 18.828 1 79.12 264 LEU B C 1
ATOM 5164 O O . LEU B 1 264 ? 12.211 -2.504 18.281 1 79.12 264 LEU B O 1
ATOM 5168 N N . ALA B 1 265 ? 12.719 -0.355 18.375 1 80 265 ALA B N 1
ATOM 5169 C CA . ALA B 1 265 ? 13.281 -0.4 17.016 1 80 265 ALA B CA 1
ATOM 5170 C C . ALA B 1 265 ? 14.477 -1.347 16.953 1 80 265 ALA B C 1
ATOM 5172 O O . ALA B 1 265 ? 14.609 -2.121 16.016 1 80 265 ALA B O 1
ATOM 5173 N N . SER B 1 266 ? 15.211 -1.333 17.984 1 82.12 266 SER B N 1
ATOM 5174 C CA . SER B 1 266 ? 16.422 -2.143 18.016 1 82.12 266 SER B CA 1
ATOM 5175 C C . SER B 1 266 ? 16.109 -3.623 18.188 1 82.12 266 SER B C 1
ATOM 5177 O O . SER B 1 266 ? 16.891 -4.484 17.797 1 82.12 266 SER B O 1
ATOM 5179 N N . SER B 1 267 ? 15.016 -3.852 18.734 1 85 267 SER B N 1
ATOM 5180 C CA . SER B 1 267 ? 14.617 -5.242 18.938 1 85 267 SER B CA 1
ATOM 5181 C C . SER B 1 267 ? 14.055 -5.84 17.656 1 85 267 SER B C 1
ATOM 5183 O O . SER B 1 267 ? 14.039 -7.059 17.484 1 85 267 SER B O 1
ATOM 5185 N N . VAL B 1 268 ? 13.648 -5.027 16.766 1 89.69 268 VAL B N 1
ATOM 5186 C CA . VAL B 1 268 ? 12.961 -5.496 15.57 1 89.69 268 VAL B CA 1
ATOM 5187 C C . VAL B 1 268 ? 13.906 -5.438 14.367 1 89.69 268 VAL B C 1
ATOM 5189 O O . VAL B 1 268 ? 13.836 -6.281 13.469 1 89.69 268 VAL B O 1
ATOM 5192 N N . VAL B 1 269 ? 14.852 -4.473 14.445 1 90.5 269 VAL B N 1
ATOM 5193 C CA . VAL B 1 269 ? 15.727 -4.242 13.305 1 90.5 269 VAL B CA 1
ATOM 5194 C C . VAL B 1 269 ? 17.141 -4.715 13.633 1 90.5 269 VAL B C 1
ATOM 5196 O O . VAL B 1 269 ? 17.719 -4.301 14.633 1 90.5 269 VAL B O 1
ATOM 5199 N N . ARG B 1 270 ? 17.625 -5.578 12.789 1 90.38 270 ARG B N 1
ATOM 5200 C CA . ARG B 1 270 ? 19 -6.059 12.898 1 90.38 270 ARG B CA 1
ATOM 5201 C C . ARG B 1 270 ? 19.812 -5.699 11.656 1 90.38 270 ARG B C 1
ATOM 5203 O O . ARG B 1 270 ? 19.391 -5.992 10.531 1 90.38 270 ARG B O 1
ATOM 5210 N N . ASP B 1 271 ? 20.953 -5.125 11.898 1 90.5 271 ASP B N 1
ATOM 5211 C CA . ASP B 1 271 ? 21.828 -4.754 10.789 1 90.5 271 ASP B CA 1
ATOM 5212 C C . ASP B 1 271 ? 22.797 -5.875 10.461 1 90.5 271 ASP B C 1
ATOM 5214 O O . ASP B 1 271 ? 23.422 -6.445 11.367 1 90.5 271 ASP B O 1
ATOM 5218 N N . VAL B 1 272 ? 22.891 -6.172 9.188 1 91.25 272 VAL B N 1
ATOM 5219 C CA . VAL B 1 272 ? 23.828 -7.18 8.711 1 91.25 272 VAL B CA 1
ATOM 5220 C C . VAL B 1 272 ? 24.609 -6.633 7.527 1 91.25 272 VAL B C 1
ATOM 5222 O O . VAL B 1 272 ? 24.031 -6.16 6.551 1 91.25 272 VAL B O 1
ATOM 5225 N N . PRO B 1 273 ? 25.906 -6.691 7.633 1 90.75 273 PRO B N 1
ATOM 5226 C CA . PRO B 1 273 ? 26.703 -6.227 6.496 1 90.75 273 PRO B CA 1
ATOM 5227 C C . PRO B 1 273 ? 26.547 -7.113 5.262 1 90.75 273 PRO B C 1
ATOM 5229 O O . PRO B 1 273 ? 26.469 -8.336 5.383 1 90.75 273 PRO B O 1
ATOM 5232 N N . PHE B 1 274 ? 26.484 -6.438 4.152 1 91.12 274 PHE B N 1
ATOM 5233 C CA . PHE B 1 274 ? 26.344 -7.137 2.881 1 91.12 274 PHE B CA 1
ATOM 5234 C C . PHE B 1 274 ? 27.469 -8.148 2.688 1 91.12 274 PHE B C 1
ATOM 5236 O O . PHE B 1 274 ? 27.234 -9.281 2.258 1 91.12 274 PHE B O 1
ATOM 5243 N N . GLY B 1 275 ? 28.703 -7.762 3.031 1 87.75 275 GLY B N 1
ATOM 5244 C CA . GLY B 1 275 ? 29.875 -8.617 2.877 1 87.75 275 GLY B CA 1
ATOM 5245 C C . GLY B 1 275 ? 29.766 -9.914 3.666 1 87.75 275 GLY B C 1
ATOM 5246 O O . GLY B 1 275 ? 30.25 -10.961 3.219 1 87.75 275 GLY B O 1
ATOM 5247 N N . LYS B 1 276 ? 29.125 -9.883 4.758 1 86 276 LYS B N 1
ATOM 5248 C CA . LYS B 1 276 ? 28.953 -11.07 5.594 1 86 276 LYS B CA 1
ATOM 5249 C C . LYS B 1 276 ? 28.031 -12.094 4.918 1 86 276 LYS B C 1
ATOM 5251 O O . LYS B 1 276 ? 28.25 -13.297 5.047 1 86 276 LYS B O 1
ATOM 5256 N N . LEU B 1 277 ? 27.047 -11.625 4.258 1 87.69 277 LEU B N 1
ATOM 5257 C CA . LEU B 1 277 ? 26.094 -12.516 3.596 1 87.69 277 LEU B CA 1
ATOM 5258 C C . LEU B 1 277 ? 26.688 -13.086 2.311 1 87.69 277 LEU B C 1
ATOM 5260 O O . LEU B 1 277 ? 26.391 -14.227 1.939 1 87.69 277 LEU B O 1
ATOM 5264 N N . VAL B 1 278 ? 27.547 -12.312 1.643 1 85.69 278 VAL B N 1
ATOM 5265 C CA . VAL B 1 278 ? 28.125 -12.727 0.368 1 85.69 278 VAL B CA 1
ATOM 5266 C C . VAL B 1 278 ? 29.266 -13.719 0.612 1 85.69 278 VAL B C 1
ATOM 5268 O O . VAL B 1 278 ? 29.406 -14.695 -0.128 1 85.69 278 VAL B O 1
ATOM 5271 N N . SER B 1 279 ? 30.344 -13.352 1.438 1 76.38 279 SER B N 1
ATOM 5272 C CA . SER B 1 279 ? 31.5 -14.195 1.692 1 76.38 279 SER B CA 1
ATOM 5273 C C . SER B 1 279 ? 31.094 -15.539 2.277 1 76.38 279 SER B C 1
ATOM 5275 O O . SER B 1 279 ? 31.859 -16.5 2.217 1 76.38 279 SER B O 1
ATOM 5277 N N . GLY B 1 280 ? 29.859 -15.898 2.24 1 62 280 GLY B N 1
ATOM 5278 C CA . GLY B 1 280 ? 29.453 -17.219 2.682 1 62 280 GLY B CA 1
ATOM 5279 C C . GLY B 1 280 ? 30 -17.594 4.047 1 62 280 GLY B C 1
ATOM 5280 O O . GLY B 1 280 ? 30.109 -18.766 4.379 1 62 280 GLY B O 1
ATOM 5281 N N . ASP B 1 281 ? 30.906 -16.812 4.555 1 52.19 281 ASP B N 1
ATOM 5282 C CA . ASP B 1 281 ? 31.375 -17.422 5.797 1 52.19 281 ASP B CA 1
ATOM 5283 C C . ASP B 1 281 ? 30.219 -18.078 6.555 1 52.19 281 ASP B C 1
ATOM 5285 O O . ASP B 1 281 ? 29.844 -17.625 7.641 1 52.19 281 ASP B O 1
ATOM 5289 N N . MET B 1 282 ? 29.25 -18.375 5.777 1 49.62 282 MET B N 1
ATOM 5290 C CA . MET B 1 282 ? 28.125 -19.281 6.023 1 49.62 282 MET B CA 1
ATOM 5291 C C . MET B 1 282 ? 28.641 -20.625 6.555 1 49.62 282 MET B C 1
ATOM 5293 O O . MET B 1 282 ? 27.875 -21.594 6.613 1 49.62 282 MET B O 1
ATOM 5297 N N . SER B 1 283 ? 29.828 -20.844 6.426 1 48.09 283 SER B N 1
ATOM 5298 C CA . SER B 1 283 ? 30.297 -22.125 6.953 1 48.09 283 SER B CA 1
ATOM 5299 C C . SER B 1 283 ? 29.469 -22.562 8.148 1 48.09 283 SER B C 1
ATOM 5301 O O . SER B 1 283 ? 29.516 -23.734 8.539 1 48.09 283 SER B O 1
ATOM 5303 N N . ASP B 1 284 ? 28.922 -21.703 8.766 1 47.66 284 ASP B N 1
ATOM 5304 C CA . ASP B 1 284 ? 28.094 -22.188 9.867 1 47.66 284 ASP B CA 1
ATOM 5305 C C . ASP B 1 284 ? 26.641 -22.359 9.43 1 47.66 284 ASP B C 1
ATOM 5307 O O . ASP B 1 284 ? 25.969 -21.391 9.07 1 47.66 284 ASP B O 1
ATOM 5311 N N . GLU B 1 285 ? 26.312 -23.547 8.867 1 52.44 285 GLU B N 1
ATOM 5312 C CA . GLU B 1 285 ? 24.953 -24 8.594 1 52.44 285 GLU B CA 1
ATOM 5313 C C . GLU B 1 285 ? 23.938 -23.219 9.406 1 52.44 285 GLU B C 1
ATOM 5315 O O . GLU B 1 285 ? 22.844 -22.922 8.93 1 52.44 285 GLU B O 1
ATOM 5320 N N . ASN B 1 286 ? 24.406 -22.906 10.523 1 54.69 286 ASN B N 1
ATOM 5321 C CA . ASN B 1 286 ? 23.547 -22.203 11.469 1 54.69 286 ASN B CA 1
ATOM 5322 C C . ASN B 1 286 ? 23.297 -20.766 11.047 1 54.69 286 ASN B C 1
ATOM 5324 O O . ASN B 1 286 ? 22.219 -20.203 11.305 1 54.69 286 ASN B O 1
ATOM 5328 N N . ALA B 1 287 ? 24.234 -20.203 10.25 1 56.31 287 ALA B N 1
ATOM 5329 C CA . ALA B 1 287 ? 24.141 -18.797 9.867 1 56.31 287 ALA B CA 1
ATOM 5330 C C . ALA B 1 287 ? 23.078 -18.594 8.781 1 56.31 287 ALA B C 1
ATOM 5332 O O . ALA B 1 287 ? 22.328 -17.609 8.812 1 56.31 287 ALA B O 1
ATOM 5333 N N . THR B 1 288 ? 22.984 -19.531 7.895 1 63.12 288 THR B N 1
ATOM 5334 C CA . THR B 1 288 ? 21.984 -19.422 6.844 1 63.12 288 THR B CA 1
ATOM 5335 C C . THR B 1 288 ? 20.578 -19.469 7.434 1 63.12 288 THR B C 1
ATOM 5337 O O . THR B 1 288 ? 19.703 -18.688 7.039 1 63.12 288 THR B O 1
ATOM 5340 N N . ASP B 1 289 ? 20.516 -20.281 8.367 1 74.19 289 ASP B N 1
ATOM 5341 C CA . ASP B 1 289 ? 19.188 -20.453 8.938 1 74.19 289 ASP B CA 1
ATOM 5342 C C . ASP B 1 289 ? 18.734 -19.203 9.68 1 74.19 289 ASP B C 1
ATOM 5344 O O . ASP B 1 289 ? 17.578 -18.812 9.602 1 74.19 289 ASP B O 1
ATOM 5348 N N . GLU B 1 290 ? 19.734 -18.531 10.219 1 82.62 290 GLU B N 1
ATOM 5349 C CA . GLU B 1 290 ? 19.406 -17.344 11 1 82.62 290 GLU B CA 1
ATOM 5350 C C . GLU B 1 290 ? 19 -16.188 10.086 1 82.62 290 GLU B C 1
ATOM 5352 O O . GLU B 1 290 ? 18.25 -15.297 10.492 1 82.62 290 GLU B O 1
ATOM 5357 N N . ASN B 1 291 ? 19.453 -16.281 8.875 1 89.44 291 ASN B N 1
ATOM 5358 C CA . ASN B 1 291 ? 19.219 -15.156 7.988 1 89.44 291 ASN B CA 1
ATOM 5359 C C . ASN B 1 291 ? 18.188 -15.484 6.918 1 89.44 291 ASN B C 1
ATOM 5361 O O . ASN B 1 291 ? 18 -14.719 5.973 1 89.44 291 ASN B O 1
ATOM 5365 N N . MET B 1 292 ? 17.547 -16.625 7.117 1 92.88 292 MET B N 1
ATOM 5366 C CA . MET B 1 292 ? 16.453 -16.953 6.207 1 92.88 292 MET B CA 1
ATOM 5367 C C . MET B 1 292 ? 15.25 -16.047 6.449 1 92.88 292 MET B C 1
ATOM 5369 O O . MET B 1 292 ? 14.883 -15.781 7.594 1 92.88 292 MET B O 1
ATOM 5373 N N . VAL B 1 293 ? 14.711 -15.594 5.352 1 96.25 293 VAL B N 1
ATOM 5374 C CA . VAL B 1 293 ? 13.648 -14.609 5.523 1 96.25 293 VAL B CA 1
ATOM 5375 C C . VAL B 1 293 ? 12.43 -15.008 4.695 1 96.25 293 VAL B C 1
ATOM 5377 O O . VAL B 1 293 ? 12.531 -15.844 3.793 1 96.25 293 VAL B O 1
ATOM 5380 N N . ASP B 1 294 ? 11.305 -14.367 5.027 1 95.5 294 ASP B N 1
ATOM 5381 C CA . ASP B 1 294 ? 10.039 -14.578 4.32 1 95.5 294 ASP B CA 1
ATOM 5382 C C . ASP B 1 294 ? 9.922 -13.633 3.127 1 95.5 294 ASP B C 1
ATOM 5384 O O . ASP B 1 294 ? 9.25 -13.953 2.143 1 95.5 294 ASP B O 1
ATOM 5388 N N . CYS B 1 295 ? 10.484 -12.461 3.303 1 97.81 295 CYS B N 1
ATOM 5389 C CA . CYS B 1 295 ? 10.336 -11.398 2.316 1 97.81 295 CYS B CA 1
ATOM 5390 C C . CYS B 1 295 ? 11.68 -10.727 2.033 1 97.81 295 CYS B C 1
ATOM 5392 O O . CYS B 1 295 ? 12.461 -10.484 2.953 1 97.81 295 CYS B O 1
ATOM 5394 N N . LEU B 1 296 ? 11.898 -10.477 0.792 1 98.62 296 LEU B N 1
ATOM 5395 C CA . LEU B 1 296 ? 13.102 -9.773 0.373 1 98.62 296 LEU B CA 1
ATOM 5396 C C . LEU B 1 296 ? 12.75 -8.5 -0.388 1 98.62 296 LEU B C 1
ATOM 5398 O O . LEU B 1 296 ? 12.109 -8.555 -1.44 1 98.62 296 LEU B O 1
ATOM 5402 N N . LEU B 1 297 ? 13.156 -7.375 0.196 1 98.75 297 LEU B N 1
ATOM 5403 C CA . LEU B 1 297 ? 12.938 -6.09 -0.457 1 98.75 297 LEU B CA 1
ATOM 5404 C C . LEU B 1 297 ? 14.266 -5.457 -0.867 1 98.75 297 LEU B C 1
ATOM 5406 O O . LEU B 1 297 ? 15.18 -5.355 -0.054 1 98.75 297 LEU B O 1
ATOM 5410 N N . ILE B 1 298 ? 14.305 -5.047 -2.117 1 98.56 298 ILE B N 1
ATOM 5411 C CA . ILE B 1 298 ? 15.469 -4.332 -2.639 1 98.56 298 ILE B CA 1
ATOM 5412 C C . ILE B 1 298 ? 15.023 -3.008 -3.256 1 98.56 298 ILE B C 1
ATOM 5414 O O . ILE B 1 298 ? 14.109 -2.977 -4.086 1 98.56 298 ILE B O 1
ATOM 5418 N N . ALA B 1 299 ? 15.586 -1.935 -2.834 1 97.44 299 ALA B N 1
ATOM 5419 C CA . ALA B 1 299 ? 15.289 -0.619 -3.393 1 97.44 299 ALA B CA 1
ATOM 5420 C C . ALA B 1 299 ? 16.547 0.224 -3.52 1 97.44 299 ALA B C 1
ATOM 5422 O O . ALA B 1 299 ? 17.047 0.759 -2.527 1 97.44 299 ALA B O 1
ATOM 5423 N N . THR B 1 300 ? 17.047 0.396 -4.734 1 94.12 300 THR B N 1
ATOM 5424 C CA . THR B 1 300 ? 18.297 1.119 -4.898 1 94.12 300 THR B CA 1
ATOM 5425 C C . THR B 1 300 ? 18.453 1.626 -6.328 1 94.12 300 THR B C 1
ATOM 5427 O O . THR B 1 300 ? 18.016 0.966 -7.277 1 94.12 300 THR B O 1
ATOM 5430 N N . ASN B 1 301 ? 18.984 2.75 -6.449 1 92.62 301 ASN B N 1
ATOM 5431 C CA . ASN B 1 301 ? 19.469 3.246 -7.73 1 92.62 301 ASN B CA 1
ATOM 5432 C C . ASN B 1 301 ? 21 3.301 -7.773 1 92.62 301 ASN B C 1
ATOM 5434 O O . ASN B 1 301 ? 21.578 3.623 -8.805 1 92.62 301 ASN B O 1
ATOM 5438 N N . GLN B 1 302 ? 21.609 2.934 -6.711 1 91.75 302 GLN B N 1
ATOM 5439 C CA . GLN B 1 302 ? 23.047 3.094 -6.59 1 91.75 302 GLN B CA 1
ATOM 5440 C C . GLN B 1 302 ? 23.781 1.799 -6.934 1 91.75 302 GLN B C 1
ATOM 5442 O O . GLN B 1 302 ? 24.922 1.828 -7.41 1 91.75 302 GLN B O 1
ATOM 5447 N N . TYR B 1 303 ? 23.156 0.705 -6.629 1 93 303 TYR B N 1
ATOM 5448 C CA . TYR B 1 303 ? 23.766 -0.595 -6.891 1 93 303 TYR B CA 1
ATOM 5449 C C . TYR B 1 303 ? 23 -1.358 -7.953 1 93 303 TYR B C 1
ATOM 5451 O O . TYR B 1 303 ? 21.844 -1.02 -8.258 1 93 303 TYR B O 1
ATOM 5459 N N . SER B 1 304 ? 23.688 -2.354 -8.5 1 95.19 304 SER B N 1
ATOM 5460 C CA . SER B 1 304 ? 23.031 -3.219 -9.484 1 95.19 304 SER B CA 1
ATOM 5461 C C . SER B 1 304 ? 22.016 -4.148 -8.828 1 95.19 304 SER B C 1
ATOM 5463 O O . SER B 1 304 ? 22.391 -5.039 -8.062 1 95.19 304 SER B O 1
ATOM 5465 N N . PRO B 1 305 ? 20.766 -3.996 -9.18 1 96.69 305 PRO B N 1
ATOM 5466 C CA . PRO B 1 305 ? 19.75 -4.844 -8.562 1 96.69 305 PRO B CA 1
ATOM 5467 C C . PRO B 1 305 ? 20 -6.332 -8.773 1 96.69 305 PRO B C 1
ATOM 5469 O O . PRO B 1 305 ? 19.766 -7.141 -7.875 1 96.69 305 PRO B O 1
ATOM 5472 N N . ILE B 1 306 ? 20.5 -6.691 -9.93 1 97.12 306 ILE B N 1
ATOM 5473 C CA . ILE B 1 306 ? 20.734 -8.102 -10.234 1 97.12 306 ILE B CA 1
ATOM 5474 C C . ILE B 1 306 ? 21.828 -8.648 -9.328 1 97.12 306 ILE B C 1
ATOM 5476 O O . ILE B 1 306 ? 21.766 -9.797 -8.883 1 97.12 306 ILE B O 1
ATOM 5480 N N . SER B 1 307 ? 22.859 -7.871 -9.133 1 95.62 307 SER B N 1
ATOM 5481 C CA . SER B 1 307 ? 23.938 -8.289 -8.234 1 95.62 307 SER B CA 1
ATOM 5482 C C . SER B 1 307 ? 23.422 -8.477 -6.812 1 95.62 307 SER B C 1
ATOM 5484 O O . SER B 1 307 ? 23.734 -9.477 -6.164 1 95.62 307 SER B O 1
ATOM 5486 N N . VAL B 1 308 ? 22.656 -7.547 -6.363 1 96.31 308 VAL B N 1
ATOM 5487 C CA . VAL B 1 308 ? 22.109 -7.621 -5.016 1 96.31 308 VAL B CA 1
ATOM 5488 C C . VAL B 1 308 ? 21.172 -8.828 -4.902 1 96.31 308 VAL B C 1
ATOM 5490 O O . VAL B 1 308 ? 21.281 -9.609 -3.953 1 96.31 308 VAL B O 1
ATOM 5493 N N . LEU B 1 309 ? 20.281 -9 -5.855 1 97.38 309 LEU B N 1
ATOM 5494 C CA . LEU B 1 309 ? 19.328 -10.109 -5.867 1 97.38 309 LEU B CA 1
ATOM 5495 C C . LEU B 1 309 ? 20.062 -11.445 -5.836 1 97.38 309 LEU B C 1
ATOM 5497 O O . LEU B 1 309 ? 19.719 -12.32 -5.039 1 97.38 309 LEU B O 1
ATOM 5501 N N . THR B 1 310 ? 21.078 -11.586 -6.68 1 95.31 310 THR B N 1
ATOM 5502 C CA . THR B 1 310 ? 21.797 -12.844 -6.801 1 95.31 310 THR B CA 1
ATOM 5503 C C . THR B 1 310 ? 22.422 -13.242 -5.465 1 95.31 310 THR B C 1
ATOM 5505 O O . THR B 1 310 ? 22.422 -14.422 -5.102 1 95.31 310 THR B O 1
ATOM 5508 N N . ASN B 1 311 ? 22.875 -12.32 -4.734 1 94.06 311 ASN B N 1
ATOM 5509 C CA . ASN B 1 311 ? 23.594 -12.594 -3.492 1 94.06 311 ASN B CA 1
ATOM 5510 C C . ASN B 1 311 ? 22.641 -12.781 -2.322 1 94.06 311 ASN B C 1
ATOM 5512 O O . ASN B 1 311 ? 22.938 -13.516 -1.376 1 94.06 311 ASN B O 1
ATOM 5516 N N . LEU B 1 312 ? 21.469 -12.188 -2.377 1 95.75 312 LEU B N 1
ATOM 5517 C CA . LEU B 1 312 ? 20.547 -12.234 -1.237 1 95.75 312 LEU B CA 1
ATOM 5518 C C . LEU B 1 312 ? 19.469 -13.273 -1.456 1 95.75 312 LEU B C 1
ATOM 5520 O O . LEU B 1 312 ? 18.828 -13.727 -0.5 1 95.75 312 LEU B O 1
ATOM 5524 N N . TYR B 1 313 ? 19.266 -13.703 -2.666 1 95.12 313 TYR B N 1
ATOM 5525 C CA . TYR B 1 313 ? 18.188 -14.609 -3.057 1 95.12 313 TYR B CA 1
ATOM 5526 C C . TYR B 1 313 ? 18.281 -15.93 -2.305 1 95.12 313 TYR B C 1
ATOM 5528 O O . TYR B 1 313 ? 17.266 -16.516 -1.929 1 95.12 313 TYR B O 1
ATOM 5536 N N . PRO B 1 314 ? 19.516 -16.422 -2.037 1 93.31 314 PRO B N 1
ATOM 5537 C CA . PRO B 1 314 ? 19.641 -17.688 -1.309 1 93.31 314 PRO B CA 1
ATOM 5538 C C . PRO B 1 314 ? 19.031 -17.609 0.093 1 93.31 314 PRO B C 1
ATOM 5540 O O . PRO B 1 314 ? 18.672 -18.641 0.661 1 93.31 314 PRO B O 1
ATOM 5543 N N . TYR B 1 315 ? 18.844 -16.484 0.644 1 94.25 315 TYR B N 1
ATOM 5544 C CA . TYR B 1 315 ? 18.359 -16.328 2.008 1 94.25 315 TYR B CA 1
ATOM 5545 C C . TYR B 1 315 ? 16.844 -16.188 2.023 1 94.25 315 TYR B C 1
ATOM 5547 O O . TYR B 1 315 ? 16.219 -16.156 3.094 1 94.25 315 TYR B O 1
ATOM 5555 N N . LEU B 1 316 ? 16.219 -16.062 0.935 1 95.06 316 LEU B N 1
ATOM 5556 C CA . LEU B 1 316 ? 14.766 -16.094 0.826 1 95.06 316 LEU B CA 1
ATOM 5557 C C . LEU B 1 316 ? 14.25 -17.531 0.832 1 95.06 316 LEU B C 1
ATOM 5559 O O . LEU B 1 316 ? 14.703 -18.359 0.036 1 95.06 316 LEU B O 1
ATOM 5563 N N . ARG B 1 317 ? 13.398 -17.797 1.689 1 92.06 317 ARG B N 1
ATOM 5564 C CA . ARG B 1 317 ? 12.867 -19.156 1.771 1 92.06 317 ARG B CA 1
ATOM 5565 C C . ARG B 1 317 ? 12.008 -19.484 0.554 1 92.06 317 ARG B C 1
ATOM 5567 O O . ARG B 1 317 ? 11.562 -18.578 -0.158 1 92.06 317 ARG B O 1
ATOM 5574 N N . GLU B 1 318 ? 11.781 -20.75 0.395 1 89.06 318 GLU B N 1
ATOM 5575 C CA . GLU B 1 318 ? 10.82 -21.156 -0.627 1 89.06 318 GLU B CA 1
ATOM 5576 C C . GLU B 1 318 ? 9.422 -20.625 -0.321 1 89.06 318 GLU B C 1
ATOM 5578 O O . GLU B 1 318 ? 9.016 -20.578 0.839 1 89.06 318 GLU B O 1
ATOM 5583 N N . SER B 1 319 ? 8.742 -20.188 -1.351 1 88.81 319 SER B N 1
ATOM 5584 C CA . SER B 1 319 ? 7.414 -19.594 -1.263 1 88.81 319 SER B CA 1
ATOM 5585 C C . SER B 1 319 ? 7.48 -18.188 -0.669 1 88.81 319 SER B C 1
ATOM 5587 O O . SER B 1 319 ? 6.445 -17.578 -0.39 1 88.81 319 SER B O 1
ATOM 5589 N N . GLY B 1 320 ? 8.695 -17.75 -0.44 1 93.56 320 GLY B N 1
ATOM 5590 C CA . GLY B 1 320 ? 8.867 -16.375 -0.01 1 93.56 320 GLY B CA 1
ATOM 5591 C C . GLY B 1 320 ? 8.641 -15.367 -1.124 1 93.56 320 GLY B C 1
ATOM 5592 O O . GLY B 1 320 ? 8.773 -15.703 -2.305 1 93.56 320 GLY B O 1
ATOM 5593 N N . SER B 1 321 ? 8.359 -14.164 -0.717 1 96.06 321 SER B N 1
ATOM 5594 C CA . SER B 1 321 ? 8.086 -13.109 -1.688 1 96.06 321 SER B CA 1
ATOM 5595 C C . SER B 1 321 ? 9.266 -12.148 -1.806 1 96.06 321 SER B C 1
ATOM 5597 O O . SER B 1 321 ? 9.969 -11.898 -0.825 1 96.06 321 SER B O 1
ATOM 5599 N N . PHE B 1 322 ? 9.469 -11.664 -2.994 1 98.31 322 PHE B N 1
ATOM 5600 C CA . PHE B 1 322 ? 10.445 -10.594 -3.18 1 98.31 322 PHE B CA 1
ATOM 5601 C C . PHE B 1 322 ? 9.852 -9.445 -3.984 1 98.31 322 PHE B C 1
ATOM 5603 O O . PHE B 1 322 ? 8.922 -9.648 -4.77 1 98.31 322 PHE B O 1
ATOM 5610 N N . ALA B 1 323 ? 10.305 -8.289 -3.773 1 98.69 323 ALA B N 1
ATOM 5611 C CA . ALA B 1 323 ? 9.969 -7.09 -4.527 1 98.69 323 ALA B CA 1
ATOM 5612 C C . ALA B 1 323 ? 11.188 -6.176 -4.668 1 98.69 323 ALA B C 1
ATOM 5614 O O . ALA B 1 323 ? 11.883 -5.898 -3.688 1 98.69 323 ALA B O 1
ATOM 5615 N N . ILE B 1 324 ? 11.438 -5.738 -5.883 1 98.75 324 ILE B N 1
ATOM 5616 C CA . ILE B 1 324 ? 12.602 -4.918 -6.195 1 98.75 324 ILE B CA 1
ATOM 5617 C C . ILE B 1 324 ? 12.148 -3.613 -6.848 1 98.75 324 ILE B C 1
ATOM 5619 O O . ILE B 1 324 ? 11.461 -3.629 -7.871 1 98.75 324 ILE B O 1
ATOM 5623 N N . TYR B 1 325 ? 12.594 -2.557 -6.23 1 98.19 325 TYR B N 1
ATOM 5624 C CA . TYR B 1 325 ? 12.305 -1.237 -6.781 1 98.19 325 TYR B CA 1
ATOM 5625 C C . TYR B 1 325 ? 13.531 -0.64 -7.453 1 98.19 325 TYR B C 1
ATOM 5627 O O . TYR B 1 325 ? 14.641 -0.734 -6.926 1 98.19 325 TYR B O 1
ATOM 5635 N N . SER B 1 326 ? 13.227 0.039 -8.586 1 97.06 326 SER B N 1
ATOM 5636 C CA . SER B 1 326 ? 14.203 0.887 -9.266 1 97.06 326 SER B CA 1
ATOM 5637 C C . SER B 1 326 ? 13.508 1.998 -10.055 1 97.06 326 SER B C 1
ATOM 5639 O O . SER B 1 326 ? 12.406 1.809 -10.57 1 97.06 326 SER B O 1
ATOM 5641 N N . SER B 1 327 ? 14.227 3.107 -10.141 1 94.62 327 SER B N 1
ATOM 5642 C CA . SER B 1 327 ? 13.695 4.195 -10.953 1 94.62 327 SER B CA 1
ATOM 5643 C C . SER B 1 327 ? 13.812 3.875 -12.445 1 94.62 327 SER B C 1
ATOM 5645 O O . SER B 1 327 ? 13.18 4.535 -13.273 1 94.62 327 SER B O 1
ATOM 5647 N N . TYR B 1 328 ? 14.539 2.779 -12.719 1 94.31 328 TYR B N 1
ATOM 5648 C CA . TYR B 1 328 ? 14.789 2.416 -14.109 1 94.31 328 TYR B CA 1
ATOM 5649 C C . TYR B 1 328 ? 14.258 1.019 -14.414 1 94.31 328 TYR B C 1
ATOM 5651 O O . TYR B 1 328 ? 14.359 0.117 -13.578 1 94.31 328 TYR B O 1
ATOM 5659 N N . ARG B 1 329 ? 13.805 0.832 -15.578 1 94.06 329 ARG B N 1
ATOM 5660 C CA . ARG B 1 329 ? 13.164 -0.42 -15.969 1 94.06 329 ARG B CA 1
ATOM 5661 C C . ARG B 1 329 ? 14.195 -1.48 -16.328 1 94.06 329 ARG B C 1
ATOM 5663 O O . ARG B 1 329 ? 14.047 -2.648 -15.961 1 94.06 329 ARG B O 1
ATOM 5670 N N . GLU B 1 330 ? 15.258 -1.127 -16.953 1 94.5 330 GLU B N 1
ATOM 5671 C CA . GLU B 1 330 ? 16.219 -2.043 -17.578 1 94.5 330 GLU B CA 1
ATOM 5672 C C . GLU B 1 330 ? 16.859 -2.949 -16.531 1 94.5 330 GLU B C 1
ATOM 5674 O O . GLU B 1 330 ? 16.953 -4.164 -16.719 1 94.5 330 GLU B O 1
ATOM 5679 N N . PRO B 1 331 ? 17.281 -2.359 -15.414 1 96.5 331 PRO B N 1
ATOM 5680 C CA . PRO B 1 331 ? 17.875 -3.244 -14.406 1 96.5 331 PRO B CA 1
ATOM 5681 C C . PRO B 1 331 ? 16.906 -4.309 -13.906 1 96.5 331 PRO B C 1
ATOM 5683 O O . PRO B 1 331 ? 17.312 -5.426 -13.578 1 96.5 331 PRO B O 1
ATOM 5686 N N . LEU B 1 332 ? 15.68 -3.971 -13.844 1 97.31 332 LEU B N 1
ATOM 5687 C CA . LEU B 1 332 ? 14.672 -4.918 -13.367 1 97.31 332 LEU B CA 1
ATOM 5688 C C . LEU B 1 332 ? 14.375 -5.973 -14.43 1 97.31 332 LEU B C 1
ATOM 5690 O O . LEU B 1 332 ? 14.07 -7.121 -14.102 1 97.31 332 LEU B O 1
ATOM 5694 N N . GLU B 1 333 ? 14.508 -5.59 -15.656 1 96 333 GLU B N 1
ATOM 5695 C CA . GLU B 1 333 ? 14.367 -6.555 -16.75 1 96 333 GLU B CA 1
ATOM 5696 C C . GLU B 1 333 ? 15.461 -7.617 -16.688 1 96 333 GLU B C 1
ATOM 5698 O O . GLU B 1 333 ? 15.203 -8.797 -16.953 1 96 333 GLU B O 1
ATOM 5703 N N . GLU B 1 334 ? 16.562 -7.145 -16.391 1 95.88 334 GLU B N 1
ATOM 5704 C CA . GLU B 1 334 ? 17.672 -8.078 -16.234 1 95.88 334 GLU B CA 1
ATOM 5705 C C . GLU B 1 334 ? 17.391 -9.086 -15.125 1 95.88 334 GLU B C 1
ATOM 5707 O O . GLU B 1 334 ? 17.625 -10.289 -15.289 1 95.88 334 GLU B O 1
ATOM 5712 N N . CYS B 1 335 ? 16.906 -8.586 -14.031 1 97.5 335 CYS B N 1
ATOM 5713 C CA . CYS B 1 335 ? 16.531 -9.461 -12.922 1 97.5 335 CYS B CA 1
ATOM 5714 C C . CYS B 1 335 ? 15.445 -10.445 -13.352 1 97.5 335 CYS B C 1
ATOM 5716 O O . CYS B 1 335 ? 15.523 -11.633 -13.047 1 97.5 335 CYS B O 1
ATOM 5718 N N . HIS B 1 336 ? 14.516 -9.906 -14.031 1 96.5 336 HIS B N 1
ATOM 5719 C CA . HIS B 1 336 ? 13.422 -10.727 -14.523 1 96.5 336 HIS B CA 1
ATOM 5720 C C . HIS B 1 336 ? 13.93 -11.883 -15.375 1 96.5 336 HIS B C 1
ATOM 5722 O O . HIS B 1 336 ? 13.547 -13.039 -15.164 1 96.5 336 HIS B O 1
ATOM 5728 N N . ASN B 1 337 ? 14.758 -11.586 -16.281 1 93.19 337 ASN B N 1
ATOM 5729 C CA . ASN B 1 337 ? 15.305 -12.594 -17.188 1 93.19 337 ASN B CA 1
ATOM 5730 C C . ASN B 1 337 ? 16.109 -13.641 -16.438 1 93.19 337 ASN B C 1
ATOM 5732 O O . ASN B 1 337 ? 16.016 -14.836 -16.719 1 93.19 337 ASN B O 1
ATOM 5736 N N . LYS B 1 338 ? 16.828 -13.211 -15.547 1 93.69 338 LYS B N 1
ATOM 5737 C CA . LYS B 1 338 ? 17.625 -14.141 -14.75 1 93.69 338 LYS B CA 1
ATOM 5738 C C . LYS B 1 338 ? 16.734 -15.117 -13.992 1 93.69 338 LYS B C 1
ATOM 5740 O O . LYS B 1 338 ? 16.984 -16.328 -13.984 1 93.69 338 LYS B O 1
ATOM 5745 N N . LEU B 1 339 ? 15.758 -14.602 -13.328 1 93.81 339 LEU B N 1
ATOM 5746 C CA . LEU B 1 339 ? 14.844 -15.422 -12.555 1 93.81 339 LEU B CA 1
ATOM 5747 C C . LEU B 1 339 ? 14.117 -16.422 -13.445 1 93.81 339 LEU B C 1
ATOM 5749 O O . LEU B 1 339 ? 13.906 -17.578 -13.055 1 93.81 339 LEU B O 1
ATOM 5753 N N . LYS B 1 340 ? 13.781 -15.961 -14.555 1 86.62 340 LYS B N 1
ATOM 5754 C CA . LYS B 1 340 ? 13.109 -16.812 -15.531 1 86.62 340 LYS B CA 1
ATOM 5755 C C . LYS B 1 340 ? 14.039 -17.922 -16.016 1 86.62 340 LYS B C 1
ATOM 5757 O O . LYS B 1 340 ? 13.656 -19.094 -16.062 1 86.62 340 LYS B O 1
ATOM 5762 N N . ASP B 1 341 ? 15.211 -17.547 -16.359 1 86.69 341 ASP B N 1
ATOM 5763 C CA . ASP B 1 341 ? 16.203 -18.5 -16.844 1 86.69 341 ASP B CA 1
ATOM 5764 C C . ASP B 1 341 ? 16.531 -19.547 -15.773 1 86.69 341 ASP B C 1
ATOM 5766 O O . ASP B 1 341 ? 16.672 -20.734 -16.078 1 86.69 341 ASP B O 1
ATOM 5770 N N . ASP B 1 342 ? 16.594 -19.062 -14.57 1 88.31 342 ASP B N 1
ATOM 5771 C CA . ASP B 1 342 ? 16.906 -19.938 -13.453 1 88.31 342 ASP B CA 1
ATOM 5772 C C . ASP B 1 342 ? 15.688 -20.766 -13.039 1 88.31 342 ASP B C 1
ATOM 5774 O O . ASP B 1 342 ? 15.805 -21.719 -12.273 1 88.31 342 ASP B O 1
ATOM 5778 N N . LYS B 1 343 ? 14.508 -20.375 -13.508 1 86.88 343 LYS B N 1
ATOM 5779 C CA . LYS B 1 343 ? 13.25 -21.016 -13.109 1 86.88 343 LYS B CA 1
ATOM 5780 C C . LYS B 1 343 ? 13.102 -21.047 -11.594 1 86.88 343 LYS B C 1
ATOM 5782 O O . LYS B 1 343 ? 12.711 -22.062 -11.031 1 86.88 343 LYS B O 1
ATOM 5787 N N . SER B 1 344 ? 13.43 -20 -11 1 90.75 344 SER B N 1
ATOM 5788 C CA . SER B 1 344 ? 13.492 -19.984 -9.547 1 90.75 344 SER B CA 1
ATOM 5789 C C . SER B 1 344 ? 12.367 -19.125 -8.961 1 90.75 344 SER B C 1
ATOM 5791 O O . SER B 1 344 ? 12.312 -18.906 -7.746 1 90.75 344 SER B O 1
ATOM 5793 N N . ALA B 1 345 ? 11.531 -18.594 -9.805 1 92.62 345 ALA B N 1
ATOM 5794 C CA . ALA B 1 345 ? 10.453 -17.75 -9.305 1 92.62 345 ALA B CA 1
ATOM 5795 C C . ALA B 1 345 ? 9.172 -17.953 -10.109 1 92.62 345 ALA B C 1
ATOM 5797 O O . ALA B 1 345 ? 9.227 -18.359 -11.273 1 92.62 345 ALA B O 1
ATOM 5798 N N . VAL B 1 346 ? 8.086 -17.719 -9.422 1 88.31 346 VAL B N 1
ATOM 5799 C CA . VAL B 1 346 ? 6.781 -17.781 -10.078 1 88.31 346 VAL B CA 1
ATOM 5800 C C . VAL B 1 346 ? 6.031 -16.469 -9.836 1 88.31 346 VAL B C 1
ATOM 5802 O O . VAL B 1 346 ? 6.391 -15.695 -8.953 1 88.31 346 VAL B O 1
ATOM 5805 N N . LEU B 1 347 ? 5.004 -16.219 -10.641 1 88.25 347 LEU B N 1
ATOM 5806 C CA . LEU B 1 347 ? 4.176 -15.016 -10.539 1 88.25 347 LEU B CA 1
ATOM 5807 C C . LEU B 1 347 ? 5.027 -13.75 -10.617 1 88.25 347 LEU B C 1
ATOM 5809 O O . LEU B 1 347 ? 4.828 -12.812 -9.844 1 88.25 347 LEU B O 1
ATOM 5813 N N . VAL B 1 348 ? 6.004 -13.844 -11.508 1 92.62 348 VAL B N 1
ATOM 5814 C CA . VAL B 1 348 ? 6.914 -12.711 -11.664 1 92.62 348 VAL B CA 1
ATOM 5815 C C . VAL B 1 348 ? 6.238 -11.617 -12.484 1 92.62 348 VAL B C 1
ATOM 5817 O O . VAL B 1 348 ? 5.691 -11.883 -13.555 1 92.62 348 VAL B O 1
ATOM 5820 N N . GLN B 1 349 ? 6.25 -10.438 -11.953 1 92.69 349 GLN B N 1
ATOM 5821 C CA . GLN B 1 349 ? 5.617 -9.336 -12.68 1 92.69 349 GLN B CA 1
ATOM 5822 C C . GLN B 1 349 ? 6.426 -8.047 -12.523 1 92.69 349 GLN B C 1
ATOM 5824 O O . GLN B 1 349 ? 7 -7.789 -11.469 1 92.69 349 GLN B O 1
ATOM 5829 N N . LEU B 1 350 ? 6.508 -7.344 -13.617 1 95.44 350 LEU B N 1
ATOM 5830 C CA . LEU B 1 350 ? 7.102 -6.012 -13.656 1 95.44 350 LEU B CA 1
ATOM 5831 C C . LEU B 1 350 ? 6.023 -4.941 -13.82 1 95.44 350 LEU B C 1
ATOM 5833 O O . LEU B 1 350 ? 5.266 -4.965 -14.789 1 95.44 350 LEU B O 1
ATOM 5837 N N . THR B 1 351 ? 5.973 -4.012 -12.82 1 93.38 351 THR B N 1
ATOM 5838 C CA . THR B 1 351 ? 4.883 -3.043 -12.828 1 93.38 351 THR B CA 1
ATOM 5839 C C . THR B 1 351 ? 5.418 -1.621 -12.695 1 93.38 351 THR B C 1
ATOM 5841 O O . THR B 1 351 ? 6.504 -1.412 -12.148 1 93.38 351 THR B O 1
ATOM 5844 N N . GLU B 1 352 ? 4.688 -0.743 -13.242 1 90.88 352 GLU B N 1
ATOM 5845 C CA . GLU B 1 352 ? 4.871 0.696 -13.07 1 90.88 352 GLU B CA 1
ATOM 5846 C C . GLU B 1 352 ? 3.613 1.349 -12.508 1 90.88 352 GLU B C 1
ATOM 5848 O O . GLU B 1 352 ? 2.502 1.058 -12.953 1 90.88 352 GLU B O 1
ATOM 5853 N N . THR B 1 353 ? 3.797 2.176 -11.484 1 87.06 353 THR B N 1
ATOM 5854 C CA . THR B 1 353 ? 2.645 2.857 -10.906 1 87.06 353 THR B CA 1
ATOM 5855 C C . THR B 1 353 ? 2.75 4.367 -11.109 1 87.06 353 THR B C 1
ATOM 5857 O O . THR B 1 353 ? 3.854 4.918 -11.156 1 87.06 353 THR B O 1
ATOM 5860 N N . TRP B 1 354 ? 1.581 4.953 -11.289 1 85.44 354 TRP B N 1
ATOM 5861 C CA . TRP B 1 354 ? 1.461 6.402 -11.383 1 85.44 354 TRP B CA 1
ATOM 5862 C C . TRP B 1 354 ? 0.342 6.918 -10.484 1 85.44 354 TRP B C 1
ATOM 5864 O O . TRP B 1 354 ? -0.635 6.207 -10.234 1 85.44 354 TRP B O 1
ATOM 5874 N N . MET B 1 355 ? 0.588 8.117 -9.984 1 87.31 355 MET B N 1
ATOM 5875 C CA . MET B 1 355 ? -0.402 8.742 -9.109 1 87.31 355 MET B CA 1
ATOM 5876 C C . MET B 1 355 ? -0.575 10.219 -9.445 1 87.31 355 MET B C 1
ATOM 5878 O O . MET B 1 355 ? 0.4 10.906 -9.75 1 87.31 355 MET B O 1
ATOM 5882 N N . ARG B 1 356 ? -1.826 10.609 -9.422 1 86.88 356 ARG B N 1
ATOM 5883 C CA . ARG B 1 356 ? -2.145 12.008 -9.672 1 86.88 356 ARG B CA 1
ATOM 5884 C C . ARG B 1 356 ? -3.027 12.578 -8.57 1 86.88 356 ARG B C 1
ATOM 5886 O O . ARG B 1 356 ? -4 11.945 -8.156 1 86.88 356 ARG B O 1
ATOM 5893 N N . GLU B 1 357 ? -2.645 13.711 -8.094 1 87.81 357 GLU B N 1
ATOM 5894 C CA . GLU B 1 357 ? -3.453 14.43 -7.117 1 87.81 357 GLU B CA 1
ATOM 5895 C C . GLU B 1 357 ? -4.301 15.508 -7.781 1 87.81 357 GLU B C 1
ATOM 5897 O O . GLU B 1 357 ? -3.873 16.125 -8.758 1 87.81 357 GLU B O 1
ATOM 5902 N N . TYR B 1 358 ? -5.5 15.734 -7.18 1 89.38 358 TYR B N 1
ATOM 5903 C CA . TYR B 1 358 ? -6.418 16.719 -7.734 1 89.38 358 TYR B CA 1
ATOM 5904 C C . TYR B 1 358 ? -6.633 17.875 -6.766 1 89.38 358 TYR B C 1
ATOM 5906 O O . TYR B 1 358 ? -6.723 17.672 -5.555 1 89.38 358 TYR B O 1
ATOM 5914 N N . GLN B 1 359 ? -6.625 18.969 -7.359 1 85.69 359 GLN B N 1
ATOM 5915 C CA . GLN B 1 359 ? -7.074 20.141 -6.617 1 85.69 359 GLN B CA 1
ATOM 5916 C C . GLN B 1 359 ? -8.586 20.328 -6.746 1 85.69 359 GLN B C 1
ATOM 5918 O O . GLN B 1 359 ? -9.102 20.516 -7.852 1 85.69 359 GLN B O 1
ATOM 5923 N N . VAL B 1 360 ? -9.219 20.219 -5.645 1 87 360 VAL B N 1
ATOM 5924 C CA . VAL B 1 360 ? -10.672 20.375 -5.652 1 87 360 VAL B CA 1
ATOM 5925 C C . VAL B 1 360 ? -11.047 21.797 -5.266 1 87 360 VAL B C 1
ATOM 5927 O O . VAL B 1 360 ? -10.758 22.25 -4.152 1 87 360 VAL B O 1
ATOM 5930 N N . LEU B 1 361 ? -11.547 22.531 -6.195 1 79.25 361 LEU B N 1
ATOM 5931 C CA . LEU B 1 361 ? -12.008 23.906 -6 1 79.25 361 LEU B CA 1
ATOM 5932 C C . LEU B 1 361 ? -13.523 23.984 -6.172 1 79.25 361 LEU B C 1
ATOM 5934 O O . LEU B 1 361 ? -14.148 23.062 -6.695 1 79.25 361 LEU B O 1
ATOM 5938 N N . PRO B 1 362 ? -14.055 25.047 -5.578 1 72.44 362 PRO B N 1
ATOM 5939 C CA . PRO B 1 362 ? -15.492 25.188 -5.809 1 72.44 362 PRO B CA 1
ATOM 5940 C C . PRO B 1 362 ? -15.859 25.109 -7.289 1 72.44 362 PRO B C 1
ATOM 5942 O O . PRO B 1 362 ? -15.391 25.922 -8.086 1 72.44 362 PRO B O 1
ATOM 5945 N N . LYS B 1 363 ? -16.516 24.188 -7.648 1 73.06 363 LYS B N 1
ATOM 5946 C CA . LYS B 1 363 ? -17.109 23.953 -8.961 1 73.06 363 LYS B CA 1
ATOM 5947 C C . LYS B 1 363 ? -16.047 23.547 -9.984 1 73.06 363 LYS B C 1
ATOM 5949 O O . LYS B 1 363 ? -16.297 23.594 -11.188 1 73.06 363 LYS B O 1
ATOM 5954 N N . ARG B 1 364 ? -14.922 23.391 -9.562 1 80.75 364 ARG B N 1
ATOM 5955 C CA . ARG B 1 364 ? -13.922 22.922 -10.516 1 80.75 364 ARG B CA 1
ATOM 5956 C C . ARG B 1 364 ? -12.898 22.031 -9.828 1 80.75 364 ARG B C 1
ATOM 5958 O O . ARG B 1 364 ? -12.562 22.234 -8.664 1 80.75 364 ARG B O 1
ATOM 5965 N N . THR B 1 365 ? -12.531 21.047 -10.523 1 82.94 365 THR B N 1
ATOM 5966 C CA . THR B 1 365 ? -11.484 20.125 -10.078 1 82.94 365 THR B CA 1
ATOM 5967 C C . THR B 1 365 ? -10.422 19.953 -11.164 1 82.94 365 THR B C 1
ATOM 5969 O O . THR B 1 365 ? -10.75 19.734 -12.328 1 82.94 365 THR B O 1
ATOM 5972 N N . HIS B 1 366 ? -9.141 20.203 -10.805 1 83.81 366 HIS B N 1
ATOM 5973 C CA . HIS B 1 366 ? -8.047 20.109 -11.766 1 83.81 366 HIS B CA 1
ATOM 5974 C C . HIS B 1 366 ? -6.93 19.203 -11.234 1 83.81 366 HIS B C 1
ATOM 5976 O O . HIS B 1 366 ? -6.609 19.25 -10.047 1 83.81 366 HIS B O 1
ATOM 5982 N N . PRO B 1 367 ? -6.441 18.375 -12.156 1 80.75 367 PRO B N 1
ATOM 5983 C CA . PRO B 1 367 ? -5.23 17.672 -11.742 1 80.75 367 PRO B CA 1
ATOM 5984 C C . PRO B 1 367 ? -4.102 18.609 -11.336 1 80.75 367 PRO B C 1
ATOM 5986 O O . PRO B 1 367 ? -3.941 19.688 -11.93 1 80.75 367 PRO B O 1
ATOM 5989 N N . MET B 1 368 ? -3.404 18.219 -10.281 1 77.31 368 MET B N 1
ATOM 5990 C CA . MET B 1 368 ? -2.236 19 -9.906 1 77.31 368 MET B CA 1
ATOM 5991 C C . MET B 1 368 ? -1.13 18.875 -10.953 1 77.31 368 MET B C 1
ATOM 5993 O O . MET B 1 368 ? -0.896 17.781 -11.477 1 77.31 368 MET B O 1
ATOM 5997 N N . MET B 1 369 ? -0.637 19.891 -11.438 1 59.34 369 MET B N 1
ATOM 5998 C CA . MET B 1 369 ? 0.337 19.938 -12.523 1 59.34 369 MET B CA 1
ATOM 5999 C C . MET B 1 369 ? 1.682 19.375 -12.07 1 59.34 369 MET B C 1
ATOM 6001 O O . MET B 1 369 ? 2.496 18.969 -12.898 1 59.34 369 MET B O 1
ATOM 6005 N N . THR B 1 370 ? 1.952 19.438 -10.883 1 55.81 370 THR B N 1
ATOM 6006 C CA . THR B 1 370 ? 3.271 19.062 -10.383 1 55.81 370 THR B CA 1
ATOM 6007 C C . THR B 1 370 ? 3.42 17.547 -10.312 1 55.81 370 THR B C 1
ATOM 6009 O O . THR B 1 370 ? 4.395 17.047 -9.766 1 55.81 370 THR B O 1
ATOM 6012 N N . THR B 1 371 ? 2.514 16.891 -10.906 1 60.69 371 THR B N 1
ATOM 6013 C CA . THR B 1 371 ? 2.607 15.453 -10.719 1 60.69 371 THR B CA 1
ATOM 6014 C C . THR B 1 371 ? 3.791 14.883 -11.492 1 60.69 371 THR B C 1
ATOM 6016 O O . THR B 1 371 ? 3.975 15.195 -12.672 1 60.69 371 THR B O 1
ATOM 6019 N N . SER B 1 372 ? 4.801 14.461 -10.703 1 63.19 372 SER B N 1
ATOM 6020 C CA . SER B 1 372 ? 5.949 13.805 -11.328 1 63.19 372 SER B CA 1
ATOM 6021 C C . SER B 1 372 ? 5.531 12.555 -12.094 1 63.19 372 SER B C 1
ATOM 6023 O O . SER B 1 372 ? 4.57 11.883 -11.711 1 63.19 372 SER B O 1
ATOM 6025 N N . SER B 1 373 ? 5.996 12.445 -13.258 1 60.16 373 SER B N 1
ATOM 6026 C CA . SER B 1 373 ? 5.613 11.383 -14.18 1 60.16 373 SER B CA 1
ATOM 6027 C C . SER B 1 373 ? 6.035 10.016 -13.656 1 60.16 373 SER B C 1
ATOM 6029 O O . SER B 1 373 ? 5.387 9.008 -13.945 1 60.16 373 SER B O 1
ATOM 6031 N N . ALA B 1 374 ? 7.211 9.992 -12.922 1 66.38 374 ALA B N 1
ATOM 6032 C CA . ALA B 1 374 ? 7.648 8.602 -12.812 1 66.38 374 ALA B CA 1
ATOM 6033 C C . ALA B 1 374 ? 7.816 8.188 -11.352 1 66.38 374 ALA B C 1
ATOM 6035 O O . ALA B 1 374 ? 8.398 8.93 -10.555 1 66.38 374 ALA B O 1
ATOM 6036 N N . SER B 1 375 ? 7.039 7.184 -10.875 1 80.56 375 SER B N 1
ATOM 6037 C CA . SER B 1 375 ? 7.195 6.598 -9.555 1 80.56 375 SER B CA 1
ATOM 6038 C C . SER B 1 375 ? 8.18 5.434 -9.57 1 80.56 375 SER B C 1
ATOM 6040 O O . SER B 1 375 ? 8.539 4.895 -8.523 1 80.56 375 SER B O 1
ATOM 6042 N N . GLY B 1 376 ? 8.758 5.141 -10.664 1 91.88 376 GLY B N 1
ATOM 6043 C CA . GLY B 1 376 ? 9.672 4.016 -10.805 1 91.88 376 GLY B CA 1
ATOM 6044 C C . GLY B 1 376 ? 8.969 2.707 -11.102 1 91.88 376 GLY B C 1
ATOM 6045 O O . GLY B 1 376 ? 7.816 2.703 -11.547 1 91.88 376 GLY B O 1
ATOM 6046 N N . PHE B 1 377 ? 9.758 1.594 -11 1 95.81 377 PHE B N 1
ATOM 6047 C CA . PHE B 1 377 ? 9.305 0.261 -11.367 1 95.81 377 PHE B CA 1
ATOM 6048 C C . PHE B 1 377 ? 9.5 -0.719 -10.219 1 95.81 377 PHE B C 1
ATOM 6050 O O . PHE B 1 377 ? 10.406 -0.557 -9.406 1 95.81 377 PHE B O 1
ATOM 6057 N N . VAL B 1 378 ? 8.57 -1.657 -10.211 1 97.31 378 VAL B N 1
ATOM 6058 C CA . VAL B 1 378 ? 8.703 -2.703 -9.203 1 97.31 378 VAL B CA 1
ATOM 6059 C C . VAL B 1 378 ? 8.648 -4.074 -9.875 1 97.31 378 VAL B C 1
ATOM 6061 O O . VAL B 1 378 ? 7.738 -4.352 -10.656 1 97.31 378 VAL B O 1
ATOM 6064 N N . LEU B 1 379 ? 9.672 -4.871 -9.648 1 98.31 379 LEU B N 1
ATOM 6065 C CA . LEU B 1 379 ? 9.68 -6.285 -10.016 1 98.31 379 LEU B CA 1
ATOM 6066 C C . LEU B 1 379 ? 9.367 -7.156 -8.797 1 98.31 379 LEU B C 1
ATOM 6068 O O . LEU B 1 379 ? 10.008 -7.027 -7.754 1 98.31 379 LEU B O 1
ATOM 6072 N N . SER B 1 380 ? 8.383 -8 -8.891 1 97.81 380 SER B N 1
ATOM 6073 C CA . SER B 1 380 ? 8.016 -8.836 -7.75 1 97.81 380 SER B CA 1
ATOM 6074 C C . SER B 1 380 ? 7.762 -10.273 -8.18 1 97.81 380 SER B C 1
ATOM 6076 O O . SER B 1 380 ? 7.629 -10.562 -9.375 1 97.81 380 SER B O 1
ATOM 6078 N N . GLY B 1 381 ? 7.754 -11.188 -7.203 1 95.94 381 GLY B N 1
ATOM 6079 C CA . GLY B 1 381 ? 7.516 -12.602 -7.438 1 95.94 381 GLY B CA 1
ATOM 6080 C C . GLY B 1 381 ? 7.652 -13.445 -6.184 1 95.94 381 GLY B C 1
ATOM 6081 O O . GLY B 1 381 ? 7.777 -12.914 -5.082 1 95.94 381 GLY B O 1
ATOM 6082 N N . ILE B 1 382 ? 7.492 -14.75 -6.383 1 93.94 382 ILE B N 1
ATOM 6083 C CA . ILE B 1 382 ? 7.578 -15.742 -5.312 1 93.94 382 ILE B CA 1
ATOM 6084 C C . ILE B 1 382 ? 8.672 -16.75 -5.637 1 93.94 382 ILE B C 1
ATOM 6086 O O . ILE B 1 382 ? 8.742 -17.266 -6.754 1 93.94 382 ILE B O 1
ATOM 6090 N N . LYS B 1 383 ? 9.5 -17 -4.668 1 93.88 383 LYS B N 1
ATOM 6091 C CA . LYS B 1 383 ? 10.578 -17.953 -4.863 1 93.88 383 LYS B CA 1
ATOM 6092 C C . LYS B 1 383 ? 10.055 -19.391 -4.848 1 93.88 383 LYS B C 1
ATOM 6094 O O . LYS B 1 383 ? 9.227 -19.734 -4 1 93.88 383 LYS B O 1
ATOM 6099 N N . VAL B 1 384 ? 10.461 -20.188 -5.797 1 87.56 384 VAL B N 1
ATOM 6100 C CA . VAL B 1 384 ? 10.102 -21.594 -5.824 1 87.56 384 VAL B CA 1
ATOM 6101 C C . VAL B 1 384 ? 11.367 -22.453 -5.957 1 87.56 384 VAL B C 1
ATOM 6103 O O . VAL B 1 384 ? 12.414 -21.953 -6.383 1 87.56 384 VAL B O 1
ATOM 6106 N N . LYS B 1 385 ? 11.227 -23.656 -5.465 1 75.44 385 LYS B N 1
ATOM 6107 C CA . LYS B 1 385 ? 12.352 -24.578 -5.566 1 75.44 385 LYS B CA 1
ATOM 6108 C C . LYS B 1 385 ? 12.547 -25.047 -7.004 1 75.44 385 LYS B C 1
ATOM 6110 O O . LYS B 1 385 ? 11.578 -25.328 -7.711 1 75.44 385 LYS B O 1
ATOM 6115 N N . ILE B 1 386 ? 13.789 -24.906 -7.391 1 59.44 386 ILE B N 1
ATOM 6116 C CA . ILE B 1 386 ? 14.172 -25.422 -8.703 1 59.44 386 ILE B CA 1
ATOM 6117 C C . ILE B 1 386 ? 14.164 -26.953 -8.672 1 59.44 386 ILE B C 1
ATOM 6119 O O . ILE B 1 386 ? 14.688 -27.562 -7.742 1 59.44 386 ILE B O 1
ATOM 6123 N N . ASP B 1 387 ? 13.141 -27.578 -9.305 1 51.91 387 ASP B N 1
ATOM 6124 C CA . ASP B 1 387 ? 13.273 -29.031 -9.398 1 51.91 387 ASP B CA 1
ATOM 6125 C C . ASP B 1 387 ? 14.594 -29.422 -10.062 1 51.91 387 ASP B C 1
ATOM 6127 O O . ASP B 1 387 ? 15.117 -28.688 -10.898 1 51.91 387 ASP B O 1
#